Protein AF-A0A524D6G7-F1 (afdb_monomer)

Radius of gyration: 36.57 Å; Cα contacts (8 Å, |Δi|>4): 646; chains: 1; bounding box: 100×62×100 Å

Mean predicted aligned error: 14.51 Å

pLDDT: mean 83.76, std 20.3, range [22.59, 98.44]

Secondary structure (DSSP, 8-state):
--------------------------------------------HHHHHHHHHHHHHHTTS-HHHH-S--EEEE-SSTT--EEEE--TTSPP-SSS-GGGSHHHHHHHHH-TTT---HHHHHHHHT--HHHHHHHHHHTTPPPPP-TT-EEE-TTT-PEEEEE--TT---TTS---TT-S-EEEEHHHHHHHHHHHH-TTSHHHHHHEETTTEE-TT-EEEETT--TT---GGGEEEESSHHHHHHHHHHHHHHHHHHHHTTSEEEETTEEEE-TT--GGGS-HHHHHHHHHHTTTTS-----SHHHHHHHHHTS-----TTTSEEEEEETTTTEEEEEE--TTSPPSSSS-GGG-HHHHHHHHH-TTT---HHHHHHHHTS-HHHHHHHHHHTTPPPS--TT--EEE-TTT-PEEEE--TT---TTS--S-TTT-EEEHHHHHHHHHHHH-TTSHHHHHHEETTTEE-TT-EEEETTS-TT---GGGEEEESSHHHHHHHHHHHHHHHHHHHHTTSEEEETTEEEE--

Structure (mmCIF, N/CA/C/O backbone):
data_AF-A0A524D6G7-F1
#
_entry.id   AF-A0A524D6G7-F1
#
loop_
_atom_site.group_PDB
_atom_site.id
_atom_site.type_symbol
_atom_site.label_atom_id
_atom_site.label_alt_id
_atom_site.label_comp_id
_atom_site.label_asym_id
_atom_site.label_entity_id
_atom_site.label_seq_id
_atom_site.pdbx_PDB_ins_code
_atom_site.Cartn_x
_atom_site.Cartn_y
_atom_site.Cartn_z
_atom_site.occupancy
_atom_site.B_iso_or_equiv
_atom_site.auth_seq_id
_atom_site.auth_comp_id
_atom_site.auth_asym_id
_atom_site.auth_atom_id
_atom_site.pdbx_PDB_model_num
ATOM 1 N N . MET A 1 1 ? -44.157 1.295 -31.082 1.00 28.16 1 MET A N 1
ATOM 2 C CA . MET A 1 1 ? -45.219 0.748 -31.953 1.00 28.16 1 MET A CA 1
ATOM 3 C C . MET A 1 1 ? -44.575 0.452 -33.314 1.00 28.16 1 MET A C 1
ATOM 5 O O . MET A 1 1 ? -44.014 1.390 -33.855 1.00 28.16 1 MET A O 1
ATOM 9 N N . LYS A 1 2 ? -44.612 -0.817 -33.788 1.00 29.00 2 LYS A N 1
ATOM 10 C CA . LYS A 1 2 ? -44.085 -1.384 -35.075 1.00 29.00 2 LYS A CA 1
ATOM 11 C C . LYS A 1 2 ? -42.543 -1.313 -35.258 1.00 29.00 2 LYS A C 1
ATOM 13 O O . LYS A 1 2 ? -42.010 -0.219 -35.286 1.00 29.00 2 LYS A O 1
ATOM 18 N N . ARG A 1 3 ? -41.704 -2.367 -35.233 1.00 24.70 3 ARG A N 1
ATOM 19 C CA . ARG A 1 3 ? -41.676 -3.790 -35.683 1.00 24.70 3 ARG A CA 1
ATOM 20 C C . ARG A 1 3 ? -41.453 -3.980 -37.201 1.00 24.70 3 ARG A C 1
ATOM 22 O O . ARG A 1 3 ? -42.178 -3.353 -37.965 1.00 24.70 3 ARG A O 1
ATOM 29 N N . LEU A 1 4 ? -40.570 -4.954 -37.522 1.00 25.06 4 LEU A N 1
ATOM 30 C CA . LEU A 1 4 ? -40.286 -5.662 -38.806 1.00 25.06 4 LEU A CA 1
ATOM 31 C C . LEU A 1 4 ? -39.148 -5.035 -39.656 1.00 25.06 4 LEU A C 1
ATOM 33 O O . LEU A 1 4 ? -39.096 -3.818 -39.749 1.00 25.06 4 LEU A O 1
ATOM 37 N N . ASN A 1 5 ? -38.185 -5.736 -40.283 1.00 25.12 5 ASN A N 1
ATOM 38 C CA . ASN A 1 5 ? -37.956 -7.159 -40.624 1.00 25.12 5 ASN A CA 1
ATOM 39 C C . ASN A 1 5 ? -36.440 -7.400 -40.887 1.00 25.12 5 ASN A C 1
ATOM 41 O O . ASN A 1 5 ? -35.766 -6.497 -41.370 1.00 25.12 5 ASN A O 1
ATOM 45 N N . GLU A 1 6 ? -35.827 -8.461 -40.345 1.00 25.97 6 GLU A N 1
ATOM 46 C CA . GLU A 1 6 ? -35.452 -9.747 -40.996 1.00 25.97 6 GLU A CA 1
ATOM 47 C C . GLU A 1 6 ? -34.404 -9.679 -42.126 1.00 25.97 6 GLU A C 1
ATOM 49 O O . GLU A 1 6 ? -34.651 -9.072 -43.157 1.00 25.97 6 GLU A O 1
ATOM 54 N N . PHE A 1 7 ? -33.285 -10.408 -41.966 1.00 23.39 7 PHE A N 1
ATOM 55 C CA . PHE A 1 7 ? -32.746 -11.317 -42.995 1.00 23.39 7 PHE A CA 1
ATOM 56 C C . PHE A 1 7 ? -31.815 -12.388 -42.382 1.00 23.39 7 PHE A C 1
ATOM 58 O O . PHE A 1 7 ? -31.165 -12.177 -41.359 1.00 23.39 7 PHE A O 1
ATOM 65 N N . PHE A 1 8 ? -31.837 -13.560 -43.017 1.00 25.03 8 PHE A N 1
ATOM 66 C CA . PHE A 1 8 ? -31.520 -14.904 -42.520 1.00 25.03 8 PHE A CA 1
ATOM 67 C C . PHE A 1 8 ? -30.040 -15.357 -42.554 1.00 25.03 8 PHE A C 1
ATOM 69 O O . PHE A 1 8 ? -29.183 -14.801 -43.233 1.00 25.03 8 PHE A O 1
ATOM 76 N N . CYS A 1 9 ? -29.835 -16.462 -41.824 1.00 22.59 9 CYS A N 1
ATOM 77 C CA . CYS A 1 9 ? -28.733 -17.426 -41.692 1.00 22.59 9 CYS A CA 1
ATOM 78 C C . CYS A 1 9 ? -27.832 -17.726 -42.908 1.00 22.59 9 CYS A C 1
ATOM 80 O O . CYS A 1 9 ? -28.348 -17.869 -44.004 1.00 22.59 9 CYS A O 1
ATOM 82 N N . VAL A 1 10 ? -26.565 -18.110 -42.646 1.00 23.78 10 VAL A N 1
ATOM 83 C CA . VAL A 1 10 ? -25.984 -19.417 -43.059 1.00 23.78 10 VAL A CA 1
ATOM 84 C C . VAL A 1 10 ? -24.874 -19.830 -42.076 1.00 23.78 10 VAL A C 1
ATOM 86 O O . VAL A 1 10 ? -23.853 -19.159 -41.946 1.00 23.78 10 VAL A O 1
ATOM 89 N N . ALA A 1 11 ? -25.049 -20.986 -41.435 1.00 23.56 11 ALA A N 1
ATOM 90 C CA . ALA A 1 11 ? -23.984 -21.744 -40.787 1.00 23.56 11 ALA A CA 1
ATOM 91 C C . ALA A 1 11 ? -23.286 -22.641 -41.823 1.00 23.56 11 ALA A C 1
ATOM 93 O O . ALA A 1 11 ? -23.959 -23.323 -42.595 1.00 23.56 11 ALA A O 1
ATOM 94 N N . LYS A 1 12 ? -21.949 -22.708 -41.811 1.00 26.64 12 LYS A N 1
ATOM 95 C CA . LYS A 1 12 ? -21.205 -23.807 -42.445 1.00 26.64 12 LYS A CA 1
ATOM 96 C C . LYS A 1 12 ? -20.075 -24.301 -41.548 1.00 26.64 12 LYS A C 1
ATOM 98 O O . LYS A 1 12 ? -19.089 -23.616 -41.299 1.00 26.64 12 LYS A O 1
ATOM 103 N N . ASN A 1 13 ? -20.265 -25.544 -41.116 1.00 26.39 13 ASN A N 1
ATOM 104 C CA . ASN A 1 13 ? -19.280 -26.463 -40.568 1.00 26.39 13 ASN A CA 1
ATOM 105 C C . ASN A 1 13 ? -18.016 -26.548 -41.436 1.00 26.39 13 ASN A C 1
ATOM 107 O O . ASN A 1 13 ? -18.123 -26.709 -42.652 1.00 26.39 13 ASN A O 1
ATOM 111 N N . LYS A 1 14 ? -16.837 -26.619 -40.806 1.00 27.03 14 LYS A N 1
ATOM 112 C CA . LYS A 1 14 ? -15.698 -27.378 -41.345 1.00 27.03 14 LYS A CA 1
ATOM 113 C C . LYS A 1 14 ? -14.933 -28.078 -40.219 1.00 27.03 14 LYS A C 1
ATOM 115 O O . LYS A 1 14 ? -14.407 -27.447 -39.309 1.00 27.03 14 LYS A O 1
ATOM 120 N N . LYS A 1 15 ? -14.921 -29.411 -40.311 1.00 28.48 15 LYS A N 1
ATOM 121 C CA . LYS A 1 15 ? -14.146 -30.361 -39.505 1.00 28.48 15 LYS A CA 1
ATOM 122 C C . LYS A 1 15 ? -12.670 -30.367 -39.937 1.00 28.48 15 LYS A C 1
ATOM 124 O O . LYS A 1 15 ? -12.387 -30.387 -41.127 1.00 28.48 15 LYS A O 1
ATOM 129 N N . VAL A 1 16 ? -11.803 -30.447 -38.923 1.00 28.62 16 VAL A N 1
ATOM 130 C CA . VAL A 1 16 ? -10.626 -31.330 -38.752 1.00 28.62 16 VAL A CA 1
ATOM 131 C C . VAL A 1 16 ? -9.603 -31.445 -39.892 1.00 28.62 16 VAL A C 1
ATOM 133 O O . VAL A 1 16 ? -9.871 -32.080 -40.904 1.00 28.62 16 VAL A O 1
ATOM 136 N N . SER A 1 17 ? -8.346 -31.085 -39.590 1.00 28.45 17 SER A N 1
ATOM 137 C CA . SER A 1 17 ? -7.199 -31.961 -39.890 1.00 28.45 17 SER A CA 1
ATOM 138 C C . SER A 1 17 ? -5.937 -31.650 -39.064 1.00 28.45 17 SER A C 1
ATOM 140 O O . SER A 1 17 ? -5.351 -30.583 -39.193 1.00 28.45 17 SER A O 1
ATOM 142 N N . ARG A 1 18 ? -5.514 -32.682 -38.320 1.00 27.81 18 ARG A N 1
ATOM 143 C CA . ARG A 1 18 ? -4.145 -33.191 -38.083 1.00 27.81 18 ARG A CA 1
ATOM 144 C C . ARG A 1 18 ? -3.108 -32.381 -37.280 1.00 27.81 18 ARG A C 1
ATOM 146 O O . ARG A 1 18 ? -2.449 -31.472 -37.765 1.00 27.81 18 ARG A O 1
ATOM 153 N N . LEU A 1 19 ? -2.873 -32.938 -36.088 1.00 28.86 19 LEU A N 1
ATOM 154 C CA . LEU A 1 19 ? -1.636 -32.983 -35.304 1.00 28.86 19 LEU A CA 1
ATOM 155 C C . LEU A 1 19 ? -0.376 -33.265 -36.140 1.00 28.86 19 LEU A C 1
ATOM 157 O O . LEU A 1 19 ? -0.369 -34.206 -36.937 1.00 28.86 19 LEU A O 1
ATOM 161 N N . LYS A 1 20 ? 0.724 -32.576 -35.808 1.00 30.81 20 LYS A N 1
ATOM 162 C CA . LYS A 1 20 ? 2.062 -33.180 -35.738 1.00 30.81 20 LYS A CA 1
ATOM 163 C C . LYS A 1 20 ? 2.839 -32.649 -34.529 1.00 30.81 20 LYS A C 1
ATOM 165 O O . LYS A 1 20 ? 2.827 -31.464 -34.223 1.00 30.81 20 LYS A O 1
ATOM 170 N N . ASN A 1 21 ? 3.464 -33.620 -33.875 1.00 29.64 21 ASN A N 1
ATOM 171 C CA . ASN A 1 21 ? 4.254 -33.618 -32.652 1.00 29.64 21 ASN A CA 1
ATOM 172 C C . ASN A 1 21 ? 5.386 -32.580 -32.595 1.00 29.64 21 ASN A C 1
ATOM 174 O O . ASN A 1 21 ? 6.146 -32.444 -33.550 1.00 29.64 21 ASN A O 1
ATOM 178 N N . SER A 1 22 ? 5.620 -32.024 -31.404 1.00 28.22 22 SER A N 1
ATOM 179 C CA . SER A 1 22 ? 6.979 -31.728 -30.940 1.00 28.22 22 SER A CA 1
ATOM 180 C C . SER A 1 22 ? 7.099 -32.013 -29.443 1.00 28.22 22 SER A C 1
ATOM 182 O O . SER A 1 22 ? 6.381 -31.457 -28.615 1.00 28.22 22 SER A O 1
ATOM 184 N N . ILE A 1 23 ? 8.000 -32.943 -29.159 1.00 28.80 23 ILE A N 1
ATOM 185 C CA . ILE A 1 23 ? 8.443 -33.491 -27.876 1.00 28.80 23 ILE A CA 1
ATOM 186 C C . ILE A 1 23 ? 9.365 -32.476 -27.186 1.00 28.80 23 ILE A C 1
ATOM 188 O O . ILE A 1 23 ? 10.194 -31.913 -27.884 1.00 28.80 23 ILE A O 1
ATOM 192 N N . PHE A 1 24 ? 9.247 -32.275 -25.864 1.00 31.19 24 PHE A N 1
ATOM 193 C CA . PHE A 1 24 ? 10.340 -32.110 -24.872 1.00 31.19 24 PHE A CA 1
ATOM 194 C C . PHE A 1 24 ? 9.750 -31.950 -23.447 1.00 31.19 24 PHE A C 1
ATOM 196 O O . PHE A 1 24 ? 8.549 -31.705 -23.317 1.00 31.19 24 PHE A O 1
ATOM 203 N N . PRO A 1 25 ? 10.507 -32.236 -22.366 1.00 34.72 25 PRO A N 1
ATOM 204 C CA . PRO A 1 25 ? 10.013 -33.056 -21.277 1.00 34.72 25 PRO A CA 1
ATOM 205 C C . PRO A 1 25 ? 9.604 -32.266 -20.035 1.00 34.72 25 PRO A C 1
ATOM 207 O O . PRO A 1 25 ? 10.074 -31.176 -19.728 1.00 34.72 25 PRO A O 1
ATOM 210 N N . ASN A 1 26 ? 8.721 -32.928 -19.306 1.00 29.73 26 ASN A N 1
ATOM 211 C CA . ASN A 1 26 ? 8.013 -32.505 -18.119 1.00 29.73 26 ASN A CA 1
ATOM 212 C C . ASN A 1 26 ? 8.805 -32.916 -16.862 1.00 29.73 26 ASN A C 1
ATOM 214 O O . ASN A 1 26 ? 9.103 -34.101 -16.711 1.00 29.73 26 ASN A O 1
ATOM 218 N N . LYS A 1 27 ? 9.099 -31.985 -15.945 1.00 30.95 27 LYS A N 1
ATOM 219 C CA . LYS A 1 27 ? 9.414 -32.282 -14.533 1.00 30.95 27 LYS A CA 1
ATOM 220 C C . LYS A 1 27 ? 8.939 -31.137 -13.635 1.00 30.95 27 LYS A C 1
ATOM 222 O O . LYS A 1 27 ? 9.649 -30.159 -13.448 1.00 30.95 27 LYS A O 1
ATOM 227 N N . ASN A 1 28 ? 7.713 -31.261 -13.127 1.00 29.91 28 ASN A N 1
ATOM 228 C CA . ASN A 1 28 ? 7.373 -31.189 -11.697 1.00 29.91 28 ASN A CA 1
ATOM 229 C C . ASN A 1 28 ? 5.845 -31.247 -11.552 1.00 29.91 28 ASN A C 1
ATOM 231 O O . ASN A 1 28 ? 5.144 -30.248 -11.682 1.00 29.91 28 ASN A O 1
ATOM 235 N N . LYS A 1 29 ? 5.332 -32.459 -11.310 1.00 29.72 29 LYS A N 1
ATOM 236 C CA . LYS A 1 29 ? 3.950 -32.705 -10.893 1.00 29.72 29 LYS A CA 1
ATOM 237 C C . LYS A 1 29 ? 3.871 -32.527 -9.374 1.00 29.72 29 LYS A C 1
ATOM 239 O O . LYS A 1 29 ? 4.507 -33.292 -8.659 1.00 29.72 29 LYS A O 1
ATOM 244 N N . PHE A 1 30 ? 3.048 -31.597 -8.903 1.00 32.47 30 PHE A N 1
ATOM 245 C CA . PHE A 1 30 ? 2.417 -31.681 -7.584 1.00 32.47 30 PHE A CA 1
ATOM 246 C C . PHE A 1 30 ? 0.893 -31.605 -7.770 1.00 32.47 30 PHE A C 1
ATOM 248 O O . PHE A 1 30 ? 0.435 -30.914 -8.685 1.00 32.47 30 PHE A O 1
ATOM 255 N N . PRO A 1 31 ? 0.111 -32.369 -6.989 1.00 30.52 31 PRO A N 1
ATOM 256 C CA . PRO A 1 31 ? -1.303 -32.582 -7.258 1.00 30.52 31 PRO A CA 1
ATOM 257 C C . PRO A 1 31 ? -2.138 -31.356 -6.869 1.00 30.52 31 PRO A C 1
ATOM 259 O O . PRO A 1 31 ? -2.042 -30.837 -5.760 1.00 30.52 31 PRO A O 1
ATOM 262 N N . LEU A 1 32 ? -2.966 -30.911 -7.814 1.00 28.25 32 LEU A N 1
ATOM 263 C CA . LEU A 1 32 ? -4.034 -29.936 -7.615 1.00 28.25 32 LEU A CA 1
ATOM 264 C C . LEU A 1 32 ? -5.284 -30.684 -7.140 1.00 28.25 32 LEU A C 1
ATOM 266 O O . LEU A 1 32 ? -5.990 -31.273 -7.955 1.00 28.25 32 LEU A O 1
ATOM 270 N N . GLU A 1 33 ? -5.573 -30.635 -5.843 1.00 27.08 33 GLU A N 1
ATOM 271 C CA . GLU A 1 33 ? -6.935 -30.843 -5.350 1.00 27.08 33 GLU A CA 1
ATOM 272 C C . GLU A 1 33 ? -7.634 -29.485 -5.274 1.00 27.08 33 GLU A C 1
ATOM 274 O O . GLU A 1 33 ? -7.285 -28.611 -4.481 1.00 27.08 33 GLU A O 1
ATOM 279 N N . VAL A 1 34 ? -8.609 -29.293 -6.159 1.00 28.44 34 VAL A N 1
ATOM 280 C CA . VAL A 1 34 ? -9.488 -28.125 -6.184 1.00 28.44 34 VAL A CA 1
ATOM 281 C C . VAL A 1 34 ? -10.719 -28.472 -5.354 1.00 28.44 34 VAL A C 1
ATOM 283 O O . VAL A 1 34 ? -11.610 -29.169 -5.835 1.00 28.44 34 VAL A O 1
ATOM 286 N N . SER A 1 35 ? -10.773 -27.999 -4.106 1.00 28.45 35 SER A N 1
ATOM 287 C CA . SER A 1 35 ? -11.999 -28.046 -3.309 1.00 28.45 35 SER A CA 1
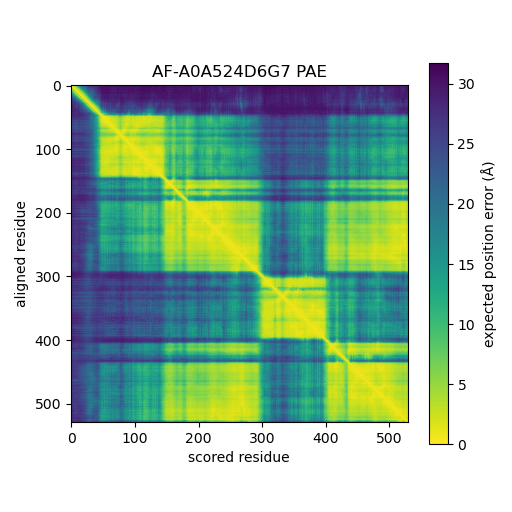ATOM 288 C C . SER A 1 35 ? -12.869 -26.824 -3.621 1.00 28.45 35 SER A C 1
ATOM 290 O O . SER A 1 35 ? -12.435 -25.671 -3.615 1.00 28.45 35 SER A O 1
ATOM 292 N N . SER A 1 36 ? -14.121 -27.096 -3.974 1.00 27.89 36 SER A N 1
ATOM 293 C CA . SER A 1 36 ? -15.136 -26.109 -4.320 1.00 27.89 36 SER A CA 1
ATOM 294 C C . SER A 1 36 ? -15.619 -25.362 -3.074 1.00 27.89 36 SER A C 1
ATOM 296 O O . SER A 1 36 ? -16.311 -25.938 -2.234 1.00 27.89 36 SER A O 1
ATOM 298 N N . PHE A 1 37 ? -15.308 -24.070 -2.974 1.00 27.27 37 PHE A N 1
ATOM 299 C CA . PHE A 1 37 ? -15.869 -23.178 -1.958 1.00 27.27 37 PHE A CA 1
ATOM 300 C C . PHE A 1 37 ? -17.281 -22.737 -2.381 1.00 27.27 37 PHE A C 1
ATOM 302 O O . PHE A 1 37 ? -17.445 -21.861 -3.231 1.00 27.27 37 PHE A O 1
ATOM 309 N N . LYS A 1 38 ? -18.308 -23.361 -1.794 1.00 29.45 38 LYS A N 1
ATOM 310 C CA . LYS A 1 38 ? -19.679 -22.836 -1.763 1.00 29.45 38 LYS A CA 1
ATOM 311 C C . LYS A 1 38 ? -19.908 -22.111 -0.434 1.00 29.45 38 LYS A C 1
ATOM 313 O O . LYS A 1 38 ? -19.615 -22.655 0.621 1.00 29.45 38 LYS A O 1
ATOM 318 N N . GLU A 1 39 ? -20.420 -20.889 -0.555 1.00 33.44 39 GLU A N 1
ATOM 319 C CA . GLU A 1 39 ? -21.324 -20.183 0.365 1.00 33.44 39 GLU A CA 1
ATOM 320 C C . GLU A 1 39 ? -21.061 -20.297 1.875 1.00 33.44 39 GLU A C 1
ATOM 322 O O . GLU A 1 39 ? -21.455 -21.253 2.533 1.00 33.44 39 GLU A O 1
ATOM 327 N N . ASN A 1 40 ? -20.521 -19.223 2.461 1.00 29.00 40 ASN A N 1
ATOM 328 C CA . ASN A 1 40 ? -20.543 -19.012 3.907 1.00 29.00 40 ASN A CA 1
ATOM 329 C C . ASN A 1 40 ? -21.050 -17.597 4.226 1.00 29.00 40 ASN A C 1
ATOM 331 O O . ASN A 1 40 ? -20.280 -16.669 4.462 1.00 29.00 40 ASN A O 1
ATOM 335 N N . LEU A 1 41 ? -22.376 -17.429 4.204 1.00 30.03 41 LEU A N 1
ATOM 336 C CA . LEU A 1 41 ? -23.066 -16.251 4.755 1.00 30.03 41 LEU A CA 1
ATOM 337 C C . LEU A 1 41 ? -23.743 -16.535 6.106 1.00 30.03 41 LEU A C 1
ATOM 339 O O . LEU A 1 41 ? -24.395 -15.656 6.657 1.00 30.03 41 LEU A O 1
ATOM 343 N N . ASN A 1 42 ? -23.526 -17.714 6.696 1.00 35.56 42 ASN A N 1
ATOM 344 C CA . ASN A 1 42 ? -24.079 -18.087 7.997 1.00 35.56 42 ASN A CA 1
ATOM 345 C C . ASN A 1 42 ? -23.012 -18.693 8.915 1.00 35.56 42 ASN A C 1
ATOM 347 O O . ASN A 1 42 ? -23.057 -19.872 9.247 1.00 35.56 42 ASN A O 1
ATOM 351 N N . SER A 1 43 ? -22.067 -17.880 9.391 1.00 30.59 43 SER A N 1
ATOM 352 C CA . SER A 1 43 ? -21.236 -18.291 10.527 1.00 30.59 43 SER A CA 1
ATOM 353 C C . SER A 1 43 ? -20.687 -17.107 11.331 1.00 30.59 43 SER A C 1
ATOM 355 O O . SER A 1 43 ? -19.616 -16.574 11.053 1.00 30.59 43 SER A O 1
ATOM 357 N N . PHE A 1 44 ? -21.383 -16.757 12.414 1.00 33.19 44 PHE A N 1
ATOM 358 C CA . PHE A 1 44 ? -20.739 -16.254 13.634 1.00 33.19 44 PHE A CA 1
ATOM 359 C C . PHE A 1 44 ? -21.097 -17.194 14.796 1.00 33.19 44 PHE A C 1
ATOM 361 O O . PHE A 1 44 ? -22.008 -16.885 15.566 1.00 33.19 44 PHE A O 1
ATOM 368 N N . PRO A 1 45 ? -20.396 -18.331 14.960 1.00 39.91 45 PRO A N 1
ATOM 369 C CA . PRO A 1 45 ? -20.657 -19.268 16.058 1.00 39.91 45 PRO A CA 1
ATOM 370 C C . PRO A 1 45 ? -20.395 -18.619 17.428 1.00 39.91 45 PRO A C 1
ATOM 372 O O . PRO A 1 45 ? -21.144 -18.804 18.382 1.00 39.91 45 PRO A O 1
ATOM 375 N N . ILE A 1 46 ? -19.393 -17.737 17.488 1.00 41.38 46 ILE A N 1
ATOM 376 C CA . ILE A 1 46 ? -18.871 -17.141 18.727 1.00 41.38 46 ILE A CA 1
ATOM 377 C C . ILE A 1 46 ? -19.854 -16.129 19.358 1.00 41.38 46 ILE A C 1
ATOM 379 O O . ILE A 1 46 ? -19.861 -15.918 20.570 1.00 41.38 46 ILE A O 1
ATOM 383 N N . LYS A 1 47 ? -20.751 -15.513 18.571 1.00 55.97 47 LYS A N 1
ATOM 384 C CA . LYS A 1 47 ? -21.728 -14.529 19.087 1.00 55.97 47 LYS A CA 1
ATOM 385 C C . LYS A 1 47 ? -22.951 -15.162 19.763 1.00 55.97 47 LYS A C 1
ATOM 387 O O . LYS A 1 47 ? -23.613 -14.491 20.562 1.00 55.97 47 LYS A O 1
ATOM 392 N N . ASN A 1 48 ? -23.242 -16.433 19.478 1.00 70.31 48 ASN A N 1
ATOM 393 C CA . ASN A 1 48 ? -24.394 -17.125 20.058 1.00 70.31 48 ASN A CA 1
ATOM 394 C C . ASN A 1 48 ? -24.148 -17.564 21.505 1.00 70.31 48 ASN A C 1
ATOM 396 O O . ASN A 1 48 ? -25.063 -17.478 22.321 1.00 70.31 48 ASN A O 1
ATOM 400 N N . GLU A 1 49 ? -22.923 -17.943 21.870 1.00 84.38 49 GLU A N 1
ATOM 401 C CA . GLU A 1 49 ? -22.624 -18.408 23.231 1.00 84.38 49 GLU A CA 1
ATOM 402 C C . GLU A 1 49 ? -22.765 -17.306 24.286 1.00 84.38 49 GLU A C 1
ATOM 404 O O . GLU A 1 49 ? -23.475 -17.498 25.276 1.00 84.38 49 GLU A O 1
ATOM 409 N N . LYS A 1 50 ? -22.180 -16.117 24.054 1.00 85.31 50 LYS A N 1
ATOM 410 C CA . LYS A 1 50 ? -22.336 -14.958 24.959 1.00 85.31 50 LYS A CA 1
ATOM 411 C C . LYS A 1 50 ? -23.815 -14.601 25.141 1.00 85.31 50 LYS A C 1
ATOM 413 O O . LYS A 1 50 ? -24.271 -14.412 26.268 1.00 85.31 50 LYS A O 1
ATOM 418 N N . SER A 1 51 ? -24.567 -14.558 24.041 1.00 87.69 51 SER A N 1
ATOM 419 C CA . SER A 1 51 ? -25.999 -14.237 24.051 1.00 87.69 51 SER A CA 1
ATOM 420 C C . SER A 1 51 ? -26.810 -15.272 24.836 1.00 87.69 51 SER A C 1
ATOM 422 O O . SER A 1 51 ? -27.654 -14.911 25.653 1.00 87.69 51 SER A O 1
ATOM 424 N N . ASN A 1 52 ? -26.523 -16.562 24.645 1.00 90.38 52 ASN A N 1
ATOM 425 C CA . ASN A 1 52 ? -27.177 -17.649 25.370 1.00 90.38 52 ASN A CA 1
ATOM 426 C C . ASN A 1 52 ? -26.834 -17.633 26.865 1.00 90.38 52 ASN A C 1
ATOM 428 O O . ASN A 1 52 ? -27.717 -17.867 27.691 1.00 90.38 52 ASN A O 1
ATOM 432 N N . ARG A 1 53 ? -25.586 -17.305 27.229 1.00 92.94 53 ARG A N 1
ATOM 433 C CA . ARG A 1 53 ? -25.169 -17.148 28.629 1.00 92.94 53 ARG A CA 1
ATOM 434 C C . ARG A 1 53 ? -25.942 -16.028 29.321 1.00 92.94 53 ARG A C 1
ATOM 436 O O . ARG A 1 53 ? -26.490 -16.256 30.394 1.00 92.94 53 ARG A O 1
ATOM 443 N N . ILE A 1 54 ? -26.046 -14.859 28.686 1.00 93.06 54 ILE A N 1
ATOM 444 C CA . ILE A 1 54 ? -26.804 -13.721 29.231 1.00 93.06 54 ILE A CA 1
ATOM 445 C C . ILE A 1 54 ? -28.292 -14.073 29.356 1.00 93.06 54 ILE A C 1
ATOM 447 O O . ILE A 1 54 ? -28.891 -13.825 30.397 1.00 93.06 54 ILE A O 1
ATOM 451 N N . LYS A 1 55 ? -28.888 -14.726 28.347 1.00 92.38 55 LYS A N 1
ATOM 452 C CA . LYS A 1 55 ? -30.284 -15.200 28.421 1.00 92.38 55 LYS A CA 1
ATOM 453 C C . LYS A 1 55 ? -30.516 -16.158 29.591 1.00 92.38 55 LYS A C 1
ATOM 455 O O . LYS A 1 55 ? -31.552 -16.067 30.238 1.00 92.38 55 LYS A O 1
ATOM 460 N N . LYS A 1 56 ? -29.571 -17.060 29.882 1.00 93.12 56 LYS A N 1
ATOM 461 C CA . LYS A 1 56 ? -29.646 -17.941 31.061 1.00 93.12 56 LYS A CA 1
ATOM 462 C C . LYS A 1 56 ? -29.569 -17.149 32.369 1.00 93.12 56 LYS A C 1
ATOM 464 O O . LYS A 1 56 ? -30.373 -17.411 33.252 1.00 93.12 56 LYS A O 1
ATOM 469 N N . GLN A 1 57 ? -28.672 -16.167 32.469 1.00 94.50 57 GLN A N 1
ATOM 470 C CA . GLN A 1 57 ? -28.559 -15.304 33.653 1.00 94.50 57 GLN A CA 1
ATOM 471 C C . GLN A 1 57 ? -29.835 -14.491 33.893 1.00 94.50 57 GLN A C 1
ATOM 473 O O . GLN A 1 57 ? -30.322 -14.453 35.012 1.00 94.50 57 GLN A O 1
ATOM 478 N N . LEU A 1 58 ? -30.436 -13.917 32.847 1.00 94.50 58 LEU A N 1
ATOM 479 C CA . LEU A 1 58 ? -31.693 -13.164 32.960 1.00 94.50 58 LEU A CA 1
ATOM 480 C C . LEU A 1 58 ? -32.858 -14.007 33.493 1.00 94.50 58 LEU A C 1
ATOM 482 O O . LEU A 1 58 ? -33.735 -13.480 34.167 1.00 94.50 58 LEU A O 1
ATOM 486 N N . LYS A 1 59 ? -32.870 -15.318 33.230 1.00 93.38 59 LYS A N 1
ATOM 487 C CA . LYS A 1 59 ? -33.885 -16.235 33.777 1.00 93.38 59 LYS A CA 1
ATOM 488 C C . LYS A 1 59 ? -33.717 -16.520 35.270 1.00 93.38 59 LYS A C 1
ATOM 490 O O . LYS A 1 59 ? -34.643 -17.041 35.872 1.00 93.38 59 LYS A O 1
ATOM 495 N N . GLN A 1 60 ? -32.550 -16.221 35.840 1.00 94.81 60 GLN A N 1
ATOM 496 C CA . GLN A 1 60 ? -32.242 -16.441 37.256 1.00 94.81 60 GLN A CA 1
ATOM 497 C C . GLN A 1 60 ? -32.584 -15.230 38.135 1.00 94.81 60 GLN A C 1
ATOM 499 O O . GLN A 1 60 ? -32.452 -15.316 39.350 1.00 94.81 60 GLN A O 1
ATOM 504 N N . PHE A 1 61 ? -32.990 -14.103 37.542 1.00 95.44 61 PHE A N 1
ATOM 505 C CA . PHE A 1 61 ? -33.463 -12.946 38.300 1.00 95.44 61 PHE A CA 1
ATOM 506 C C . PHE A 1 61 ? -34.797 -13.291 38.960 1.00 95.44 61 PHE A C 1
ATOM 508 O O . PHE A 1 61 ? -35.675 -13.881 38.327 1.00 95.44 61 PHE A O 1
ATOM 515 N N . ASP A 1 62 ? -34.960 -12.882 40.215 1.00 95.94 62 ASP A N 1
ATOM 516 C CA . ASP A 1 62 ? -36.229 -13.002 40.921 1.00 95.94 62 ASP A CA 1
ATOM 517 C C . ASP A 1 62 ? -37.190 -11.893 40.473 1.00 95.94 62 ASP A C 1
ATOM 519 O O . ASP A 1 62 ? -37.379 -10.865 41.118 1.00 95.94 62 ASP A O 1
ATOM 523 N N . TRP A 1 63 ? -37.769 -12.078 39.289 1.00 95.38 63 TRP A N 1
ATOM 524 C CA . TRP A 1 63 ? -38.635 -11.077 38.672 1.00 95.38 63 TRP A CA 1
ATOM 525 C C . TRP A 1 63 ? -39.904 -10.779 39.478 1.00 95.38 63 TRP A C 1
ATOM 527 O O . TRP A 1 63 ? -40.457 -9.692 39.325 1.00 95.38 63 TRP A O 1
ATOM 537 N N . TYR A 1 64 ? -40.346 -11.700 40.338 1.00 93.88 64 TYR A N 1
ATOM 538 C CA . TYR A 1 64 ? -41.527 -11.502 41.177 1.00 93.88 64 TYR A CA 1
ATOM 539 C C . TYR A 1 64 ? -41.265 -10.558 42.353 1.00 93.88 64 TYR A C 1
ATOM 541 O O . TYR A 1 64 ? -42.162 -9.797 42.711 1.00 93.88 64 TYR A O 1
ATOM 549 N N . SER A 1 65 ? -40.051 -10.544 42.918 1.00 93.56 65 SER A N 1
ATOM 550 C CA . SER A 1 65 ? -39.679 -9.540 43.927 1.00 93.56 65 SER A CA 1
ATOM 551 C C . SER A 1 65 ? -39.345 -8.175 43.321 1.00 93.56 65 SER A C 1
ATOM 553 O O . SER A 1 65 ? -39.453 -7.161 44.005 1.00 93.56 65 SER A O 1
ATOM 555 N N . ILE A 1 66 ? -38.982 -8.129 42.034 1.00 93.62 66 ILE A N 1
ATOM 556 C CA . ILE A 1 66 ? -38.659 -6.884 41.321 1.00 93.62 66 ILE A CA 1
ATOM 557 C C . ILE A 1 66 ? -39.923 -6.103 40.922 1.00 93.62 66 ILE A C 1
ATOM 559 O O . ILE A 1 66 ? -39.934 -4.876 41.019 1.00 93.62 66 ILE A O 1
ATOM 563 N N . ALA A 1 67 ? -40.977 -6.781 40.453 1.00 94.56 67 ALA A N 1
ATOM 564 C CA . ALA A 1 67 ? -42.253 -6.147 40.117 1.00 94.56 67 ALA A CA 1
ATOM 565 C C . ALA A 1 67 ? -43.436 -7.115 40.229 1.00 94.56 67 ALA A C 1
ATOM 567 O O . ALA A 1 67 ? -43.358 -8.269 39.804 1.00 94.56 67 ALA A O 1
ATOM 568 N N . SER A 1 68 ? -44.561 -6.600 40.729 1.00 91.12 68 SER A N 1
ATOM 569 C CA . SER A 1 68 ? -45.836 -7.319 40.825 1.00 91.12 68 SER A CA 1
ATOM 570 C C . SER A 1 68 ? -46.720 -7.165 39.583 1.00 91.12 68 SER A C 1
ATOM 572 O O . SER A 1 68 ? -47.538 -8.044 39.315 1.00 91.12 68 SER A O 1
ATOM 574 N N . ASP A 1 69 ? -46.542 -6.093 38.803 1.00 93.81 69 ASP A N 1
ATOM 575 C CA . ASP A 1 69 ? -47.269 -5.853 37.555 1.00 93.81 69 ASP A CA 1
ATOM 576 C C . ASP A 1 69 ? -46.325 -5.928 36.352 1.00 93.81 69 ASP A C 1
ATOM 578 O O . ASP A 1 69 ? -45.287 -5.269 36.304 1.00 93.81 69 ASP A O 1
ATOM 582 N N . TRP A 1 70 ? -46.702 -6.759 35.384 1.00 96.44 70 TRP A N 1
ATOM 583 C CA . TRP A 1 70 ? -45.956 -7.026 34.157 1.00 96.44 70 TRP A CA 1
ATOM 584 C C . TRP A 1 70 ? -46.795 -6.677 32.928 1.00 96.44 70 TRP A C 1
ATOM 586 O O . TRP A 1 70 ? -46.712 -7.347 31.902 1.00 96.44 70 TRP A O 1
ATOM 596 N N . LYS A 1 71 ? -47.639 -5.649 33.019 1.00 97.31 71 LYS A N 1
ATOM 597 C CA . LYS A 1 71 ? -48.477 -5.181 31.914 1.00 97.31 71 LYS A CA 1
ATOM 598 C C . LYS A 1 71 ? -47.815 -4.039 31.158 1.00 97.31 71 LYS A C 1
ATOM 600 O O . LYS A 1 71 ? -47.183 -3.155 31.730 1.00 97.31 71 LYS A O 1
ATOM 605 N N . ILE A 1 72 ? -47.989 -4.041 29.842 1.00 96.88 72 ILE A N 1
ATOM 606 C CA . ILE A 1 72 ? -47.712 -2.877 29.002 1.00 96.88 72 ILE A CA 1
ATOM 607 C C . ILE A 1 72 ? -48.928 -2.573 28.140 1.00 96.88 72 ILE A C 1
ATOM 609 O O . ILE A 1 72 ? -49.633 -3.482 27.706 1.00 96.88 72 ILE A O 1
ATOM 613 N N . LYS A 1 73 ? -49.120 -1.295 27.831 1.00 96.19 73 LYS A N 1
ATOM 614 C CA . LYS A 1 73 ? -50.116 -0.861 26.859 1.00 96.19 73 LYS A CA 1
ATOM 615 C C . LYS A 1 73 ? -49.602 -1.085 25.439 1.00 96.19 73 LYS A C 1
ATOM 617 O O . LYS A 1 73 ? -48.490 -0.661 25.094 1.00 96.19 73 LYS A O 1
ATOM 622 N N . ILE A 1 74 ? -50.395 -1.762 24.615 1.00 95.00 74 ILE A N 1
ATOM 623 C CA . ILE A 1 74 ? -50.149 -1.918 23.181 1.00 95.00 74 ILE A CA 1
ATOM 624 C C . ILE A 1 74 ? -51.315 -1.339 22.383 1.00 95.00 74 ILE A C 1
ATOM 626 O O . ILE A 1 74 ? -52.464 -1.409 22.798 1.00 95.00 74 ILE A O 1
ATOM 630 N N . HIS A 1 75 ? -51.001 -0.792 21.212 1.00 93.12 75 HIS A N 1
ATOM 631 C CA . HIS A 1 75 ? -51.993 -0.319 20.252 1.00 93.12 75 HIS A CA 1
ATOM 632 C C . HIS A 1 75 ? -51.979 -1.263 19.048 1.00 93.12 75 HIS A C 1
ATOM 634 O O . HIS A 1 75 ? -51.124 -1.099 18.170 1.00 93.12 75 HIS A O 1
ATOM 640 N N . PRO A 1 76 ? -52.838 -2.298 19.015 1.00 85.62 76 PRO A N 1
ATOM 641 C CA . PRO A 1 76 ? -52.922 -3.195 17.863 1.00 85.62 76 PRO A CA 1
ATOM 642 C C . PRO A 1 76 ? -53.438 -2.458 16.618 1.00 85.62 76 PRO A C 1
ATOM 644 O O . PRO A 1 76 ? -53.067 -2.799 15.496 1.00 85.62 76 PRO A O 1
ATOM 647 N N . ASN A 1 77 ? -54.233 -1.404 16.818 1.00 91.12 77 ASN A N 1
ATOM 648 C CA . ASN A 1 77 ? -54.630 -0.432 15.805 1.00 91.12 77 ASN A CA 1
ATOM 649 C C . ASN A 1 77 ? -54.683 0.984 16.413 1.00 91.12 77 ASN A C 1
ATOM 651 O O . ASN A 1 77 ? -54.474 1.166 17.609 1.00 91.12 77 ASN A O 1
ATOM 655 N N . GLN A 1 78 ? -54.968 1.992 15.588 1.00 88.75 78 GLN A N 1
ATOM 656 C CA . GLN A 1 78 ? -54.951 3.405 15.993 1.00 88.75 78 GLN A CA 1
ATOM 657 C C . GLN A 1 78 ? -56.064 3.827 16.974 1.00 88.75 78 GLN A C 1
ATOM 659 O O . GLN A 1 78 ? -56.027 4.952 17.460 1.00 88.75 78 GLN A O 1
ATOM 664 N N . TYR A 1 79 ? -57.041 2.959 17.260 1.00 92.44 79 TYR A N 1
ATOM 665 C CA . TYR A 1 79 ? -58.238 3.293 18.046 1.00 92.44 79 TYR A CA 1
ATOM 666 C C . TYR A 1 79 ? -58.407 2.466 19.321 1.00 92.44 79 TYR A C 1
ATOM 668 O O . TYR A 1 79 ? -59.322 2.727 20.095 1.00 92.44 79 TYR A O 1
ATOM 676 N N . SER A 1 80 ? -57.566 1.457 19.538 1.00 92.00 80 SER A N 1
ATOM 677 C CA . SER A 1 80 ? -57.672 0.564 20.691 1.00 92.00 80 SER A CA 1
ATOM 678 C C . SER A 1 80 ? -56.363 0.515 21.457 1.00 92.00 80 SER A C 1
ATOM 680 O O . SER A 1 80 ? -55.268 0.634 20.898 1.00 92.00 80 SER A O 1
ATOM 682 N N . GLU A 1 81 ? -56.494 0.373 22.766 1.00 95.81 81 GLU A N 1
ATOM 683 C CA . GLU A 1 81 ? -55.388 0.179 23.682 1.00 95.81 81 GLU A CA 1
ATOM 684 C C . GLU A 1 81 ? -55.688 -1.082 24.487 1.00 95.81 81 GLU A C 1
ATOM 686 O O . GLU A 1 81 ? -56.721 -1.183 25.146 1.00 95.81 81 GLU A O 1
ATOM 691 N N . GLU A 1 82 ? -54.801 -2.063 24.391 1.00 96.81 82 GLU A N 1
ATOM 692 C CA . GLU A 1 82 ? -54.941 -3.345 25.071 1.00 96.81 82 GLU A CA 1
ATOM 693 C C . GLU A 1 82 ? -53.790 -3.539 26.057 1.00 96.81 82 GLU A C 1
ATOM 695 O O . GLU A 1 82 ? -52.656 -3.107 25.816 1.00 96.81 82 GLU A O 1
ATOM 700 N N . ASP A 1 83 ? -54.079 -4.211 27.172 1.00 97.19 83 ASP A N 1
ATOM 701 C CA . ASP A 1 83 ? -53.056 -4.652 28.116 1.00 97.19 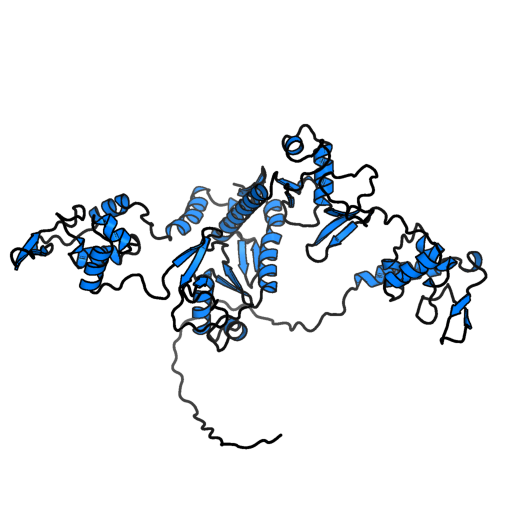83 ASP A CA 1
ATOM 702 C C . ASP A 1 83 ? -52.416 -5.949 27.619 1.00 97.19 83 ASP A C 1
ATOM 704 O O . ASP A 1 83 ? -53.058 -6.997 27.557 1.00 97.19 83 ASP A O 1
ATOM 708 N N . LEU A 1 84 ? -51.117 -5.904 27.328 1.00 97.06 84 LEU A N 1
ATOM 709 C CA . LEU A 1 84 ? -50.316 -7.100 27.099 1.00 97.06 84 LEU A CA 1
ATOM 710 C C . LEU A 1 84 ? -49.610 -7.498 28.397 1.00 97.06 84 LEU A C 1
ATOM 712 O O . LEU A 1 84 ? -48.724 -6.784 28.871 1.00 97.06 84 LEU A O 1
ATOM 716 N N . ILE A 1 85 ? -49.968 -8.664 28.940 1.00 97.62 85 ILE A N 1
ATOM 717 C CA . ILE A 1 85 ? -49.294 -9.258 30.101 1.00 97.62 85 ILE A CA 1
ATOM 718 C C . ILE A 1 85 ? -48.001 -9.938 29.637 1.00 97.62 85 ILE A C 1
ATOM 720 O O . ILE A 1 85 ? -48.018 -10.919 28.889 1.00 97.62 85 ILE A O 1
ATOM 724 N N . LEU A 1 86 ? -46.871 -9.421 30.099 1.00 96.69 86 LEU A N 1
ATOM 725 C CA . LEU A 1 86 ? -45.536 -9.918 29.808 1.00 96.69 86 LEU A CA 1
ATOM 726 C C . LEU A 1 86 ? -45.135 -11.051 30.757 1.00 96.69 86 LEU A C 1
ATOM 728 O O . LEU A 1 86 ? -45.580 -11.137 31.900 1.00 96.69 86 LEU A O 1
ATOM 732 N N . LYS A 1 87 ? -44.242 -11.920 30.279 1.00 96.31 87 LYS A N 1
ATOM 733 C CA . LYS A 1 87 ? -43.693 -13.049 31.044 1.00 96.31 87 LYS A CA 1
ATOM 734 C C . LYS A 1 87 ? -42.186 -12.847 31.232 1.00 96.31 87 LYS A C 1
ATOM 736 O O . LYS A 1 87 ? -41.426 -13.177 30.316 1.00 96.31 87 LYS A O 1
ATOM 741 N N . PRO A 1 88 ? -41.722 -12.314 32.375 1.00 93.75 88 PRO A N 1
ATOM 742 C CA . PRO A 1 88 ? -40.330 -11.878 32.540 1.00 93.75 88 PRO A CA 1
ATOM 743 C C . PRO A 1 88 ? -39.297 -13.016 32.541 1.00 93.75 88 PRO A C 1
ATOM 745 O O . PRO A 1 88 ? -38.144 -12.807 32.176 1.00 93.75 88 PRO A O 1
ATOM 748 N N . PHE A 1 89 ? -39.719 -14.240 32.863 1.00 91.50 89 PHE A N 1
ATOM 749 C CA . PHE A 1 89 ? -38.902 -15.462 32.813 1.00 91.50 89 PHE A CA 1
ATOM 750 C C . PHE A 1 89 ? -38.785 -16.073 31.403 1.00 91.50 89 PHE A C 1
ATOM 752 O O . PHE A 1 89 ? -37.993 -16.993 31.172 1.00 91.50 89 PHE A O 1
ATOM 759 N N . GLN A 1 90 ? -39.581 -15.599 30.441 1.00 92.31 90 GLN A N 1
ATOM 760 C CA . GLN A 1 90 ? -39.502 -16.052 29.056 1.00 92.31 90 GLN A CA 1
ATOM 761 C C . GLN A 1 90 ? -38.513 -15.208 28.253 1.00 92.31 90 GLN A C 1
ATOM 763 O O . GLN A 1 90 ? -38.193 -14.072 28.590 1.00 92.31 90 GLN A O 1
ATOM 768 N N . ASN A 1 91 ? -38.035 -15.765 27.140 1.00 88.94 91 ASN A N 1
ATOM 769 C CA . ASN A 1 91 ? -37.224 -14.989 26.213 1.00 88.94 91 ASN A CA 1
ATOM 770 C C . ASN A 1 91 ? -38.064 -13.831 25.655 1.00 88.94 91 ASN A C 1
ATOM 772 O O . ASN A 1 91 ? -39.216 -14.018 25.255 1.00 88.94 91 ASN A O 1
ATOM 776 N N . CYS A 1 92 ? -37.468 -12.645 25.592 1.00 88.50 92 CYS A N 1
ATOM 777 C CA . CYS A 1 92 ? -38.095 -11.512 24.934 1.00 88.50 92 CYS A CA 1
ATOM 778 C C . CYS A 1 92 ? -38.268 -11.807 23.434 1.00 88.50 92 CYS A C 1
ATOM 780 O O . CYS A 1 92 ? -37.391 -12.392 22.788 1.00 88.50 92 CYS A O 1
ATOM 782 N N . SER A 1 93 ? -39.423 -11.436 22.897 1.00 90.44 93 SER A N 1
ATOM 783 C CA . SER A 1 93 ? -39.828 -11.682 21.511 1.00 90.44 93 SER A CA 1
ATOM 784 C C . SER A 1 93 ? -40.825 -10.612 21.062 1.00 90.44 93 SER A C 1
ATOM 786 O O . SER A 1 93 ? -41.190 -9.737 21.843 1.00 90.44 93 SER A O 1
ATOM 788 N N . LYS A 1 94 ? -41.324 -10.689 19.821 1.00 89.25 94 LYS A N 1
ATOM 789 C CA . LYS A 1 94 ? -42.418 -9.807 19.375 1.00 89.25 94 LYS A CA 1
ATOM 790 C C . LYS A 1 94 ? -43.691 -9.971 20.219 1.00 89.25 94 LYS A C 1
ATOM 792 O O . LYS A 1 94 ? -44.370 -8.981 20.452 1.00 89.25 94 LYS A O 1
ATOM 797 N N . ALA A 1 95 ? -43.976 -11.189 20.688 1.00 93.75 95 ALA A N 1
ATOM 798 C CA . ALA A 1 95 ? -45.133 -11.496 21.534 1.00 93.75 95 ALA A CA 1
ATOM 799 C C . ALA A 1 95 ? -44.885 -11.220 23.029 1.00 93.75 95 ALA A C 1
ATOM 801 O O . ALA A 1 95 ? -45.828 -11.136 23.804 1.00 93.75 95 ALA A O 1
ATOM 802 N N . ASN A 1 96 ? -43.622 -11.073 23.439 1.00 95.81 96 ASN A N 1
ATOM 803 C CA . ASN A 1 96 ? -43.231 -10.775 24.816 1.00 95.81 96 ASN A CA 1
ATOM 804 C C . ASN A 1 96 ? -42.126 -9.700 24.828 1.00 95.81 96 ASN A C 1
ATOM 806 O O . ASN A 1 96 ? -40.968 -10.021 25.109 1.00 95.81 96 ASN A O 1
ATOM 810 N N . PRO A 1 97 ? -42.419 -8.449 24.426 1.00 96.12 97 PRO A N 1
ATOM 811 C CA . PRO A 1 97 ? -41.405 -7.419 24.217 1.00 96.12 97 PRO A CA 1
ATOM 812 C C . PRO A 1 97 ? -40.968 -6.787 25.548 1.00 96.12 97 PRO A C 1
ATOM 814 O O . PRO A 1 97 ? -41.250 -5.621 25.815 1.00 96.12 97 PRO A O 1
ATOM 817 N N . LEU A 1 98 ? -40.250 -7.551 26.376 1.00 96.56 98 LEU A N 1
ATOM 818 C CA . LEU A 1 98 ? -39.834 -7.174 27.735 1.00 96.56 98 LEU A CA 1
ATOM 819 C C . LEU A 1 98 ? -39.110 -5.821 27.819 1.00 96.56 98 LEU A C 1
ATOM 821 O O . LEU A 1 98 ? -39.285 -5.091 28.788 1.00 96.56 98 LEU A O 1
ATOM 825 N N . TYR A 1 99 ? -38.376 -5.423 26.775 1.00 96.25 99 TYR A N 1
ATOM 826 C CA . TYR A 1 99 ? -37.714 -4.112 26.705 1.00 96.25 99 TYR A CA 1
ATOM 827 C C . TYR A 1 99 ? -38.683 -2.913 26.682 1.00 96.25 99 TYR A C 1
ATOM 829 O O . TYR A 1 99 ? -38.243 -1.775 26.809 1.00 96.25 99 TYR A O 1
ATOM 837 N N . ARG A 1 100 ? -39.989 -3.138 26.488 1.00 97.12 100 ARG A N 1
ATOM 838 C CA . ARG A 1 100 ? -41.037 -2.109 26.592 1.00 97.12 100 ARG A CA 1
ATOM 839 C C . ARG A 1 100 ? -41.589 -1.962 28.008 1.00 97.12 100 ARG A C 1
ATOM 841 O O . ARG A 1 100 ? -42.454 -1.124 28.218 1.00 97.12 100 ARG A O 1
ATOM 848 N N . HIS A 1 101 ? -41.140 -2.772 28.961 1.00 97.69 101 HIS A N 1
ATOM 849 C CA . HIS A 1 101 ? -41.506 -2.632 30.364 1.00 97.69 101 HIS A CA 1
ATOM 850 C C . HIS A 1 101 ? -40.420 -1.840 31.091 1.00 97.69 101 HIS A C 1
ATOM 852 O O . HIS A 1 101 ? -39.253 -2.238 31.058 1.00 97.69 101 HIS A O 1
ATOM 858 N N . LYS A 1 102 ? -40.788 -0.726 31.741 1.00 97.12 102 LYS A N 1
ATOM 859 C CA . LYS A 1 102 ? -39.827 0.195 32.373 1.00 97.12 102 LYS A CA 1
ATOM 860 C C . LYS A 1 102 ? -38.914 -0.525 33.356 1.00 97.12 102 LYS A C 1
ATOM 862 O O . LYS A 1 102 ? -37.700 -0.482 33.187 1.00 97.12 102 LYS A O 1
ATOM 867 N N . ILE A 1 103 ? -39.509 -1.217 34.330 1.00 97.50 103 ILE A N 1
ATOM 868 C CA . ILE A 1 103 ? -38.767 -1.870 35.416 1.00 97.50 103 ILE A CA 1
ATOM 869 C C . ILE A 1 103 ? -37.815 -2.915 34.840 1.00 97.50 103 ILE A C 1
ATOM 871 O O . ILE A 1 103 ? -36.647 -2.960 35.197 1.00 97.50 103 ILE A O 1
ATOM 875 N N . TRP A 1 104 ? -38.280 -3.699 33.866 1.00 96.75 104 TRP A N 1
ATOM 876 C CA . TRP A 1 104 ? -37.447 -4.713 33.229 1.00 96.75 104 TRP A CA 1
ATOM 877 C C . TRP A 1 104 ? -36.237 -4.103 32.530 1.00 96.75 104 TRP A C 1
ATOM 879 O O . TRP A 1 104 ? -35.106 -4.533 32.756 1.00 96.75 104 TRP A O 1
ATOM 889 N N . LEU A 1 105 ? -36.475 -3.100 31.675 1.00 97.00 105 LEU A N 1
ATOM 890 C CA . LEU A 1 105 ? -35.408 -2.472 30.910 1.00 97.00 105 LEU A CA 1
ATOM 891 C C . LEU A 1 105 ? -34.418 -1.794 31.851 1.00 97.00 105 LEU A C 1
ATOM 893 O O . LEU A 1 105 ? -33.222 -1.956 31.660 1.00 97.00 105 LEU A O 1
ATOM 897 N N . GLU A 1 106 ? -34.900 -1.096 32.874 1.00 97.44 106 GLU A N 1
ATOM 898 C CA . GLU A 1 106 ? -34.070 -0.426 33.870 1.00 97.44 106 GLU A CA 1
ATOM 899 C C . GLU A 1 106 ? -33.223 -1.415 34.677 1.00 97.44 106 GLU A C 1
ATOM 901 O O . GLU A 1 106 ? -32.017 -1.210 34.797 1.00 97.44 106 GLU A O 1
ATOM 906 N N . THR A 1 107 ? -33.801 -2.524 35.154 1.00 96.31 107 THR A N 1
ATOM 907 C CA . THR A 1 107 ? -33.068 -3.574 35.876 1.00 96.31 107 THR A CA 1
ATOM 908 C C . THR A 1 107 ? -31.995 -4.211 34.999 1.00 96.31 107 THR A C 1
ATOM 910 O O . THR A 1 107 ? -30.833 -4.273 35.393 1.00 96.31 107 THR A O 1
ATOM 913 N N . VAL A 1 108 ? -32.353 -4.664 33.793 1.00 95.12 108 VAL A N 1
ATOM 914 C CA . VAL A 1 108 ? -31.404 -5.325 32.882 1.00 95.12 108 VAL A CA 1
ATOM 915 C C . VAL A 1 108 ? -30.327 -4.365 32.403 1.00 95.12 108 VAL A C 1
ATOM 917 O O . VAL A 1 108 ? -29.160 -4.746 32.290 1.00 95.12 108 VAL A O 1
ATOM 920 N N . TYR A 1 109 ? -30.712 -3.123 32.116 1.00 94.50 109 TYR A N 1
ATOM 921 C CA . TYR A 1 109 ? -29.776 -2.095 31.715 1.00 94.50 109 TYR A CA 1
ATOM 922 C C . TYR A 1 109 ? -28.829 -1.786 32.866 1.00 94.50 109 TYR A C 1
ATOM 924 O O . TYR A 1 109 ? -27.635 -1.921 32.670 1.00 94.50 109 TYR A O 1
ATOM 932 N N . ASN A 1 110 ? -29.301 -1.468 34.071 1.00 94.19 110 ASN A N 1
ATOM 933 C CA . ASN A 1 110 ? -28.450 -1.022 35.181 1.00 94.19 110 ASN A CA 1
ATOM 934 C C . ASN A 1 110 ? -27.709 -2.141 35.929 1.00 94.19 110 ASN A C 1
ATOM 936 O O . ASN A 1 110 ? -26.859 -1.841 36.771 1.00 94.19 110 ASN A O 1
ATOM 940 N N . ASP A 1 111 ? -27.956 -3.414 35.611 1.00 94.31 111 ASP A N 1
ATOM 941 C CA . ASP A 1 111 ? -27.238 -4.520 36.238 1.00 94.31 111 ASP A CA 1
ATOM 942 C C . ASP A 1 111 ? -25.721 -4.450 35.958 1.00 94.31 111 ASP A C 1
ATOM 944 O O . ASP A 1 111 ? -25.246 -4.506 34.812 1.00 94.31 111 ASP A O 1
ATOM 948 N N . LYS A 1 112 ? -24.943 -4.324 37.041 1.00 88.00 112 LYS A N 1
ATOM 949 C CA . LYS A 1 112 ? -23.479 -4.193 36.992 1.00 88.00 112 LYS A CA 1
ATOM 950 C C . LYS A 1 112 ? -22.784 -5.482 36.540 1.00 88.00 112 LYS A C 1
ATOM 952 O O . LYS A 1 112 ? -21.709 -5.396 35.955 1.00 88.00 112 LYS A O 1
ATOM 957 N N . LYS A 1 113 ? -23.369 -6.659 36.799 1.00 89.69 113 LYS A N 1
ATOM 958 C CA . LYS A 1 113 ? -22.786 -7.961 36.426 1.00 89.69 113 LYS A CA 1
ATOM 959 C C . LYS A 1 113 ? -22.961 -8.241 34.933 1.00 89.69 113 LYS A C 1
ATOM 961 O O . LYS A 1 113 ? -22.058 -8.788 34.306 1.00 89.69 113 LYS A O 1
ATOM 966 N N . LEU A 1 114 ? -24.105 -7.865 34.363 1.00 89.19 114 LEU A N 1
ATOM 967 C CA . LEU A 1 114 ? -24.412 -8.035 32.944 1.00 89.19 114 LEU A CA 1
ATOM 968 C C . LEU A 1 114 ? -23.728 -6.969 32.079 1.00 89.19 114 LEU A C 1
ATOM 970 O O . LEU A 1 114 ? -23.299 -7.275 30.968 1.00 89.19 114 LEU A O 1
ATOM 974 N N . ASN A 1 115 ? -23.626 -5.734 32.586 1.00 87.44 115 ASN A N 1
ATOM 975 C CA . ASN A 1 115 ? -23.014 -4.577 31.927 1.00 87.44 115 ASN A CA 1
ATOM 976 C C . ASN A 1 115 ? -23.409 -4.407 30.442 1.00 87.44 115 ASN A C 1
ATOM 978 O O . ASN A 1 115 ? -22.563 -4.224 29.568 1.00 87.44 115 ASN A O 1
ATOM 982 N N . LEU A 1 116 ? -24.708 -4.493 30.152 1.00 89.62 116 LEU A N 1
ATOM 983 C CA . LEU A 1 116 ? -25.219 -4.425 28.781 1.00 89.62 116 LEU A CA 1
ATOM 984 C C . LEU A 1 116 ? -25.359 -2.975 28.300 1.00 89.62 116 LEU A C 1
ATOM 986 O O . LEU A 1 116 ? -25.727 -2.092 29.082 1.00 89.62 116 LEU A O 1
ATOM 990 N N . LEU A 1 117 ? -25.097 -2.756 27.007 1.00 89.75 117 LEU A N 1
ATOM 991 C CA . LEU A 1 117 ? -25.433 -1.543 26.256 1.00 89.75 117 LEU A CA 1
ATOM 992 C C . LEU A 1 117 ? -26.721 -1.743 25.438 1.00 89.75 117 LEU A C 1
ATOM 994 O O . LEU A 1 117 ? -27.153 -2.875 25.211 1.00 89.75 117 LEU A O 1
ATOM 998 N N . ASP A 1 118 ? -27.285 -0.656 24.895 1.00 90.38 118 ASP A N 1
ATOM 999 C CA . ASP A 1 118 ? -28.464 -0.701 24.008 1.00 90.38 118 ASP A CA 1
ATOM 1000 C C . ASP A 1 118 ? -28.280 -1.707 22.857 1.00 90.38 118 ASP A C 1
ATOM 1002 O O . ASP A 1 118 ? -29.213 -2.419 22.492 1.00 90.38 118 ASP A O 1
ATOM 1006 N N . SER A 1 119 ? -27.063 -1.810 22.308 1.00 86.62 119 SER A N 1
ATOM 1007 C CA . SER A 1 119 ? -26.727 -2.762 21.246 1.00 86.62 119 SER A CA 1
ATOM 1008 C C . SER A 1 119 ? -26.714 -4.218 21.707 1.00 86.62 119 SER A C 1
ATOM 1010 O O . SER A 1 119 ? -27.142 -5.081 20.944 1.00 86.62 119 SER A O 1
ATOM 1012 N N . ASP A 1 120 ? -26.249 -4.502 22.928 1.00 90.25 120 ASP A N 1
ATOM 1013 C CA . ASP A 1 120 ? -26.256 -5.864 23.473 1.00 90.25 120 ASP A CA 1
ATOM 1014 C C . ASP A 1 120 ? -27.699 -6.316 23.716 1.00 90.25 120 ASP A C 1
ATOM 1016 O O . ASP A 1 120 ? -28.095 -7.394 23.280 1.00 90.25 120 ASP A O 1
ATOM 1020 N N . ILE A 1 121 ? -28.508 -5.454 24.340 1.00 93.25 121 ILE A N 1
ATOM 1021 C CA . ILE A 1 121 ? -29.937 -5.692 24.588 1.00 93.25 121 ILE A CA 1
ATOM 1022 C C . ILE A 1 121 ? -30.674 -5.898 23.260 1.00 93.25 121 ILE A C 1
ATOM 1024 O O . ILE A 1 121 ? -31.420 -6.860 23.098 1.00 93.25 121 ILE A O 1
ATOM 1028 N N . ALA A 1 122 ? -30.421 -5.046 22.268 1.00 92.12 122 ALA A N 1
ATOM 1029 C CA . ALA A 1 122 ? -31.044 -5.163 20.957 1.00 92.12 122 ALA A CA 1
ATOM 1030 C C . ALA A 1 122 ? -30.673 -6.472 20.246 1.00 92.12 122 ALA A C 1
ATOM 1032 O O . ALA A 1 122 ? -31.548 -7.153 19.705 1.00 92.12 122 ALA A O 1
ATOM 1033 N N . GLN A 1 123 ? -29.397 -6.868 20.313 1.00 88.81 123 GLN A N 1
ATOM 1034 C CA . GLN A 1 123 ? -28.918 -8.130 19.756 1.00 88.81 123 GLN A CA 1
ATOM 1035 C C . GLN A 1 123 ? -29.544 -9.342 20.457 1.00 88.81 123 GLN A C 1
ATOM 1037 O O . GLN A 1 123 ? -29.940 -10.291 19.780 1.00 88.81 123 GLN A O 1
ATOM 1042 N N . LEU A 1 124 ? -29.677 -9.318 21.790 1.00 89.94 124 LEU A N 1
ATOM 1043 C CA . LEU A 1 124 ? -30.311 -10.403 22.549 1.00 89.94 124 LEU A CA 1
ATOM 1044 C C . LEU A 1 124 ? -31.741 -10.687 22.063 1.00 89.94 124 LEU A C 1
ATOM 1046 O O . LEU A 1 124 ? -32.186 -11.840 22.130 1.00 89.94 124 LEU A O 1
ATOM 1050 N N . PHE A 1 125 ? -32.426 -9.661 21.548 1.00 87.75 125 PHE A N 1
ATOM 1051 C CA . PHE A 1 125 ? -33.855 -9.689 21.229 1.00 87.75 125 PHE A CA 1
ATOM 1052 C C . PHE A 1 125 ? -34.189 -9.539 19.747 1.00 87.75 125 PHE A C 1
ATOM 1054 O O . PHE A 1 125 ? -35.365 -9.508 19.393 1.00 87.75 125 PHE A O 1
ATOM 1061 N N . GLY A 1 126 ? -33.180 -9.482 18.876 1.00 89.50 126 GLY A N 1
ATOM 1062 C CA . GLY A 1 126 ? -33.391 -9.384 17.433 1.00 89.50 126 GLY A CA 1
ATOM 1063 C C . GLY A 1 126 ? -34.103 -8.095 17.016 1.00 89.50 126 GLY A C 1
ATOM 1064 O O . GLY A 1 126 ? -34.907 -8.109 16.086 1.00 89.50 126 GLY A O 1
ATOM 1065 N N . VAL A 1 127 ? -33.837 -6.988 17.713 1.00 93.12 127 VAL A N 1
ATOM 1066 C CA . VAL A 1 127 ? -34.358 -5.655 17.377 1.00 93.12 127 VAL A CA 1
ATOM 1067 C C . VAL A 1 127 ? -33.215 -4.711 17.013 1.00 93.12 127 VAL A C 1
ATOM 1069 O O . VAL A 1 127 ? -32.045 -5.000 17.253 1.00 93.12 127 VAL A O 1
ATOM 1072 N N . HIS A 1 128 ? -33.538 -3.569 16.413 1.00 91.38 128 HIS A N 1
ATOM 1073 C CA . HIS A 1 128 ? -32.540 -2.546 16.111 1.00 91.38 128 HIS A CA 1
ATOM 1074 C C . HIS A 1 128 ? -32.136 -1.777 17.393 1.00 91.38 128 HIS A C 1
ATOM 1076 O O . HIS A 1 128 ? -33.027 -1.447 18.181 1.00 91.38 128 HIS A O 1
ATOM 1082 N N . PRO A 1 129 ? -30.850 -1.417 17.611 1.00 87.88 129 PRO A N 1
ATOM 1083 C CA . PRO A 1 129 ? -30.398 -0.686 18.808 1.00 87.88 129 PRO A CA 1
ATOM 1084 C C . PRO A 1 129 ? -31.166 0.604 19.116 1.00 87.88 129 PRO A C 1
ATOM 1086 O O . PRO A 1 129 ? -31.432 0.904 20.277 1.00 87.88 129 PRO A O 1
ATOM 1089 N N . SER A 1 130 ? -31.602 1.336 18.085 1.00 90.94 130 SER A N 1
ATOM 1090 C CA . SER A 1 130 ? -32.407 2.557 18.260 1.00 90.94 130 SER A CA 1
ATOM 1091 C C . SER A 1 130 ? -33.771 2.312 18.913 1.00 90.94 130 SER A C 1
ATOM 1093 O O . SER A 1 130 ? -34.322 3.228 19.516 1.00 90.94 130 SER A O 1
ATOM 1095 N N . ILE A 1 131 ? -34.322 1.095 18.824 1.00 95.38 131 ILE A N 1
ATOM 1096 C CA . ILE A 1 131 ? -35.580 0.741 19.494 1.00 95.38 131 ILE A CA 1
ATOM 1097 C C . ILE A 1 131 ? -35.358 0.700 21.006 1.00 95.38 131 ILE A C 1
ATOM 1099 O O . ILE A 1 131 ? -36.161 1.265 21.743 1.00 95.38 131 ILE A O 1
ATOM 1103 N N . ILE A 1 132 ? -34.262 0.085 21.461 1.00 96.19 132 ILE A N 1
ATOM 1104 C CA . ILE A 1 132 ? -33.902 0.055 22.885 1.00 96.19 132 ILE A CA 1
ATOM 1105 C C . ILE A 1 132 ? -33.628 1.474 23.386 1.00 96.19 132 ILE A C 1
ATOM 1107 O O . ILE A 1 132 ? -34.219 1.879 24.383 1.00 96.19 132 ILE A O 1
ATOM 1111 N N . GLY A 1 133 ? -32.832 2.252 22.643 1.00 92.75 133 GLY A N 1
ATOM 1112 C CA . GLY A 1 133 ? -32.546 3.650 22.977 1.00 92.75 133 GLY A CA 1
ATOM 1113 C C . GLY A 1 133 ? -33.812 4.503 23.125 1.00 92.75 133 GLY A C 1
ATOM 1114 O O . GLY A 1 133 ? -33.948 5.220 24.111 1.00 92.75 133 GLY A O 1
ATOM 1115 N N . ARG A 1 134 ? -34.787 4.347 22.216 1.00 96.69 134 ARG A N 1
ATOM 1116 C CA . ARG A 1 134 ? -36.079 5.051 22.276 1.00 96.69 134 ARG A CA 1
ATOM 1117 C C . ARG A 1 134 ? -36.884 4.706 23.531 1.00 96.69 134 ARG A C 1
ATOM 1119 O O . ARG A 1 134 ? -37.450 5.599 24.151 1.00 96.69 134 ARG A O 1
ATOM 1126 N N . TRP A 1 135 ? -36.984 3.425 23.894 1.00 97.38 135 TRP A N 1
ATOM 1127 C CA . TRP A 1 135 ? -37.721 3.017 25.099 1.00 97.38 135 TRP A CA 1
ATOM 1128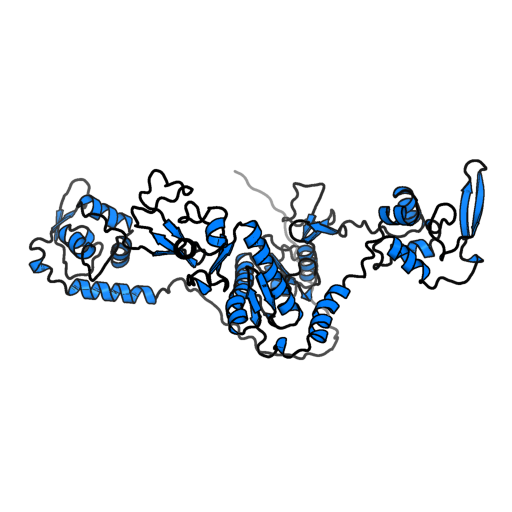 C C . TRP A 1 135 ? -37.006 3.451 26.377 1.00 97.38 135 TRP A C 1
ATOM 1130 O O . TRP A 1 135 ? -37.654 3.929 27.301 1.00 97.38 135 TRP A O 1
ATOM 1140 N N . ARG A 1 136 ? -35.673 3.370 26.395 1.00 96.88 136 ARG A N 1
ATOM 1141 C CA . ARG A 1 136 ? -34.840 3.893 27.478 1.00 96.88 136 ARG A CA 1
ATOM 1142 C C . ARG A 1 136 ? -35.097 5.390 27.701 1.00 96.88 136 ARG A C 1
ATOM 1144 O O . ARG A 1 136 ? -35.359 5.795 28.828 1.00 96.88 136 ARG A O 1
ATOM 1151 N N . GLU A 1 137 ? -35.083 6.186 26.630 1.00 93.75 137 GLU A N 1
ATOM 1152 C CA . GLU A 1 137 ? -35.406 7.622 26.662 1.00 93.75 137 GLU A CA 1
ATOM 1153 C C . GLU A 1 137 ? -36.835 7.881 27.131 1.00 93.75 137 GLU A C 1
ATOM 1155 O O . GLU A 1 137 ? -37.040 8.703 28.018 1.00 93.75 137 GLU A O 1
ATOM 1160 N N . ARG A 1 138 ? -37.815 7.134 26.605 1.00 96.69 138 ARG A N 1
ATOM 1161 C CA . ARG A 1 138 ? -39.223 7.237 27.020 1.00 96.69 138 ARG A CA 1
ATOM 1162 C C . ARG A 1 138 ? -39.418 6.980 28.517 1.00 96.69 138 ARG A C 1
ATOM 1164 O O . ARG A 1 138 ? -40.331 7.543 29.110 1.00 96.69 138 ARG A O 1
ATOM 1171 N N . PHE A 1 139 ? -38.592 6.128 29.118 1.00 97.38 139 PHE A N 1
ATOM 1172 C CA . PHE A 1 139 ? -38.640 5.815 30.547 1.00 97.38 139 PHE A CA 1
ATOM 1173 C C . PHE A 1 139 ? -37.718 6.672 31.412 1.00 97.38 139 PHE A C 1
ATOM 1175 O O . PHE A 1 139 ? -37.637 6.426 32.617 1.00 97.38 139 PHE A O 1
ATOM 1182 N N . SER A 1 140 ? -37.035 7.654 30.818 1.00 97.00 140 SER A N 1
ATOM 1183 C CA . SER A 1 140 ? -36.039 8.489 31.491 1.00 97.00 140 SER A CA 1
ATOM 1184 C C . SER A 1 140 ? -34.922 7.678 32.157 1.00 97.00 140 SER A C 1
ATOM 1186 O O . SER A 1 140 ? -34.337 8.117 33.142 1.00 97.00 140 SER A O 1
ATOM 1188 N N . ILE A 1 141 ? -34.606 6.494 31.620 1.00 94.50 141 ILE A N 1
ATOM 1189 C CA . ILE A 1 141 ? -33.477 5.694 32.093 1.00 94.50 141 ILE A CA 1
ATOM 1190 C C . ILE A 1 141 ? -32.207 6.380 31.563 1.00 94.50 141 ILE A C 1
ATOM 1192 O O . ILE A 1 141 ? -32.035 6.487 30.338 1.00 94.50 141 ILE A O 1
ATOM 1196 N N . PRO A 1 142 ? -31.316 6.886 32.433 1.00 89.19 142 PRO A N 1
ATOM 1197 C CA . PRO A 1 142 ? -30.134 7.605 31.986 1.00 89.19 142 PRO A CA 1
ATOM 1198 C C . PRO A 1 142 ? -29.271 6.691 31.119 1.00 89.19 142 PRO A C 1
ATOM 1200 O O . PRO A 1 142 ? -29.148 5.494 31.379 1.00 89.19 142 PRO A O 1
ATOM 1203 N N . LEU A 1 143 ? -28.677 7.251 30.061 1.00 83.06 143 LEU A N 1
ATOM 1204 C CA . LEU A 1 143 ? -27.615 6.551 29.346 1.00 83.06 143 LEU A CA 1
ATOM 1205 C C . LEU A 1 143 ? -26.573 6.159 30.378 1.00 83.06 143 LEU A C 1
ATOM 1207 O O . LEU A 1 143 ? -26.065 7.024 31.096 1.00 83.06 143 LEU A O 1
ATOM 1211 N N . LYS A 1 144 ? -26.215 4.874 30.411 1.00 77.94 144 LYS A N 1
ATOM 1212 C CA . LYS A 1 144 ? -24.974 4.497 31.064 1.00 77.94 144 LYS A CA 1
ATOM 1213 C C . LYS A 1 144 ? -23.899 5.418 30.500 1.00 77.94 144 LYS A C 1
ATOM 1215 O O . LYS A 1 144 ? -23.870 5.597 29.269 1.00 77.94 144 LYS A O 1
ATOM 1220 N N . PRO A 1 145 ? -23.002 5.977 31.333 1.00 62.66 145 PRO A N 1
ATOM 1221 C CA . PRO A 1 145 ? -21.732 6.414 30.786 1.00 62.66 145 PRO A CA 1
ATOM 1222 C C . PRO A 1 145 ? -21.262 5.224 29.952 1.00 62.66 145 PRO A C 1
ATOM 1224 O O . PRO A 1 145 ? -21.223 4.107 30.471 1.00 62.66 145 PRO A O 1
ATOM 1227 N N . ARG A 1 146 ? -21.110 5.405 28.629 1.00 56.81 146 ARG A N 1
ATOM 1228 C CA . ARG A 1 146 ? -20.598 4.361 27.733 1.00 56.81 146 ARG A CA 1
ATOM 1229 C C . ARG A 1 146 ? -19.186 4.076 28.232 1.00 56.81 146 ARG A C 1
ATOM 1231 O O . ARG A 1 146 ? -18.255 4.718 27.753 1.00 56.81 146 ARG A O 1
ATOM 1238 N N . GLY A 1 147 ? -19.078 3.266 29.282 1.00 53.56 147 GLY A N 1
ATOM 1239 C CA . GLY A 1 147 ? -17.909 3.248 30.147 1.00 53.56 147 GLY A CA 1
ATOM 1240 C C . GLY A 1 147 ? -16.726 2.834 29.316 1.00 53.56 147 GLY A C 1
ATOM 1241 O O . GLY A 1 147 ? -16.909 1.912 28.531 1.00 53.56 147 GLY A O 1
ATOM 1242 N N . LYS A 1 148 ? -15.586 3.532 29.427 1.00 56.44 148 LYS A N 1
ATOM 1243 C CA . LYS A 1 148 ? -14.321 3.256 28.707 1.00 56.44 148 LYS A CA 1
ATOM 1244 C C . LYS A 1 148 ? -14.524 2.457 27.413 1.00 56.44 148 LYS A C 1
ATOM 1246 O O . LYS A 1 148 ? -14.007 1.354 27.247 1.00 56.44 148 LYS A O 1
ATOM 1251 N N . GLY A 1 149 ? -15.388 2.971 26.537 1.00 65.38 149 GLY A N 1
ATOM 1252 C CA . GLY A 1 149 ? -15.832 2.205 25.386 1.00 65.38 149 GLY A CA 1
ATOM 1253 C C . GLY A 1 149 ? -14.692 2.144 24.390 1.00 65.38 149 GLY A C 1
ATOM 1254 O O . GLY A 1 149 ? -14.272 3.192 23.898 1.00 65.38 149 GLY A O 1
ATOM 1255 N N . SER A 1 150 ? -14.199 0.946 24.091 1.00 79.81 150 SER A N 1
ATOM 1256 C CA . SER A 1 150 ? -13.362 0.724 22.923 1.00 79.81 150 SER A CA 1
ATOM 1257 C C . SER A 1 150 ? -14.142 -0.035 21.855 1.00 79.81 150 SER A C 1
ATOM 1259 O O . SER A 1 150 ? -14.999 -0.867 22.160 1.00 79.81 150 SER A O 1
ATOM 1261 N N . TRP A 1 151 ? -13.886 0.261 20.585 1.00 84.19 151 TRP A N 1
ATOM 1262 C CA . TRP A 1 151 ? -14.350 -0.584 19.488 1.00 84.19 151 TRP A CA 1
ATOM 1263 C C . TRP A 1 151 ? -13.261 -0.732 18.442 1.00 84.19 151 TRP A C 1
ATOM 1265 O O . TRP A 1 151 ? -12.530 0.210 18.140 1.00 84.19 151 TRP A O 1
ATOM 1275 N N . THR A 1 152 ? -13.186 -1.918 17.852 1.00 82.44 152 THR A N 1
ATOM 1276 C CA . THR A 1 152 ? -12.348 -2.169 16.684 1.00 82.44 152 THR A CA 1
ATOM 1277 C C . THR A 1 152 ? -13.134 -1.802 15.432 1.00 82.44 152 THR A C 1
ATOM 1279 O O . THR A 1 152 ? -14.215 -2.341 15.170 1.00 82.44 152 THR A O 1
ATOM 1282 N N . CYS A 1 153 ? -12.612 -0.873 14.641 1.00 83.06 153 CYS A N 1
ATOM 1283 C CA . CYS A 1 153 ? -13.152 -0.570 13.328 1.00 83.06 153 CYS A CA 1
ATOM 1284 C C . CYS A 1 153 ? -12.941 -1.780 12.409 1.00 83.06 153 CYS A C 1
ATOM 1286 O O . CYS A 1 153 ? -11.828 -2.261 12.223 1.00 83.06 153 CYS A O 1
ATOM 1288 N N . LYS A 1 154 ? -14.024 -2.292 11.816 1.00 81.88 154 LYS A N 1
ATOM 1289 C CA . LYS A 1 154 ? -13.963 -3.485 10.952 1.00 81.88 154 LYS A CA 1
ATOM 1290 C C . LYS A 1 154 ? -13.154 -3.272 9.671 1.00 81.88 154 LYS A C 1
ATOM 1292 O O . LYS A 1 154 ? -12.744 -4.250 9.064 1.00 81.88 154 LYS A O 1
ATOM 1297 N N . ARG A 1 155 ? -12.997 -2.018 9.230 1.00 80.19 155 ARG A N 1
ATOM 1298 C CA . ARG A 1 155 ? -12.364 -1.679 7.950 1.00 80.19 155 ARG A CA 1
ATOM 1299 C C . ARG A 1 155 ? -10.843 -1.702 8.028 1.00 80.19 155 ARG A C 1
ATOM 1301 O O . ARG A 1 155 ? -10.209 -2.204 7.116 1.00 80.19 155 ARG A O 1
ATOM 1308 N N . ASP A 1 156 ? -10.277 -1.103 9.068 1.00 84.19 156 ASP A N 1
ATOM 1309 C CA . ASP A 1 156 ? -8.826 -0.946 9.232 1.00 84.19 156 ASP A CA 1
ATOM 1310 C C . ASP A 1 156 ? -8.275 -1.757 10.413 1.00 84.19 156 ASP A C 1
ATOM 1312 O O . ASP A 1 156 ? -7.072 -1.749 10.668 1.00 84.19 156 ASP A O 1
ATOM 1316 N N . GLY A 1 157 ? -9.154 -2.445 11.148 1.00 87.38 157 GLY A N 1
ATOM 1317 C CA . GLY A 1 157 ? -8.794 -3.224 12.317 1.00 87.38 157 GLY A CA 1
ATOM 1318 C C . GLY A 1 157 ? -8.288 -2.377 13.477 1.00 87.38 157 GLY A C 1
ATOM 1319 O O . GLY A 1 157 ? -7.707 -2.959 14.376 1.00 87.38 157 GLY A O 1
ATOM 1320 N N . ARG A 1 158 ? -8.455 -1.048 13.483 1.00 89.94 158 ARG A N 1
ATOM 1321 C CA . ARG A 1 158 ? -7.917 -0.176 14.538 1.00 89.94 158 ARG A CA 1
ATOM 1322 C C . ARG A 1 158 ? -8.881 -0.044 15.709 1.00 89.94 158 ARG A C 1
ATOM 1324 O O . ARG A 1 158 ? -10.094 0.062 15.518 1.00 89.94 158 ARG A O 1
ATOM 1331 N N . VAL A 1 159 ? -8.336 0.020 16.922 1.00 89.12 159 VAL A N 1
ATOM 1332 C CA . VAL A 1 159 ? -9.112 0.288 18.139 1.00 89.12 159 VAL A CA 1
ATOM 1333 C C . VAL A 1 159 ? -9.297 1.789 18.320 1.00 89.12 159 VAL A C 1
ATOM 1335 O O . VAL A 1 159 ? -8.330 2.550 18.368 1.00 89.12 159 VAL A O 1
ATOM 1338 N N . TYR A 1 160 ? -10.543 2.213 18.458 1.00 90.44 160 TYR A N 1
ATOM 1339 C CA . TYR A 1 160 ? -10.910 3.545 18.911 1.00 90.44 160 TYR A CA 1
ATOM 1340 C C . TYR A 1 160 ? -11.336 3.465 20.364 1.00 90.44 160 TYR A C 1
ATOM 1342 O O . TYR A 1 160 ? -12.055 2.543 20.740 1.00 90.44 160 TYR A O 1
ATOM 1350 N N . ILE A 1 161 ? -10.923 4.440 21.160 1.00 88.69 161 ILE A N 1
ATOM 1351 C CA . ILE A 1 161 ? -11.323 4.580 22.553 1.00 88.69 161 ILE A CA 1
ATOM 1352 C C . ILE A 1 161 ? -12.110 5.868 22.744 1.00 88.69 161 ILE A C 1
ATOM 1354 O O . ILE A 1 161 ? -11.853 6.898 22.112 1.00 88.69 161 ILE A O 1
ATOM 1358 N N . ARG A 1 162 ? -13.079 5.802 23.646 1.00 84.00 162 ARG A N 1
ATOM 1359 C CA . ARG A 1 162 ? -13.749 6.971 24.195 1.00 84.00 162 ARG A CA 1
ATOM 1360 C C . ARG A 1 162 ? -12.886 7.562 25.306 1.00 84.00 162 ARG A C 1
ATOM 1362 O O . ARG A 1 162 ? -12.547 6.847 26.247 1.00 84.00 162 ARG A O 1
ATOM 1369 N N . ILE A 1 163 ? -12.555 8.846 25.204 1.00 82.44 163 ILE A N 1
ATOM 1370 C CA . ILE A 1 163 ? -11.823 9.553 26.258 1.00 82.44 163 ILE A CA 1
ATOM 1371 C C . ILE A 1 163 ? -12.846 10.213 27.186 1.00 82.44 163 ILE A C 1
ATOM 1373 O O . ILE A 1 163 ? -13.681 10.991 26.731 1.00 82.44 163 ILE A O 1
ATOM 1377 N N . GLU A 1 164 ? -12.819 9.832 28.464 1.00 69.94 164 GLU A N 1
ATOM 1378 C CA . GLU A 1 164 ? -13.760 10.288 29.504 1.00 69.94 164 GLU A CA 1
ATOM 1379 C C . GLU A 1 164 ? -13.152 11.329 30.451 1.00 69.94 164 GLU A C 1
ATOM 1381 O O . GLU A 1 164 ? -13.853 11.836 31.317 1.00 69.94 164 GLU A O 1
ATOM 1386 N N . GLU A 1 165 ? -11.860 11.630 30.314 1.00 66.31 165 GLU A N 1
ATOM 1387 C CA . GLU A 1 165 ? -11.196 12.640 31.136 1.00 66.31 165 GLU A CA 1
ATOM 1388 C C . GLU A 1 165 ? -11.831 14.012 30.868 1.00 66.31 165 GLU A C 1
ATOM 1390 O O . GLU A 1 165 ? -11.754 14.514 29.746 1.00 66.31 165 GLU A O 1
ATOM 1395 N N . GLU A 1 166 ? -12.441 14.605 31.900 1.00 67.38 166 GLU A N 1
ATOM 1396 C CA . GLU A 1 166 ? -12.996 15.969 31.868 1.00 67.38 166 GLU A CA 1
ATOM 1397 C C . GLU A 1 166 ? -11.932 16.990 31.427 1.00 67.38 166 GLU A C 1
ATOM 1399 O O . GLU A 1 166 ? -12.234 17.944 30.713 1.00 67.38 166 GLU A O 1
ATOM 1404 N N . ASP A 1 167 ? -10.665 16.701 31.738 1.00 66.94 167 ASP A N 1
ATOM 1405 C CA . ASP A 1 167 ? -9.504 17.514 31.378 1.00 66.94 167 ASP A CA 1
ATOM 1406 C C . ASP A 1 167 ? -8.961 17.246 29.965 1.00 66.94 167 ASP A C 1
ATOM 1408 O O . ASP A 1 167 ? -8.003 17.896 29.537 1.00 66.94 167 ASP A O 1
ATOM 1412 N N . TYR A 1 168 ? -9.529 16.294 29.214 1.00 81.19 168 TYR A N 1
ATOM 1413 C CA . TYR A 1 168 ? -9.083 16.008 27.853 1.00 81.19 168 TYR A CA 1
ATOM 1414 C C . TYR A 1 168 ? -9.693 16.982 26.845 1.00 81.19 168 TYR A C 1
ATOM 1416 O O . TYR A 1 168 ? -10.654 16.681 26.130 1.00 81.19 168 TYR A O 1
ATOM 1424 N N . SER A 1 169 ? -9.078 18.158 26.746 1.00 82.31 169 SER A N 1
ATOM 1425 C CA . SER A 1 169 ? -9.438 19.200 25.786 1.00 82.31 169 SER A CA 1
ATOM 1426 C C . SER A 1 169 ? -8.303 19.412 24.790 1.00 82.31 169 SER A C 1
ATOM 1428 O O . SER A 1 169 ? -7.443 20.276 24.951 1.00 82.31 169 SER A O 1
ATOM 1430 N N . HIS A 1 170 ? -8.262 18.566 23.760 1.00 86.06 170 HIS A N 1
ATOM 1431 C CA . HIS A 1 170 ? -7.217 18.642 22.746 1.00 86.06 170 HIS A CA 1
ATOM 1432 C C . HIS A 1 170 ? -7.393 19.901 21.873 1.00 86.06 170 HIS A C 1
ATOM 1434 O O . HIS A 1 170 ? -8.380 19.979 21.135 1.00 86.06 170 HIS A O 1
ATOM 1440 N N . PRO A 1 171 ? -6.423 20.834 21.836 1.00 84.50 171 PRO A N 1
ATOM 1441 C CA . PRO A 1 171 ? -6.613 22.173 21.261 1.00 84.50 171 PRO A CA 1
ATOM 1442 C C . PRO A 1 171 ? -6.927 22.155 19.759 1.00 84.50 171 PRO A C 1
ATOM 1444 O O . PRO A 1 171 ? -7.684 22.981 19.258 1.00 84.50 171 PRO A O 1
ATOM 1447 N N . ASN A 1 172 ? -6.388 21.166 19.040 1.00 81.75 172 ASN A N 1
ATOM 1448 C CA . ASN A 1 172 ? -6.532 21.067 17.584 1.00 81.75 172 ASN A CA 1
ATOM 1449 C C . ASN A 1 172 ? -7.604 20.072 17.113 1.00 81.75 172 ASN A C 1
ATOM 1451 O O . ASN A 1 172 ? -7.812 19.927 15.908 1.00 81.75 172 ASN A O 1
ATOM 1455 N N . LEU A 1 173 ? -8.285 19.364 18.021 1.00 78.06 173 LEU A N 1
ATOM 1456 C CA . LEU A 1 173 ? -9.421 18.538 17.622 1.00 78.06 173 LEU A CA 1
ATOM 1457 C C . LEU A 1 173 ? -10.670 19.393 17.759 1.00 78.06 173 LEU A C 1
ATOM 1459 O O . LEU A 1 173 ? -11.099 19.692 18.869 1.00 78.06 173 LEU A O 1
ATOM 1463 N N . LYS A 1 174 ? -11.268 19.780 16.625 1.00 66.00 174 LYS A N 1
ATOM 1464 C CA . LYS A 1 174 ? -12.599 20.391 16.637 1.00 66.00 174 LYS A CA 1
ATOM 1465 C C . LYS A 1 174 ? -13.533 19.415 17.341 1.00 66.00 174 LYS A C 1
ATOM 1467 O O . LYS A 1 174 ? -13.851 18.364 16.784 1.00 66.00 174 LYS A O 1
ATOM 1472 N N . GLN A 1 175 ? -13.970 19.761 18.549 1.00 58.88 175 GLN A N 1
ATOM 1473 C CA . GLN A 1 175 ? -15.119 19.104 19.147 1.00 58.88 175 GLN A CA 1
ATOM 1474 C C . GLN A 1 175 ? -16.254 19.279 18.139 1.00 58.88 175 GLN A C 1
ATOM 1476 O O . GLN A 1 175 ? -16.598 20.402 17.755 1.00 58.88 175 GLN A O 1
ATOM 1481 N N . PHE A 1 176 ? -16.762 18.175 17.593 1.00 54.28 176 PHE A N 1
ATOM 1482 C CA . PHE A 1 176 ? -17.945 18.252 16.749 1.00 54.28 176 PHE A CA 1
ATOM 1483 C C . PHE A 1 176 ? -19.019 18.944 17.589 1.00 54.28 176 PHE A C 1
ATOM 1485 O O . PHE A 1 176 ? -19.275 18.499 18.702 1.00 54.28 176 PHE A O 1
ATOM 1492 N N . LYS A 1 177 ? -19.621 20.028 17.073 1.00 48.47 177 LYS A N 1
ATOM 1493 C CA . LYS A 1 177 ? -20.519 20.931 17.826 1.00 48.47 177 LYS A CA 1
ATOM 1494 C C . LYS A 1 177 ? -21.669 20.228 18.575 1.00 48.47 177 LYS A C 1
ATOM 1496 O O . LYS A 1 177 ? -22.261 20.836 19.453 1.00 48.47 177 LYS A O 1
ATOM 1501 N N . ASN A 1 178 ? -21.947 18.960 18.257 1.00 47.91 178 ASN A N 1
ATOM 1502 C CA . ASN A 1 178 ? -23.010 18.148 18.848 1.00 47.91 178 ASN A CA 1
ATOM 1503 C C . ASN A 1 178 ? -22.509 16.848 19.517 1.00 47.91 178 ASN A C 1
ATOM 1505 O O . ASN A 1 178 ? -23.319 15.995 19.871 1.00 47.91 178 ASN A O 1
ATOM 1509 N N . ALA A 1 179 ? -21.196 16.642 19.656 1.00 53.81 179 ALA A N 1
ATOM 1510 C CA . ALA A 1 179 ? -20.636 15.458 20.298 1.00 53.81 179 ALA A CA 1
ATOM 1511 C C . ALA A 1 179 ? -19.896 15.859 21.577 1.00 53.81 179 ALA A C 1
ATOM 1513 O O . ALA A 1 179 ? -18.724 16.218 21.531 1.00 53.81 179 ALA A O 1
ATOM 1514 N N . ASN A 1 180 ? -20.541 15.680 22.732 1.00 53.53 180 ASN A N 1
ATOM 1515 C CA . ASN A 1 180 ? -19.903 15.726 24.059 1.00 53.53 180 ASN A CA 1
ATOM 1516 C C . ASN A 1 180 ? -18.885 14.573 24.265 1.00 53.53 180 ASN A C 1
ATOM 1518 O O . ASN A 1 180 ? -18.697 14.091 25.379 1.00 53.53 180 ASN A O 1
ATOM 1522 N N . GLN A 1 181 ? -18.333 13.997 23.192 1.00 61.28 181 GLN A N 1
ATOM 1523 C CA . GLN A 1 181 ? -17.541 12.772 23.218 1.00 61.28 181 GLN A CA 1
ATOM 1524 C C . GLN A 1 181 ? -16.391 12.869 22.218 1.00 61.28 181 GLN A C 1
ATOM 1526 O O . GLN A 1 181 ? -16.610 12.865 21.005 1.00 61.28 181 GLN A O 1
ATOM 1531 N N . THR A 1 182 ? -15.163 12.885 22.736 1.00 72.56 182 THR A N 1
ATOM 1532 C CA . THR A 1 182 ? -13.952 12.770 21.924 1.00 72.56 182 THR A CA 1
ATOM 1533 C C . THR A 1 182 ? -13.584 11.298 21.792 1.00 72.56 182 THR A C 1
ATOM 1535 O O . THR A 1 182 ? -13.326 10.602 22.777 1.00 72.56 182 THR A O 1
ATOM 1538 N N . TYR A 1 183 ? -13.568 10.818 20.554 1.00 83.12 183 TYR A N 1
ATOM 1539 C CA . TYR A 1 183 ? -13.044 9.506 20.215 1.00 83.12 183 TYR A CA 1
ATOM 1540 C C . TYR A 1 183 ? -11.648 9.655 19.630 1.00 83.12 183 TYR A C 1
ATOM 1542 O O . TYR A 1 183 ? -11.423 10.506 18.768 1.00 83.12 183 TYR A O 1
ATOM 1550 N N . ARG A 1 184 ? -10.717 8.814 20.075 1.00 88.12 184 ARG A N 1
ATOM 1551 C CA . ARG A 1 184 ? -9.335 8.816 19.587 1.00 88.12 184 ARG A CA 1
ATOM 1552 C C . ARG A 1 184 ? -8.896 7.393 19.294 1.00 88.12 184 ARG A C 1
ATOM 1554 O O . ARG A 1 184 ? -9.356 6.449 19.930 1.00 88.12 184 ARG A O 1
ATOM 1561 N N . LEU A 1 185 ? -8.015 7.234 18.316 1.00 92.81 185 LEU A N 1
ATOM 1562 C CA . LEU A 1 185 ? -7.358 5.954 18.075 1.00 92.81 185 LEU A CA 1
ATOM 1563 C C . LEU A 1 185 ? -6.521 5.580 19.305 1.00 92.81 185 LEU A C 1
ATOM 1565 O O . LEU A 1 185 ? -5.785 6.418 19.829 1.00 92.81 185 LEU A O 1
ATOM 1569 N N . GLU A 1 186 ? -6.633 4.334 19.762 1.00 93.94 186 GLU A N 1
ATOM 1570 C CA . GLU A 1 186 ? -6.005 3.873 21.004 1.00 93.94 186 GLU A CA 1
ATOM 1571 C C . GLU A 1 186 ? -4.483 4.042 20.967 1.00 93.94 186 GLU A C 1
ATOM 1573 O O . GLU A 1 186 ? -3.911 4.549 21.928 1.00 93.94 186 GLU A O 1
ATOM 1578 N N . HIS A 1 187 ? -3.826 3.690 19.855 1.00 96.06 187 HIS A N 1
ATOM 1579 C CA . HIS A 1 187 ? -2.379 3.880 19.713 1.00 96.06 187 HIS A CA 1
ATOM 1580 C C . HIS A 1 187 ? -1.965 5.352 19.818 1.00 96.06 187 HIS A C 1
ATOM 1582 O O . HIS A 1 187 ? -0.936 5.642 20.421 1.00 96.06 187 HIS A O 1
ATOM 1588 N N . ILE A 1 188 ? -2.768 6.288 19.286 1.00 95.94 188 ILE A N 1
ATOM 1589 C CA . ILE A 1 188 ? -2.473 7.724 19.385 1.00 95.94 188 ILE A CA 1
ATOM 1590 C C . ILE A 1 188 ? -2.571 8.154 20.841 1.00 95.94 188 ILE A C 1
ATOM 1592 O O . ILE A 1 188 ? -1.653 8.779 21.354 1.00 95.94 188 ILE A O 1
ATOM 1596 N N . TYR A 1 189 ? -3.665 7.800 21.516 1.00 94.31 189 TYR A N 1
ATOM 1597 C CA . TYR A 1 189 ? -3.856 8.163 22.917 1.00 94.31 189 TYR A CA 1
ATOM 1598 C C . TYR A 1 189 ? -2.791 7.545 23.834 1.00 94.31 189 TYR A C 1
ATOM 1600 O O . TYR A 1 189 ? -2.268 8.224 24.713 1.00 94.31 189 TYR A O 1
ATOM 1608 N N . LYS A 1 190 ? -2.422 6.276 23.621 1.00 95.50 190 LYS A N 1
ATOM 1609 C CA . LYS A 1 190 ? -1.358 5.621 24.394 1.00 95.50 190 LYS A CA 1
ATOM 1610 C C . LYS A 1 190 ? -0.004 6.286 24.181 1.00 95.50 190 LYS A C 1
ATOM 1612 O O . LYS A 1 190 ? 0.669 6.573 25.167 1.00 95.50 190 LYS A O 1
ATOM 1617 N N . MET A 1 191 ? 0.371 6.562 22.930 1.00 97.81 191 MET A N 1
ATOM 1618 C CA . MET A 1 191 ? 1.622 7.262 22.634 1.00 97.81 191 MET A CA 1
ATOM 1619 C C . MET A 1 191 ? 1.620 8.674 23.227 1.00 97.81 191 MET A C 1
ATOM 1621 O O . MET A 1 191 ? 2.590 9.082 23.847 1.00 97.81 191 MET A O 1
ATOM 1625 N N . GLU A 1 192 ? 0.510 9.399 23.123 1.00 96.06 192 GLU A N 1
ATOM 1626 C CA . GLU A 1 192 ? 0.347 10.724 23.725 1.00 96.06 192 GLU A CA 1
ATOM 1627 C C . GLU A 1 192 ? 0.552 10.703 25.247 1.00 96.06 192 GLU A C 1
ATOM 1629 O O . GLU A 1 192 ? 1.354 11.473 25.775 1.00 96.06 192 GLU A O 1
ATOM 1634 N N . LYS A 1 193 ? -0.105 9.775 25.958 1.00 95.69 193 LYS A N 1
ATOM 1635 C CA . LYS A 1 193 ? 0.073 9.606 27.409 1.00 95.69 193 LYS A CA 1
ATOM 1636 C C . LYS A 1 193 ? 1.491 9.186 27.781 1.00 95.69 193 LYS A C 1
ATOM 1638 O O . LYS A 1 193 ? 1.982 9.618 28.821 1.00 95.69 193 LYS A O 1
ATOM 1643 N N . TYR A 1 194 ? 2.130 8.349 26.967 1.00 98.06 194 TYR A N 1
ATOM 1644 C CA . TYR A 1 194 ? 3.524 7.966 27.162 1.00 98.06 194 TYR A CA 1
ATOM 1645 C C . TYR A 1 194 ? 4.441 9.188 27.038 1.00 98.06 194 TYR A C 1
ATOM 1647 O O . TYR A 1 194 ? 5.104 9.544 28.004 1.00 98.06 194 TYR A O 1
ATOM 1655 N N . LEU A 1 195 ? 4.398 9.905 25.914 1.00 98.12 195 LEU A N 1
ATOM 1656 C CA . LEU A 1 195 ? 5.241 11.082 25.686 1.00 98.12 195 LEU A CA 1
ATOM 1657 C C . LEU A 1 195 ? 5.012 12.185 26.732 1.00 98.12 195 LEU A C 1
ATOM 1659 O O . LEU A 1 195 ? 5.966 12.814 27.178 1.00 98.12 195 LEU A O 1
ATOM 1663 N N . SER A 1 196 ? 3.766 12.396 27.171 1.00 96.88 196 SER A N 1
ATOM 1664 C CA . SER A 1 196 ? 3.444 13.396 28.200 1.00 96.88 196 SER A CA 1
ATOM 1665 C C . SER A 1 196 ? 4.081 13.077 29.561 1.00 96.88 196 SER A C 1
ATOM 1667 O O . SER A 1 196 ? 4.444 13.986 30.304 1.00 96.88 196 SER A O 1
ATOM 1669 N N . ARG A 1 197 ? 4.271 11.789 29.877 1.00 97.75 197 ARG A N 1
ATOM 1670 C CA . ARG A 1 197 ? 4.976 11.328 31.087 1.00 97.75 197 ARG A CA 1
ATOM 1671 C C . ARG A 1 197 ? 6.495 11.309 30.937 1.00 97.75 197 ARG A C 1
ATOM 1673 O O . ARG A 1 197 ? 7.179 11.147 31.941 1.00 97.75 197 ARG A O 1
ATOM 1680 N N . HIS A 1 198 ? 6.991 11.480 29.715 1.00 97.94 198 HIS A N 1
ATOM 1681 C CA . HIS A 1 198 ? 8.406 11.427 29.367 1.00 97.94 198 HIS A CA 1
ATOM 1682 C C . HIS A 1 198 ? 8.874 12.735 28.697 1.00 97.94 198 HIS A C 1
ATOM 1684 O O . HIS A 1 198 ? 9.284 12.725 27.527 1.00 97.94 198 HIS A O 1
ATOM 1690 N N . PRO A 1 199 ? 8.783 13.896 29.382 1.00 97.69 199 PRO A N 1
ATOM 1691 C CA . PRO A 1 199 ? 9.178 15.196 28.828 1.00 97.69 199 PRO A CA 1
ATOM 1692 C C . PRO A 1 199 ? 10.687 15.317 28.548 1.00 97.69 199 PRO A C 1
ATOM 1694 O O . PRO A 1 199 ? 11.113 16.216 27.819 1.00 97.69 199 PRO A O 1
ATOM 1697 N N . GLU A 1 200 ? 11.504 14.426 29.109 1.00 97.81 200 GLU A N 1
ATOM 1698 C CA . GLU A 1 200 ? 12.938 14.323 28.851 1.00 97.81 200 GLU A CA 1
ATOM 1699 C C . GLU A 1 200 ? 13.255 13.913 27.406 1.00 97.81 200 GLU A C 1
ATOM 1701 O O . GLU A 1 200 ? 14.300 14.301 26.880 1.00 97.81 200 GLU A O 1
ATOM 1706 N N . LEU A 1 201 ? 12.347 13.189 26.737 1.00 97.25 201 LEU A N 1
ATOM 1707 C CA . LEU A 1 201 ? 12.543 12.744 25.360 1.00 97.25 201 LEU A CA 1
ATOM 1708 C C . LEU A 1 201 ? 12.432 13.922 24.383 1.00 97.25 201 LEU A C 1
ATOM 1710 O O . LEU A 1 201 ? 11.478 14.702 24.414 1.00 97.25 201 LEU A O 1
ATOM 1714 N N . GLU A 1 202 ? 13.373 14.015 23.441 1.00 96.75 202 GLU A N 1
ATOM 1715 C CA . GLU A 1 202 ? 13.362 15.052 22.398 1.00 96.75 202 GLU A CA 1
ATOM 1716 C C . GLU A 1 202 ? 12.058 15.025 21.582 1.00 96.75 202 GLU A C 1
ATOM 1718 O O . GLU A 1 202 ? 11.467 16.069 21.299 1.00 96.75 202 GLU A O 1
ATOM 1723 N N . ILE A 1 203 ? 11.557 13.825 21.269 1.00 97.12 203 ILE A N 1
ATOM 1724 C CA . ILE A 1 203 ? 10.318 13.645 20.509 1.00 97.12 203 ILE A CA 1
ATOM 1725 C C . ILE A 1 203 ? 9.087 14.180 21.260 1.00 97.12 203 ILE A C 1
ATOM 1727 O O . ILE A 1 203 ? 8.193 14.725 20.616 1.00 97.12 203 ILE A O 1
ATOM 1731 N N . SER A 1 204 ? 9.056 14.122 22.599 1.00 97.62 204 SER A N 1
ATOM 1732 C CA . SER A 1 204 ? 7.971 14.692 23.415 1.00 97.62 204 SER A CA 1
ATOM 1733 C C . SER A 1 204 ? 7.908 16.209 23.256 1.00 97.62 204 SER A C 1
ATOM 1735 O O . SER A 1 204 ? 6.838 16.763 23.009 1.00 97.62 204 SER A O 1
ATOM 1737 N N . LYS A 1 205 ? 9.067 16.880 23.297 1.00 97.25 205 LYS A N 1
ATOM 1738 C CA . LYS A 1 205 ? 9.178 18.338 23.103 1.00 97.25 205 LYS A CA 1
ATOM 1739 C C . LYS A 1 205 ? 8.744 18.763 21.699 1.00 97.25 205 LYS A C 1
ATOM 1741 O O . LYS A 1 205 ? 8.168 19.833 21.521 1.00 97.25 205 LYS A O 1
ATOM 1746 N N . LYS A 1 206 ? 9.012 17.924 20.694 1.00 97.25 206 LYS A N 1
ATOM 1747 C CA . LYS A 1 206 ? 8.674 18.211 19.295 1.00 97.25 206 LYS A CA 1
ATOM 1748 C C . LYS A 1 206 ? 7.232 17.885 18.930 1.00 97.25 206 LYS A C 1
ATOM 1750 O O . LYS A 1 206 ? 6.644 18.625 18.144 1.00 97.25 206 LYS A O 1
ATOM 1755 N N . CYS A 1 207 ? 6.668 16.805 19.463 1.00 97.62 207 CYS A N 1
ATOM 1756 C CA . CYS A 1 207 ? 5.384 16.268 19.011 1.00 97.62 207 CYS A CA 1
ATOM 1757 C C . CYS A 1 207 ? 4.205 16.628 19.914 1.00 97.62 207 CYS A C 1
ATOM 1759 O O . CYS A 1 207 ? 3.069 16.441 19.485 1.00 97.62 207 CYS A O 1
ATOM 1761 N N . LEU A 1 208 ? 4.434 17.137 21.130 1.00 97.56 208 LEU A N 1
ATOM 1762 C CA . LEU A 1 208 ? 3.352 17.525 22.033 1.00 97.56 208 LEU A CA 1
ATOM 1763 C C . LEU A 1 208 ? 3.049 19.029 21.996 1.00 97.56 208 LEU A C 1
ATOM 1765 O O . LEU A 1 208 ? 3.928 19.865 21.803 1.00 97.56 208 LEU A O 1
ATOM 1769 N N . ILE A 1 209 ? 1.780 19.357 22.214 1.00 95.69 209 ILE A N 1
ATOM 1770 C CA . ILE A 1 209 ? 1.243 20.683 22.516 1.00 95.69 209 ILE A CA 1
ATOM 1771 C C . ILE A 1 209 ? 1.068 20.737 24.033 1.00 95.69 209 ILE A C 1
ATOM 1773 O O . ILE A 1 209 ? 0.491 19.814 24.619 1.00 95.69 209 ILE A O 1
ATOM 1777 N N . ASP A 1 210 ? 1.627 21.770 24.661 1.00 94.12 210 ASP A N 1
ATOM 1778 C CA . ASP A 1 210 ? 1.627 21.985 26.116 1.00 94.12 210 ASP A CA 1
ATOM 1779 C C . ASP A 1 210 ? 2.154 20.788 26.930 1.00 94.12 210 ASP A C 1
ATOM 1781 O O . ASP A 1 210 ? 1.752 20.561 28.069 1.00 94.12 210 ASP A O 1
ATOM 1785 N N . GLY A 1 211 ? 3.016 19.962 26.323 1.00 94.81 211 GLY A N 1
ATOM 1786 C CA . GLY A 1 211 ? 3.526 18.731 26.937 1.00 94.81 211 GLY A CA 1
ATOM 1787 C C . GLY A 1 211 ? 2.464 17.649 27.176 1.00 94.81 211 GLY A C 1
ATOM 1788 O O . GLY A 1 211 ? 2.720 16.698 27.914 1.00 94.81 211 GLY A O 1
ATOM 1789 N N . LYS A 1 212 ? 1.270 17.774 26.578 1.00 93.50 212 LYS A N 1
ATOM 1790 C CA . LYS A 1 212 ? 0.126 16.882 26.832 1.00 93.50 212 LYS A CA 1
ATOM 1791 C C . LYS A 1 212 ? -0.434 16.212 25.587 1.00 93.50 212 LYS A C 1
ATOM 1793 O O . LYS A 1 212 ? -0.774 15.037 25.651 1.00 93.50 212 LYS A O 1
ATOM 1798 N N . TYR A 1 213 ? -0.548 16.936 24.476 1.00 94.62 213 TYR A N 1
ATOM 1799 C CA . TYR A 1 213 ? -1.357 16.499 23.334 1.00 94.62 213 TYR A CA 1
ATOM 1800 C C . TYR A 1 213 ? -0.539 16.319 22.065 1.00 94.62 213 TYR A C 1
ATOM 1802 O O . TYR A 1 213 ? 0.170 17.234 21.670 1.00 94.62 213 TYR A O 1
ATOM 1810 N N . LEU A 1 214 ? -0.669 15.190 21.378 1.00 96.25 214 LEU A N 1
ATOM 1811 C CA . LEU A 1 214 ? 0.040 14.949 20.126 1.00 96.25 214 LEU A CA 1
ATOM 1812 C C . LEU A 1 214 ? -0.447 15.905 19.028 1.00 96.25 214 LEU A C 1
ATOM 1814 O O . LEU A 1 214 ? -1.648 15.999 18.766 1.00 96.25 214 LEU A O 1
ATOM 1818 N N . LYS A 1 215 ? 0.478 16.587 18.350 1.00 95.94 215 LYS A N 1
ATOM 1819 C CA . LYS A 1 215 ? 0.155 17.451 17.210 1.00 95.94 215 LYS A CA 1
ATOM 1820 C C . LYS A 1 215 ? -0.529 16.652 16.096 1.00 95.94 215 LYS A C 1
ATOM 1822 O O . LYS A 1 215 ? -0.286 15.465 15.898 1.00 95.94 215 LYS A O 1
ATOM 1827 N N . THR A 1 216 ? -1.404 17.319 15.348 1.00 92.25 216 THR A N 1
ATOM 1828 C CA . THR A 1 216 ? -2.263 16.695 14.322 1.00 92.25 216 THR A CA 1
ATOM 1829 C C . THR A 1 216 ? -1.526 16.286 13.048 1.00 92.25 216 THR A C 1
ATOM 1831 O O . THR A 1 216 ? -2.088 15.572 12.221 1.00 92.25 216 THR A O 1
ATOM 1834 N N . ASP A 1 217 ? -0.313 16.790 12.842 1.00 94.69 217 ASP A N 1
ATOM 1835 C CA . ASP A 1 217 ? 0.567 16.435 11.731 1.00 94.69 217 ASP A CA 1
ATOM 1836 C C . ASP A 1 217 ? 1.505 15.264 12.053 1.00 94.69 217 ASP A C 1
ATOM 1838 O O . ASP A 1 217 ? 2.035 14.657 11.116 1.00 94.69 217 ASP A O 1
ATOM 1842 N N . CYS A 1 218 ? 1.666 14.919 13.335 1.00 97.00 218 CYS A N 1
ATOM 1843 C CA . CYS A 1 218 ? 2.385 13.727 13.765 1.00 97.00 218 CYS A CA 1
ATOM 1844 C C . CYS A 1 218 ? 1.622 12.449 13.392 1.00 97.00 218 CYS A C 1
ATOM 1846 O O . CYS A 1 218 ? 0.391 12.413 13.379 1.00 97.00 218 CYS A O 1
ATOM 1848 N N . GLU A 1 219 ? 2.363 11.376 13.127 1.00 97.38 219 GLU A N 1
ATOM 1849 C CA . GLU A 1 219 ? 1.807 10.071 12.758 1.00 97.38 219 GLU A CA 1
ATOM 1850 C C . GLU A 1 219 ? 2.328 8.993 13.703 1.00 97.38 219 GLU A C 1
ATOM 1852 O O . GLU A 1 219 ? 3.530 8.911 13.967 1.00 97.38 219 GLU A O 1
ATOM 1857 N N . ILE A 1 220 ? 1.422 8.145 14.190 1.00 97.88 220 ILE A N 1
ATOM 1858 C CA . ILE A 1 220 ? 1.775 6.999 15.025 1.00 97.88 220 ILE A CA 1
ATOM 1859 C C . ILE A 1 220 ? 1.740 5.738 14.174 1.00 97.88 220 ILE A C 1
ATOM 1861 O O . ILE A 1 220 ? 0.734 5.416 13.541 1.00 97.88 220 ILE A O 1
ATOM 1865 N N . HIS A 1 221 ? 2.856 5.023 14.173 1.00 97.06 221 HIS A N 1
ATOM 1866 C CA . HIS A 1 221 ? 3.086 3.864 13.332 1.00 97.06 221 HIS A CA 1
ATOM 1867 C C . HIS A 1 221 ? 3.246 2.599 14.169 1.00 97.06 221 HIS A C 1
ATOM 1869 O O . HIS A 1 221 ? 4.051 2.578 15.096 1.00 97.06 221 HIS A O 1
ATOM 1875 N N . HIS A 1 222 ? 2.530 1.535 13.806 1.00 97.75 222 HIS A N 1
ATOM 1876 C CA . HIS A 1 222 ? 2.768 0.191 14.330 1.00 97.75 222 HIS A CA 1
ATOM 1877 C C . HIS A 1 222 ? 3.986 -0.421 13.645 1.00 97.75 222 HIS A C 1
ATOM 1879 O O . HIS A 1 222 ? 3.925 -0.749 12.461 1.00 97.75 222 HIS A O 1
ATOM 1885 N N . ILE A 1 223 ? 5.072 -0.602 14.392 1.00 97.75 223 ILE A N 1
ATOM 1886 C CA . ILE A 1 223 ? 6.351 -1.128 13.895 1.00 97.75 223 ILE A CA 1
ATOM 1887 C C . ILE A 1 223 ? 6.180 -2.533 13.292 1.00 97.75 223 ILE A C 1
ATOM 1889 O O . ILE A 1 223 ? 6.776 -2.870 12.273 1.00 97.75 223 ILE A O 1
ATOM 1893 N N . ASN A 1 224 ? 5.319 -3.357 13.888 1.00 96.56 224 ASN A N 1
ATOM 1894 C CA . ASN A 1 224 ? 5.029 -4.707 13.408 1.00 96.56 224 ASN A CA 1
ATOM 1895 C C . ASN A 1 224 ? 3.854 -4.789 12.420 1.00 96.56 224 ASN A C 1
ATOM 1897 O O . ASN A 1 224 ? 3.495 -5.883 11.993 1.00 96.56 224 ASN A O 1
ATOM 1901 N N . PHE A 1 225 ? 3.247 -3.654 12.050 1.00 95.19 225 PHE A N 1
ATOM 1902 C CA . PHE A 1 225 ? 2.072 -3.585 11.174 1.00 95.19 225 PHE A CA 1
ATOM 1903 C C . PHE A 1 225 ? 0.835 -4.342 11.693 1.00 95.19 225 PHE A C 1
ATOM 1905 O O . PHE A 1 225 ? -0.082 -4.611 10.918 1.00 95.19 225 PHE A O 1
ATOM 1912 N N . ILE A 1 226 ? 0.754 -4.635 12.998 1.00 93.62 226 ILE A N 1
ATOM 1913 C CA . ILE A 1 226 ? -0.435 -5.225 13.626 1.00 93.62 226 ILE A CA 1
ATOM 1914 C C . ILE A 1 226 ? -1.316 -4.092 14.182 1.00 93.62 226 ILE A C 1
ATOM 1916 O O . ILE A 1 226 ? -0.992 -3.532 15.229 1.00 93.62 226 ILE A O 1
ATOM 1920 N N . PRO A 1 227 ? -2.467 -3.753 13.558 1.00 92.31 227 PRO A N 1
ATOM 1921 C CA . PRO A 1 227 ? -3.221 -2.534 13.896 1.00 92.31 227 PRO A CA 1
ATOM 1922 C C . PRO A 1 227 ? -3.810 -2.496 15.315 1.00 92.31 227 PRO A C 1
ATOM 1924 O O . PRO A 1 227 ? -4.186 -1.428 15.803 1.00 92.31 227 PRO A O 1
ATOM 1927 N N . ASN A 1 228 ? -3.922 -3.664 15.955 1.00 90.69 228 ASN A N 1
ATOM 1928 C CA . ASN A 1 228 ? -4.433 -3.830 17.316 1.00 90.69 228 ASN A CA 1
ATOM 1929 C C . ASN A 1 228 ? -3.324 -3.970 18.371 1.00 90.69 228 ASN A C 1
ATOM 1931 O O . ASN A 1 228 ? -3.635 -4.010 19.561 1.00 90.69 228 ASN A O 1
ATOM 1935 N N . ASP A 1 229 ? -2.050 -4.045 17.977 1.00 94.81 229 ASP A N 1
ATOM 1936 C CA . ASP A 1 229 ? -0.935 -4.154 18.919 1.00 94.81 229 ASP A CA 1
ATOM 1937 C C . ASP A 1 229 ? -0.515 -2.765 19.410 1.00 94.81 229 ASP A C 1
ATOM 1939 O O . ASP A 1 229 ? 0.455 -2.161 18.962 1.00 94.81 229 ASP A O 1
ATOM 1943 N N . ASN A 1 230 ? -1.309 -2.223 20.330 1.00 96.25 230 ASN A N 1
ATOM 1944 C CA . ASN A 1 230 ? -1.124 -0.876 20.863 1.00 96.25 230 ASN A CA 1
ATOM 1945 C C . ASN A 1 230 ? -0.192 -0.865 22.091 1.00 96.25 230 ASN A C 1
ATOM 1947 O O . ASN A 1 230 ? -0.438 -0.105 23.032 1.00 96.25 230 ASN A O 1
ATOM 1951 N N . ARG A 1 231 ? 0.808 -1.752 22.150 1.00 96.75 231 ARG A N 1
ATOM 1952 C CA . ARG A 1 231 ? 1.870 -1.717 23.170 1.00 96.75 231 ARG A CA 1
ATOM 1953 C C . ARG A 1 231 ? 2.894 -0.643 22.803 1.00 96.75 231 ARG A C 1
ATOM 1955 O O . ARG A 1 231 ? 3.195 -0.483 21.626 1.00 96.75 231 ARG A O 1
ATOM 1962 N N . ILE A 1 232 ? 3.407 0.112 23.777 1.00 97.75 232 ILE A N 1
ATOM 1963 C CA . ILE A 1 232 ? 4.265 1.280 23.495 1.00 97.75 232 ILE A CA 1
ATOM 1964 C C . ILE A 1 232 ? 5.531 0.876 22.733 1.00 97.75 232 ILE A C 1
ATOM 1966 O O . ILE A 1 232 ? 5.919 1.578 21.806 1.00 97.75 232 ILE A O 1
ATOM 1970 N N . GLU A 1 233 ? 6.115 -0.280 23.050 1.00 96.75 233 GLU A N 1
ATOM 1971 C CA . GLU A 1 233 ? 7.302 -0.818 22.378 1.00 96.75 233 GLU A CA 1
ATOM 1972 C C . GLU A 1 233 ? 7.093 -1.150 20.888 1.00 96.75 233 GLU A C 1
ATOM 1974 O O . GLU A 1 233 ? 8.067 -1.260 20.149 1.00 96.75 233 GLU A O 1
ATOM 1979 N N . ASN A 1 234 ? 5.840 -1.262 20.430 1.00 97.56 234 ASN A N 1
ATOM 1980 C CA . ASN A 1 234 ? 5.484 -1.505 19.028 1.00 97.56 234 ASN A CA 1
ATOM 1981 C C . ASN A 1 234 ? 4.978 -0.257 18.307 1.00 97.56 234 ASN A C 1
ATOM 1983 O O . ASN A 1 234 ? 4.565 -0.340 17.149 1.00 97.56 234 ASN A O 1
ATOM 1987 N N . LEU A 1 235 ? 4.992 0.896 18.970 1.00 98.19 235 LEU A N 1
ATOM 1988 C CA . LEU A 1 235 ? 4.548 2.155 18.400 1.00 98.19 235 LEU A CA 1
ATOM 1989 C C . LEU A 1 235 ? 5.739 3.085 18.182 1.00 98.19 235 LEU A C 1
ATOM 1991 O O . LEU A 1 235 ? 6.628 3.205 19.019 1.00 98.19 235 LEU A O 1
ATOM 1995 N N . TRP A 1 236 ? 5.718 3.808 17.068 1.00 98.31 236 TRP A N 1
ATOM 1996 C CA . TRP A 1 236 ? 6.679 4.865 16.779 1.00 98.31 236 TRP A CA 1
ATOM 1997 C C . TRP A 1 236 ? 5.964 6.165 16.429 1.00 98.31 236 TRP A C 1
ATOM 1999 O O . TRP A 1 236 ? 5.008 6.157 15.655 1.00 98.31 236 TRP A O 1
ATOM 2009 N N . CYS A 1 237 ? 6.440 7.281 16.979 1.00 98.44 237 CYS A N 1
ATOM 2010 C CA . CYS A 1 237 ? 5.917 8.612 16.692 1.00 98.44 237 CYS A CA 1
ATOM 2011 C C . CYS A 1 237 ? 6.800 9.319 15.661 1.00 98.44 237 CYS A C 1
ATOM 2013 O O . CYS A 1 237 ? 7.963 9.617 15.926 1.00 98.44 237 CYS A O 1
ATOM 2015 N N . TYR A 1 238 ? 6.239 9.622 14.494 1.00 98.31 238 TYR A N 1
ATOM 2016 C CA . TYR A 1 238 ? 6.871 10.489 13.508 1.00 98.31 238 TYR A CA 1
ATOM 2017 C C . TYR A 1 238 ? 6.406 11.929 13.698 1.00 98.31 238 TYR A C 1
ATOM 2019 O O . TYR A 1 238 ? 5.210 12.187 13.815 1.00 98.31 238 TYR A O 1
ATOM 2027 N N . GLU A 1 239 ? 7.348 12.870 13.630 1.00 97.62 239 GLU A N 1
ATOM 2028 C CA . GLU A 1 239 ? 7.077 14.311 13.749 1.00 97.62 239 GLU A CA 1
ATOM 2029 C C . GLU A 1 239 ? 6.142 14.833 12.645 1.00 97.62 239 GLU A C 1
ATOM 2031 O O . GLU A 1 239 ? 5.478 15.845 12.826 1.00 97.62 239 GLU A O 1
ATOM 2036 N N . SER A 1 240 ? 6.081 14.149 11.495 1.00 97.50 240 SER A N 1
ATOM 2037 C CA . SER A 1 240 ? 5.208 14.520 10.380 1.00 97.50 240 SER A CA 1
ATOM 2038 C C . SER A 1 240 ? 4.828 13.328 9.500 1.00 97.50 240 SER A C 1
ATOM 2040 O O . SER A 1 240 ? 5.570 12.346 9.399 1.00 97.50 240 SER A O 1
ATOM 2042 N N . LYS A 1 241 ? 3.748 13.479 8.723 1.00 95.75 241 LYS A N 1
ATOM 2043 C CA . LYS A 1 241 ? 3.383 12.570 7.615 1.00 95.75 241 LYS A CA 1
ATOM 2044 C C . LYS A 1 241 ? 4.519 12.313 6.625 1.00 95.75 241 LYS A C 1
ATOM 2046 O O . LYS A 1 241 ? 4.659 11.208 6.110 1.00 95.75 241 LYS A O 1
ATOM 2051 N N . LYS A 1 242 ? 5.349 13.326 6.350 1.00 95.75 242 LYS A N 1
ATOM 2052 C CA . LYS A 1 242 ? 6.502 13.186 5.448 1.00 95.75 242 LYS A CA 1
ATOM 2053 C C . LYS A 1 242 ? 7.566 12.270 6.056 1.00 95.75 242 LYS A C 1
ATOM 2055 O O . LYS A 1 242 ? 8.096 11.420 5.349 1.00 95.75 242 LYS A O 1
ATOM 2060 N N . ALA A 1 243 ? 7.858 12.425 7.348 1.00 96.62 243 ALA A N 1
ATOM 2061 C CA . ALA A 1 243 ? 8.803 11.561 8.052 1.00 96.62 243 ALA A CA 1
ATOM 2062 C C . ALA A 1 243 ? 8.294 10.112 8.121 1.00 96.62 243 ALA A C 1
ATOM 2064 O O . ALA A 1 243 ? 9.056 9.189 7.845 1.00 96.62 243 ALA A O 1
ATOM 2065 N N . HIS A 1 244 ? 6.997 9.922 8.383 1.00 97.06 244 HIS A N 1
ATOM 2066 C CA . HIS A 1 244 ? 6.353 8.606 8.335 1.00 97.06 244 HIS A CA 1
ATOM 2067 C C . HIS A 1 244 ? 6.463 7.958 6.948 1.00 97.06 244 HIS A C 1
ATOM 2069 O O . HIS A 1 244 ? 6.903 6.814 6.842 1.00 97.06 244 HIS A O 1
ATOM 2075 N N . ALA A 1 245 ? 6.182 8.708 5.877 1.00 94.25 245 ALA A N 1
ATOM 2076 C CA . ALA A 1 245 ? 6.350 8.224 4.507 1.00 94.25 245 ALA A CA 1
ATOM 2077 C C . ALA A 1 245 ? 7.808 7.830 4.199 1.00 94.25 245 ALA A C 1
ATOM 2079 O O . ALA A 1 245 ? 8.041 6.806 3.559 1.00 94.25 245 ALA A O 1
ATOM 2080 N N . CYS A 1 246 ? 8.797 8.594 4.680 1.00 94.31 246 CYS A N 1
ATOM 2081 C CA . CYS A 1 246 ? 10.209 8.214 4.575 1.00 94.31 246 CYS A CA 1
ATOM 2082 C C . CYS A 1 246 ? 10.505 6.897 5.313 1.00 94.31 246 CYS A C 1
ATOM 2084 O O . CYS A 1 246 ? 11.168 6.030 4.747 1.00 94.31 246 CYS A O 1
ATOM 2086 N N . GLY A 1 247 ? 9.973 6.714 6.525 1.00 94.31 247 GLY A N 1
ATOM 2087 C CA . GLY A 1 247 ? 10.078 5.461 7.277 1.00 94.31 247 GLY A CA 1
ATOM 2088 C C . GLY A 1 247 ? 9.480 4.272 6.517 1.00 94.31 247 GLY A C 1
ATOM 2089 O O . GLY A 1 247 ? 10.135 3.241 6.363 1.00 94.31 247 GLY A O 1
ATOM 2090 N N . GLU A 1 248 ? 8.293 4.424 5.922 1.00 93.62 248 GLU A N 1
ATOM 2091 C CA . GLU A 1 248 ? 7.694 3.375 5.082 1.00 93.62 248 GLU A CA 1
ATOM 2092 C C . GLU A 1 248 ? 8.530 3.044 3.837 1.00 93.62 248 GLU A C 1
ATOM 2094 O O . GLU A 1 248 ? 8.583 1.884 3.417 1.00 93.62 248 GLU A O 1
ATOM 2099 N N . LEU A 1 249 ? 9.202 4.034 3.238 1.00 93.00 249 LEU A N 1
ATOM 2100 C CA . LEU A 1 249 ? 10.113 3.791 2.117 1.00 93.00 249 LEU A CA 1
ATOM 2101 C C . LEU A 1 249 ? 11.298 2.911 2.533 1.00 93.00 249 LEU A C 1
ATOM 2103 O O . LEU A 1 249 ? 11.707 2.060 1.741 1.00 93.00 249 LEU A O 1
ATOM 2107 N N . THR A 1 250 ? 11.806 3.051 3.764 1.00 96.25 250 THR A N 1
ATOM 2108 C CA . THR A 1 250 ? 12.870 2.164 4.271 1.00 96.25 250 THR A CA 1
ATOM 2109 C C . THR A 1 250 ? 12.390 0.718 4.400 1.00 96.25 250 THR A C 1
ATOM 2111 O O . THR A 1 250 ? 13.089 -0.191 3.956 1.00 96.25 250 THR A O 1
ATOM 2114 N N . LEU A 1 251 ? 11.159 0.489 4.879 1.00 95.88 251 LEU A N 1
ATOM 2115 C CA . LEU A 1 251 ? 10.577 -0.855 4.913 1.00 95.88 251 LEU A CA 1
ATOM 2116 C C . LEU A 1 251 ? 10.455 -1.446 3.510 1.00 95.88 251 LEU A C 1
ATOM 2118 O O . LEU A 1 251 ? 10.857 -2.584 3.280 1.00 95.88 251 LEU A O 1
ATOM 2122 N N . ARG A 1 252 ? 9.910 -0.680 2.557 1.00 93.50 252 ARG A N 1
ATOM 2123 C CA . ARG A 1 252 ? 9.765 -1.142 1.168 1.00 93.50 252 ARG A CA 1
ATOM 2124 C C . ARG A 1 252 ? 11.113 -1.502 0.553 1.00 93.50 252 ARG A C 1
ATOM 2126 O O . ARG A 1 252 ? 11.199 -2.502 -0.156 1.00 93.50 252 ARG A O 1
ATOM 2133 N N . ASP A 1 253 ? 12.158 -0.724 0.833 1.00 93.38 253 ASP A N 1
ATOM 2134 C CA . ASP A 1 253 ? 13.510 -1.032 0.371 1.00 93.38 253 ASP A CA 1
ATOM 2135 C C . ASP A 1 253 ? 14.041 -2.342 0.972 1.00 93.38 253 ASP A C 1
ATOM 2137 O O . ASP A 1 253 ? 14.570 -3.179 0.236 1.00 93.38 253 ASP A O 1
ATOM 2141 N N . VAL A 1 254 ? 13.846 -2.562 2.276 1.00 95.75 254 VAL A N 1
ATOM 2142 C CA . VAL A 1 254 ? 14.236 -3.809 2.950 1.00 95.75 254 VAL A CA 1
ATOM 2143 C C . VAL A 1 254 ? 13.469 -5.009 2.394 1.00 95.75 254 VAL A C 1
ATOM 2145 O O . VAL A 1 254 ? 14.095 -5.991 2.000 1.00 95.75 254 VAL A O 1
ATOM 2148 N N . LEU A 1 255 ? 12.142 -4.921 2.264 1.00 96.44 255 LEU A N 1
ATOM 2149 C CA . LEU A 1 255 ? 11.313 -5.991 1.696 1.00 96.44 255 LEU A CA 1
ATOM 2150 C C . LEU A 1 255 ? 11.724 -6.318 0.255 1.00 96.44 255 LEU A C 1
ATOM 2152 O O . LEU A 1 255 ? 11.919 -7.483 -0.080 1.00 96.44 255 LEU A O 1
ATOM 2156 N N . ARG A 1 256 ? 11.951 -5.299 -0.583 1.00 94.44 256 ARG A N 1
ATOM 2157 C CA . ARG A 1 256 ? 12.467 -5.476 -1.949 1.00 94.44 256 ARG A CA 1
ATOM 2158 C C . ARG A 1 256 ? 13.794 -6.230 -1.957 1.00 94.44 256 ARG A C 1
ATOM 2160 O O . ARG A 1 256 ? 13.987 -7.127 -2.774 1.00 94.44 256 ARG A O 1
ATOM 2167 N N . LYS A 1 257 ? 14.728 -5.863 -1.080 1.00 94.00 257 LYS A N 1
ATOM 2168 C CA . LYS A 1 257 ? 16.033 -6.529 -0.978 1.00 94.00 257 LYS A CA 1
ATOM 2169 C C . LYS A 1 257 ? 15.888 -7.977 -0.489 1.00 94.00 257 LYS A C 1
ATOM 2171 O O . LYS A 1 257 ? 16.533 -8.845 -1.063 1.00 94.00 257 LYS A O 1
ATOM 2176 N N . LEU A 1 258 ? 15.006 -8.250 0.478 1.00 95.69 258 LEU A N 1
ATOM 2177 C CA . LEU A 1 258 ? 14.702 -9.607 0.956 1.00 95.69 258 LEU A CA 1
ATOM 2178 C C . LEU A 1 258 ? 14.088 -10.490 -0.143 1.00 95.69 258 LEU A C 1
ATOM 2180 O O . LEU A 1 258 ? 14.433 -11.665 -0.242 1.00 95.69 258 LEU A O 1
ATOM 2184 N N . ILE A 1 259 ? 13.235 -9.925 -1.004 1.00 95.00 259 ILE A N 1
ATOM 2185 C CA . ILE A 1 259 ? 12.715 -10.624 -2.188 1.00 95.00 259 ILE A CA 1
ATOM 2186 C C . ILE A 1 259 ? 13.846 -10.899 -3.186 1.00 95.00 259 ILE A C 1
ATOM 2188 O O . ILE A 1 259 ? 13.997 -12.019 -3.656 1.00 95.00 259 ILE A O 1
ATOM 2192 N N . LYS A 1 260 ? 14.701 -9.905 -3.468 1.00 90.88 260 LYS A N 1
ATOM 2193 C CA . LYS A 1 260 ? 15.831 -10.045 -4.411 1.00 90.88 260 LYS A CA 1
ATOM 2194 C C . LYS A 1 260 ? 16.833 -11.134 -4.021 1.00 90.88 260 LYS A C 1
ATOM 2196 O O . LYS A 1 260 ? 17.526 -11.657 -4.892 1.00 90.88 260 LYS A O 1
ATOM 2201 N N . ILE A 1 261 ? 16.961 -11.431 -2.731 1.00 93.44 261 ILE A N 1
ATOM 2202 C CA . ILE A 1 261 ? 17.871 -12.464 -2.226 1.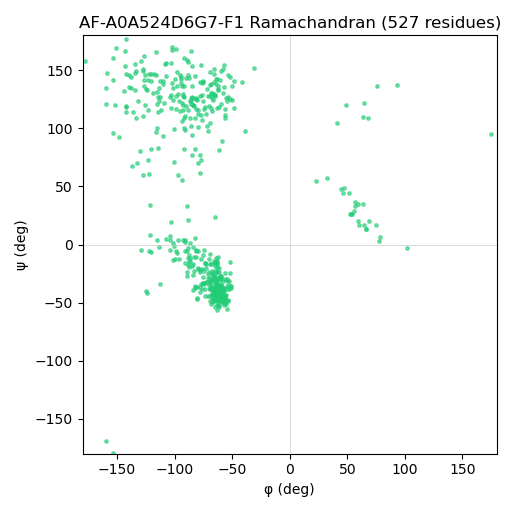00 93.44 261 ILE A CA 1
ATOM 2203 C C . ILE A 1 261 ? 17.173 -13.802 -1.968 1.00 93.44 261 ILE A C 1
ATOM 2205 O O . ILE A 1 261 ? 17.855 -14.729 -1.547 1.00 93.44 261 ILE A O 1
ATOM 2209 N N . ASP A 1 262 ? 15.880 -13.915 -2.287 1.00 93.81 262 ASP A N 1
ATOM 2210 C CA . ASP A 1 262 ? 15.028 -15.101 -2.115 1.00 93.81 262 ASP A CA 1
ATOM 2211 C C . ASP A 1 262 ? 14.710 -15.469 -0.649 1.00 93.81 262 ASP A C 1
ATOM 2213 O O . ASP A 1 262 ? 14.301 -16.597 -0.355 1.00 93.81 262 ASP A O 1
ATOM 2217 N N . GLN A 1 263 ? 14.845 -14.510 0.279 1.00 95.94 263 GLN A N 1
ATOM 2218 C CA . GLN A 1 263 ? 14.371 -14.653 1.665 1.00 95.94 263 GLN A CA 1
ATOM 2219 C C . GLN A 1 263 ? 12.847 -14.534 1.760 1.00 95.94 263 GLN A C 1
ATOM 2221 O O . GLN A 1 263 ? 12.221 -15.192 2.593 1.00 95.94 263 GLN A O 1
ATOM 2226 N N . ILE A 1 264 ? 12.250 -13.703 0.904 1.00 96.94 264 ILE A N 1
ATOM 2227 C CA . ILE A 1 264 ? 10.802 -13.594 0.731 1.00 96.94 264 ILE A CA 1
ATOM 2228 C C . ILE A 1 264 ? 10.461 -14.093 -0.671 1.00 96.94 264 ILE A C 1
ATOM 2230 O O . ILE A 1 264 ? 10.979 -13.576 -1.658 1.00 96.94 264 ILE A O 1
ATOM 2234 N N . GLY A 1 265 ? 9.582 -15.087 -0.751 1.00 95.19 265 GLY A N 1
ATOM 2235 C CA . GLY A 1 265 ? 9.036 -15.590 -2.006 1.00 95.19 265 GLY A CA 1
ATOM 2236 C C . GLY A 1 265 ? 7.623 -15.076 -2.263 1.00 95.19 265 GLY A C 1
ATOM 2237 O O . GLY A 1 265 ? 6.964 -14.538 -1.370 1.00 95.19 265 GLY A O 1
ATOM 2238 N N . PHE A 1 266 ? 7.150 -15.277 -3.490 1.00 95.81 266 PHE A N 1
ATOM 2239 C CA . PHE A 1 266 ? 5.781 -14.986 -3.899 1.00 95.81 266 PHE A CA 1
ATOM 2240 C C . PHE A 1 266 ? 5.208 -16.187 -4.643 1.00 95.81 266 PHE A C 1
ATOM 2242 O O . PHE A 1 266 ? 5.786 -16.656 -5.623 1.00 95.81 266 PHE A O 1
ATOM 2249 N N . TYR A 1 267 ? 4.085 -16.702 -4.160 1.00 94.44 267 TYR A N 1
ATOM 2250 C CA . TYR A 1 267 ? 3.437 -17.882 -4.713 1.00 94.44 267 TYR A CA 1
ATOM 2251 C C . TYR A 1 267 ? 1.923 -17.721 -4.636 1.00 94.44 267 TYR A C 1
ATOM 2253 O O . TYR A 1 267 ? 1.389 -17.331 -3.599 1.00 94.44 267 TYR A O 1
ATOM 2261 N N . ASN A 1 268 ? 1.235 -18.007 -5.744 1.00 93.06 268 ASN A N 1
ATOM 2262 C CA . ASN A 1 268 ? -0.225 -17.942 -5.859 1.00 93.06 268 ASN A CA 1
ATOM 2263 C C . ASN A 1 268 ? -0.838 -16.652 -5.281 1.00 93.06 268 ASN A C 1
ATOM 2265 O O . ASN A 1 268 ? -1.785 -16.691 -4.500 1.00 93.06 268 ASN A O 1
ATOM 2269 N N . GLY A 1 269 ? -0.280 -15.497 -5.652 1.00 93.88 269 GLY A N 1
ATOM 2270 C CA . GLY A 1 269 ? -0.814 -14.203 -5.228 1.00 93.88 269 GLY A CA 1
ATOM 2271 C C . GLY A 1 269 ? -0.455 -13.787 -3.799 1.00 93.88 269 GLY A C 1
ATOM 2272 O O . GLY A 1 269 ? -0.981 -12.782 -3.336 1.00 93.88 269 GLY A O 1
ATOM 2273 N N . SER A 1 270 ? 0.397 -14.530 -3.085 1.00 96.62 270 SER A N 1
ATOM 2274 C CA . SER A 1 270 ? 0.739 -14.250 -1.683 1.00 96.62 270 SER A CA 1
ATOM 2275 C C . SER A 1 270 ? 2.240 -14.330 -1.419 1.00 96.62 270 SER A C 1
ATOM 2277 O O . SER A 1 270 ? 2.956 -15.139 -2.011 1.00 96.62 270 SER A O 1
ATOM 2279 N N . TYR A 1 271 ? 2.711 -13.501 -0.491 1.00 97.69 271 TYR A N 1
ATOM 2280 C CA . TYR A 1 271 ? 4.098 -13.486 -0.040 1.00 97.69 271 TYR A CA 1
ATOM 2281 C C . TYR A 1 271 ? 4.326 -14.451 1.126 1.00 97.69 271 TYR A C 1
ATOM 2283 O O . TYR A 1 271 ? 3.468 -14.617 1.993 1.00 97.69 271 TYR A O 1
ATOM 2291 N N . TYR A 1 272 ? 5.509 -15.062 1.175 1.00 97.25 272 TYR A N 1
ATOM 2292 C CA . TYR A 1 272 ? 5.916 -15.957 2.258 1.00 97.25 272 TYR A CA 1
ATOM 2293 C C . TYR A 1 272 ? 7.404 -15.806 2.586 1.00 97.25 272 TYR A C 1
ATOM 2295 O O . TYR A 1 272 ? 8.211 -15.454 1.730 1.00 97.25 272 TYR A O 1
ATOM 2303 N N . ILE A 1 273 ? 7.780 -16.110 3.829 1.00 97.31 273 ILE A N 1
ATOM 2304 C CA . ILE A 1 273 ? 9.189 -16.210 4.233 1.00 97.31 273 ILE A CA 1
ATOM 2305 C C . ILE A 1 273 ? 9.706 -17.589 3.819 1.00 97.31 273 ILE A C 1
ATOM 2307 O O . ILE A 1 273 ? 9.122 -18.613 4.186 1.00 97.31 273 ILE A O 1
ATOM 2311 N N . ASN A 1 274 ? 10.806 -17.625 3.072 1.00 96.06 274 ASN A N 1
ATOM 2312 C CA . ASN A 1 274 ? 11.495 -18.859 2.725 1.00 96.06 274 ASN A CA 1
ATOM 2313 C C . ASN A 1 274 ? 12.207 -19.419 3.963 1.00 96.06 274 ASN A C 1
ATOM 2315 O O . ASN A 1 274 ? 13.263 -18.937 4.348 1.00 96.06 274 ASN A O 1
ATOM 2319 N N . LYS A 1 275 ? 11.623 -20.439 4.598 1.00 94.19 275 LYS A N 1
ATOM 2320 C CA . LYS A 1 275 ? 12.176 -21.049 5.822 1.00 94.19 275 LYS A CA 1
ATOM 2321 C C . LYS A 1 275 ? 13.417 -21.912 5.578 1.00 94.19 275 LYS A C 1
ATOM 2323 O O . LYS A 1 275 ? 14.123 -22.224 6.527 1.00 94.19 275 LYS A O 1
ATOM 2328 N N . ASN A 1 276 ? 13.672 -22.292 4.327 1.00 93.38 276 ASN A N 1
ATOM 2329 C CA . ASN A 1 276 ? 14.815 -23.124 3.947 1.00 93.38 276 ASN A CA 1
ATOM 2330 C C . ASN A 1 276 ? 16.046 -22.280 3.586 1.00 93.38 276 ASN A C 1
ATOM 2332 O O . ASN A 1 276 ? 17.051 -22.814 3.122 1.00 93.38 276 ASN A O 1
ATOM 2336 N N . PHE A 1 277 ? 15.947 -20.962 3.740 1.00 93.56 277 PHE A N 1
ATOM 2337 C CA . PHE A 1 277 ? 16.991 -20.012 3.411 1.00 93.56 277 PHE A CA 1
ATOM 2338 C C . PHE A 1 277 ? 17.080 -18.958 4.511 1.00 93.56 277 PHE A C 1
ATOM 2340 O O . PHE A 1 277 ? 16.063 -18.426 4.949 1.00 93.56 277 PHE A O 1
ATOM 2347 N N . ASP A 1 278 ? 18.299 -18.648 4.936 1.00 94.56 278 ASP A N 1
ATOM 2348 C CA . ASP A 1 278 ? 18.581 -17.556 5.861 1.00 94.56 278 ASP A CA 1
ATOM 2349 C C . ASP A 1 278 ? 19.756 -16.755 5.312 1.00 94.56 278 ASP A C 1
ATOM 2351 O O . ASP A 1 278 ? 20.897 -17.226 5.311 1.00 94.56 278 ASP A O 1
ATOM 2355 N N . TYR A 1 279 ? 19.486 -15.541 4.831 1.00 93.50 279 TYR A N 1
ATOM 2356 C CA . TYR A 1 279 ? 20.520 -14.704 4.224 1.00 93.50 279 TYR A CA 1
ATOM 2357 C C . TYR A 1 279 ? 21.656 -14.351 5.193 1.00 93.50 279 TYR A C 1
ATOM 2359 O O . TYR A 1 279 ? 22.736 -13.984 4.740 1.00 93.50 279 TYR A O 1
ATOM 2367 N N . ARG A 1 280 ? 21.444 -14.445 6.512 1.00 94.06 280 ARG A N 1
ATOM 2368 C CA . ARG A 1 280 ? 22.476 -14.147 7.520 1.00 94.06 280 ARG A CA 1
ATOM 2369 C C . ARG A 1 280 ? 23.592 -15.186 7.534 1.00 94.06 280 ARG A C 1
ATOM 2371 O O . ARG A 1 280 ? 24.659 -14.923 8.068 1.00 94.06 280 ARG A O 1
ATOM 2378 N N . THR A 1 281 ? 23.356 -16.351 6.931 1.00 93.44 281 THR A N 1
ATOM 2379 C CA . THR A 1 281 ? 24.392 -17.370 6.710 1.00 93.44 281 THR A CA 1
ATOM 2380 C C . THR A 1 281 ? 25.344 -17.009 5.569 1.00 93.44 281 THR A C 1
ATOM 2382 O O . THR A 1 281 ? 26.340 -17.697 5.366 1.00 93.44 281 THR A O 1
ATOM 2385 N N . TRP A 1 282 ? 25.045 -15.959 4.796 1.00 92.19 282 TRP A N 1
ATOM 2386 C CA . TRP A 1 282 ? 25.892 -15.514 3.697 1.00 92.19 282 TRP A CA 1
ATOM 2387 C C . TRP A 1 282 ? 26.924 -14.493 4.154 1.00 92.19 282 TRP A C 1
ATOM 2389 O O . TRP A 1 282 ? 26.621 -13.564 4.902 1.00 92.19 282 TRP A O 1
ATOM 2399 N N . GLU A 1 283 ? 28.115 -14.593 3.569 1.00 92.31 283 GLU A N 1
ATOM 2400 C CA . GLU A 1 283 ? 29.117 -13.538 3.633 1.00 92.31 283 GLU A CA 1
ATOM 2401 C C . GLU A 1 283 ? 28.553 -12.224 3.080 1.00 92.31 283 GLU A C 1
ATOM 2403 O O . GLU A 1 283 ? 27.941 -12.180 2.004 1.00 92.31 283 GLU A O 1
ATOM 2408 N N . TYR A 1 284 ? 28.815 -11.117 3.780 1.00 89.88 284 TYR A N 1
ATOM 2409 C CA . TYR A 1 284 ? 28.325 -9.792 3.383 1.00 89.88 284 TYR A CA 1
ATOM 2410 C C . TYR A 1 284 ? 28.717 -9.439 1.939 1.00 89.88 284 TYR A C 1
ATOM 2412 O O . TYR A 1 284 ? 27.943 -8.827 1.198 1.00 89.88 284 TYR A O 1
ATOM 2420 N N . SER A 1 285 ? 29.912 -9.864 1.510 1.00 90.81 285 SER A N 1
ATOM 2421 C CA . SER A 1 285 ? 30.402 -9.622 0.152 1.00 90.81 285 SER A CA 1
ATOM 2422 C C . SER A 1 285 ? 29.551 -10.315 -0.921 1.00 90.81 285 SER A C 1
ATOM 2424 O O . SER A 1 285 ? 29.315 -9.733 -1.981 1.00 90.81 285 SER A O 1
ATOM 2426 N N . ASP A 1 286 ? 29.029 -11.510 -0.646 1.00 90.56 286 ASP A N 1
ATOM 2427 C CA . ASP A 1 286 ? 28.202 -12.269 -1.585 1.00 90.56 286 ASP A CA 1
ATOM 2428 C C . ASP A 1 286 ? 26.758 -11.781 -1.592 1.00 90.56 286 ASP A C 1
ATOM 2430 O O . ASP A 1 286 ? 26.156 -11.656 -2.665 1.00 90.56 286 ASP A O 1
ATOM 2434 N N . LEU A 1 287 ? 26.237 -11.383 -0.428 1.00 90.12 287 LEU A N 1
ATOM 2435 C CA . LEU A 1 287 ? 24.962 -10.681 -0.352 1.00 90.12 287 LEU A CA 1
ATOM 2436 C C . LEU A 1 287 ? 25.005 -9.389 -1.173 1.00 90.12 287 LEU A C 1
ATOM 2438 O O . LEU A 1 287 ? 24.136 -9.157 -2.017 1.00 90.12 287 LEU A O 1
ATOM 2442 N N . LYS A 1 288 ? 26.049 -8.576 -0.979 1.00 89.50 288 LYS A N 1
ATOM 2443 C CA . LYS A 1 288 ? 26.253 -7.336 -1.728 1.00 89.50 288 LYS A CA 1
ATOM 2444 C C . LYS A 1 288 ? 26.351 -7.607 -3.228 1.00 89.50 288 LYS A C 1
ATOM 2446 O O . LYS A 1 288 ? 25.629 -6.977 -3.994 1.00 89.50 288 LYS A O 1
ATOM 2451 N N . LYS A 1 289 ? 27.131 -8.609 -3.656 1.00 88.75 289 LYS A N 1
ATOM 2452 C CA . LYS A 1 289 ? 27.175 -9.033 -5.068 1.00 88.75 289 LYS A CA 1
ATOM 2453 C C . LYS A 1 289 ? 25.791 -9.416 -5.594 1.00 88.75 289 LYS A C 1
ATOM 2455 O O . LYS A 1 289 ? 25.471 -9.032 -6.712 1.00 88.75 289 LYS A O 1
ATOM 2460 N N . LYS A 1 290 ? 24.961 -10.156 -4.848 1.00 86.81 290 LYS A N 1
ATOM 2461 C CA . LYS A 1 290 ? 23.606 -10.537 -5.299 1.00 86.81 290 LYS A CA 1
ATOM 2462 C C . LYS A 1 290 ? 22.676 -9.325 -5.405 1.00 86.81 290 LYS A C 1
ATOM 2464 O O . LYS A 1 290 ? 21.960 -9.196 -6.398 1.00 86.81 290 LYS A O 1
ATOM 2469 N N . LEU A 1 291 ? 22.734 -8.413 -4.434 1.00 87.62 291 LEU A N 1
ATOM 2470 C CA . LEU A 1 291 ? 21.981 -7.156 -4.455 1.00 87.62 291 LEU A CA 1
ATOM 2471 C C . LEU A 1 291 ? 22.421 -6.237 -5.610 1.00 87.62 291 LEU A C 1
ATOM 2473 O O . LEU A 1 291 ? 21.572 -5.610 -6.248 1.00 87.62 291 LEU A O 1
ATOM 2477 N N . ASP A 1 292 ? 23.717 -6.214 -5.928 1.00 82.31 292 ASP A N 1
ATOM 2478 C CA . ASP A 1 292 ? 24.303 -5.377 -6.979 1.00 82.31 292 ASP A CA 1
ATOM 2479 C C . ASP A 1 292 ? 24.155 -5.978 -8.388 1.00 82.31 292 ASP A C 1
ATOM 2481 O O . ASP A 1 292 ? 23.896 -5.237 -9.340 1.00 82.31 292 ASP A O 1
ATOM 2485 N N . ARG A 1 293 ? 24.238 -7.312 -8.544 1.00 70.75 293 ARG A N 1
ATOM 2486 C CA . ARG A 1 293 ? 24.137 -8.028 -9.839 1.00 70.75 293 ARG A CA 1
ATOM 2487 C C . ARG A 1 293 ? 22.856 -7.695 -10.608 1.00 70.75 293 ARG A C 1
ATOM 2489 O O . ARG A 1 293 ? 22.864 -7.634 -11.837 1.00 70.75 293 ARG A O 1
ATOM 2496 N N . ASN A 1 294 ? 21.769 -7.413 -9.897 1.00 56.31 294 ASN A N 1
ATOM 2497 C CA . ASN A 1 294 ? 20.498 -7.036 -10.515 1.00 56.31 294 ASN A CA 1
ATOM 2498 C C . ASN A 1 294 ? 20.374 -5.528 -10.784 1.00 56.31 294 ASN A C 1
ATOM 2500 O O . ASN A 1 294 ? 19.610 -5.136 -11.662 1.00 56.31 294 ASN A O 1
ATOM 2504 N N . ASN A 1 295 ? 21.174 -4.684 -10.123 1.00 52.81 295 ASN A N 1
ATOM 2505 C CA . ASN A 1 295 ? 21.318 -3.278 -10.509 1.00 52.81 295 ASN A CA 1
ATOM 2506 C C . ASN A 1 295 ? 22.200 -3.128 -11.765 1.00 52.81 295 ASN A C 1
ATOM 2508 O O . ASN A 1 295 ? 21.992 -2.199 -12.543 1.00 52.81 295 ASN A O 1
ATOM 2512 N N . SER A 1 296 ? 23.141 -4.053 -12.008 1.00 43.16 296 SER A N 1
ATOM 2513 C CA . SER A 1 296 ? 24.035 -4.039 -13.181 1.00 43.16 296 SER A CA 1
ATOM 2514 C C . SER A 1 296 ? 23.405 -4.512 -14.497 1.00 43.16 296 SER A C 1
ATOM 2516 O O . SER A 1 296 ? 23.980 -4.268 -15.557 1.00 43.16 296 SER A O 1
ATOM 2518 N N . ASN A 1 297 ? 22.218 -5.130 -14.462 1.00 42.56 297 ASN A N 1
ATOM 2519 C CA . ASN A 1 297 ? 21.447 -5.436 -15.676 1.00 42.56 297 ASN A CA 1
ATOM 2520 C C . ASN A 1 297 ? 20.638 -4.239 -16.193 1.00 42.56 297 ASN A C 1
ATOM 2522 O O . ASN A 1 297 ? 20.065 -4.301 -17.283 1.00 42.56 297 ASN A O 1
ATOM 2526 N N . LEU A 1 298 ? 20.636 -3.111 -15.475 1.00 46.31 298 LEU A N 1
ATOM 2527 C CA . LEU A 1 298 ? 20.384 -1.840 -16.136 1.00 46.31 298 LEU A CA 1
ATOM 2528 C C . LEU A 1 298 ? 21.594 -1.596 -17.047 1.00 46.31 298 LEU A C 1
ATOM 2530 O O . LEU A 1 298 ? 22.696 -1.437 -16.520 1.00 46.31 298 LEU A O 1
ATOM 2534 N N . PRO A 1 299 ? 21.435 -1.571 -18.388 1.00 44.66 299 PRO A N 1
ATOM 2535 C CA . PRO A 1 299 ? 22.552 -1.307 -19.291 1.00 44.66 299 PRO A CA 1
ATOM 2536 C C . PRO A 1 299 ? 23.248 -0.056 -18.784 1.00 44.66 299 PRO A C 1
ATOM 2538 O O . PRO A 1 299 ? 22.526 0.928 -18.585 1.00 44.66 299 PRO A O 1
ATOM 2541 N N . ILE A 1 300 ? 24.568 -0.136 -18.522 1.00 47.28 300 ILE A N 1
ATOM 2542 C CA . ILE A 1 300 ? 25.406 0.957 -17.998 1.00 47.28 300 ILE A CA 1
ATOM 2543 C C . ILE A 1 300 ? 24.942 2.223 -18.687 1.00 47.28 300 ILE A C 1
ATOM 2545 O O . ILE A 1 300 ? 25.243 2.460 -19.856 1.00 47.28 300 ILE A O 1
ATOM 2549 N N . ASN A 1 301 ? 24.088 2.972 -17.997 1.00 51.50 301 ASN A N 1
ATOM 2550 C CA . ASN A 1 301 ? 23.406 4.071 -18.633 1.00 51.50 301 ASN A CA 1
ATOM 2551 C C . ASN A 1 301 ? 24.415 5.181 -18.515 1.00 51.50 301 ASN A C 1
ATOM 2553 O O . ASN A 1 301 ? 24.529 5.799 -17.456 1.00 51.50 301 ASN A O 1
ATOM 2557 N N . PHE A 1 302 ? 25.212 5.354 -19.563 1.00 62.59 302 PHE A N 1
ATOM 2558 C CA . PHE A 1 302 ? 26.129 6.466 -19.664 1.00 62.59 302 PHE A CA 1
ATOM 2559 C C . PHE A 1 302 ? 25.282 7.731 -19.582 1.00 62.59 302 PHE A C 1
ATOM 2561 O O . PHE A 1 302 ? 24.766 8.171 -20.597 1.00 62.59 302 PHE A O 1
ATOM 2568 N N . LYS A 1 303 ? 25.026 8.263 -18.380 1.00 70.31 303 LYS A N 1
ATOM 2569 C CA . LYS A 1 303 ? 24.242 9.490 -18.165 1.00 70.31 303 LYS A CA 1
ATOM 2570 C C . LYS A 1 303 ? 25.052 10.711 -18.603 1.00 70.31 303 LYS A C 1
ATOM 2572 O O . LYS A 1 303 ? 24.487 11.658 -19.136 1.00 70.31 303 LYS A O 1
ATOM 2577 N N . ASN A 1 304 ? 26.372 10.633 -18.455 1.00 84.25 304 ASN A N 1
ATOM 2578 C CA . ASN A 1 304 ? 27.322 11.663 -18.849 1.00 84.25 304 ASN A CA 1
ATOM 2579 C C . ASN A 1 304 ? 27.849 11.414 -20.277 1.00 84.25 304 ASN A C 1
ATOM 2581 O O . ASN A 1 304 ? 28.311 10.310 -20.576 1.00 84.25 304 ASN A O 1
ATOM 2585 N N . LEU A 1 305 ? 27.794 12.440 -21.133 1.00 87.38 305 LEU A N 1
ATOM 2586 C CA . LEU A 1 305 ? 28.329 12.424 -22.501 1.00 87.38 305 LEU A CA 1
ATOM 2587 C C . LEU A 1 305 ? 29.838 12.151 -22.540 1.00 87.38 305 LEU A C 1
ATOM 2589 O O . LEU A 1 305 ? 30.294 11.437 -23.427 1.00 87.38 305 LEU A O 1
ATOM 2593 N N . GLU A 1 306 ? 30.604 12.624 -21.558 1.00 91.44 306 GLU A N 1
ATOM 2594 C CA . GLU A 1 306 ? 32.052 12.387 -21.490 1.00 91.44 306 GLU A CA 1
ATOM 2595 C C . GLU A 1 306 ? 32.390 10.906 -21.314 1.00 91.44 306 GLU A C 1
ATOM 2597 O O . GLU A 1 306 ? 33.322 10.384 -21.927 1.00 91.44 306 GLU A O 1
ATOM 2602 N N . ASN A 1 307 ? 31.576 10.178 -20.550 1.00 88.81 307 ASN A N 1
ATOM 2603 C CA . ASN A 1 307 ? 31.759 8.737 -20.414 1.00 88.81 307 ASN A CA 1
ATOM 2604 C C . ASN A 1 307 ? 31.414 8.009 -21.725 1.00 88.81 307 ASN A C 1
ATOM 2606 O O . ASN A 1 307 ? 32.057 7.008 -22.040 1.00 88.81 307 ASN A O 1
ATOM 2610 N N . ILE A 1 308 ? 30.449 8.519 -22.507 1.00 89.69 308 ILE A N 1
ATOM 2611 C CA . ILE A 1 308 ? 30.167 8.007 -23.859 1.00 89.69 308 ILE A CA 1
ATOM 2612 C C . ILE A 1 308 ? 31.391 8.232 -24.741 1.00 89.69 308 ILE A C 1
ATOM 2614 O O . ILE A 1 308 ? 31.896 7.268 -25.299 1.00 89.69 308 ILE A O 1
ATOM 2618 N N . LYS A 1 309 ? 31.929 9.457 -24.807 1.00 93.00 309 LYS A N 1
ATOM 2619 C CA . LYS A 1 309 ? 33.128 9.769 -25.603 1.00 93.00 309 LYS A CA 1
ATOM 2620 C C . LYS A 1 309 ? 34.304 8.850 -25.263 1.00 93.00 309 LYS A C 1
ATOM 2622 O O . LYS A 1 309 ? 34.890 8.259 -26.166 1.00 93.00 309 LYS A O 1
ATOM 2627 N N . LYS A 1 310 ? 34.605 8.657 -23.973 1.00 91.06 310 LYS A N 1
ATOM 2628 C CA . LYS A 1 310 ? 35.654 7.723 -23.522 1.00 91.06 310 LYS A CA 1
ATOM 2629 C C . LYS A 1 310 ? 35.391 6.287 -23.986 1.00 91.06 310 LYS A C 1
ATOM 2631 O O . LYS A 1 310 ? 36.305 5.627 -24.468 1.00 91.06 310 LYS A O 1
ATOM 2636 N N . ALA A 1 311 ? 34.147 5.816 -23.890 1.00 88.88 311 ALA A N 1
ATOM 2637 C CA . ALA A 1 311 ?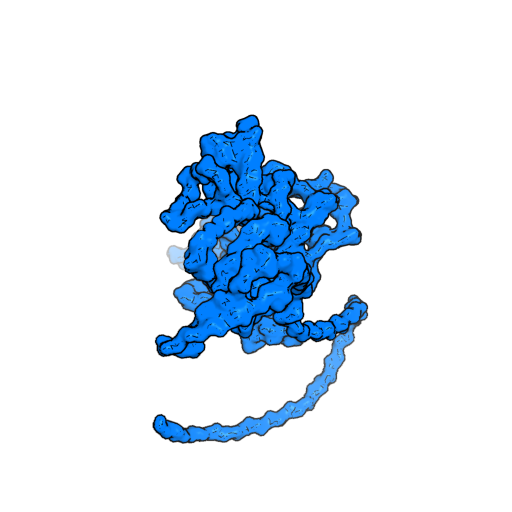 33.766 4.481 -24.347 1.00 88.88 311 ALA A CA 1
ATOM 2638 C C . ALA A 1 311 ? 33.808 4.328 -25.877 1.00 88.88 311 ALA A C 1
ATOM 2640 O O . ALA A 1 311 ? 34.100 3.245 -26.368 1.00 88.88 311 ALA A O 1
ATOM 2641 N N . LEU A 1 312 ? 33.547 5.388 -26.647 1.00 91.00 312 LEU A N 1
ATOM 2642 C CA . LEU A 1 312 ? 33.657 5.351 -28.109 1.00 91.00 312 LEU A CA 1
ATOM 2643 C C . LEU A 1 312 ? 35.107 5.209 -28.575 1.00 91.00 312 LEU A C 1
ATOM 2645 O O . LEU A 1 312 ? 35.359 4.510 -29.556 1.00 91.00 312 LEU A O 1
ATOM 2649 N N . LYS A 1 313 ? 36.052 5.812 -27.844 1.00 91.00 313 LYS A N 1
ATOM 2650 C CA . LYS A 1 313 ? 37.493 5.704 -28.121 1.00 91.00 313 LYS A CA 1
ATOM 2651 C C . LYS A 1 313 ? 38.043 4.297 -27.884 1.00 91.00 313 LYS A C 1
ATOM 2653 O O . LYS A 1 313 ? 39.029 3.928 -28.508 1.00 91.00 313 LYS A O 1
ATOM 2658 N N . SER A 1 314 ? 37.405 3.497 -27.027 1.00 88.31 314 SER A N 1
ATOM 2659 C CA . SER A 1 314 ? 37.811 2.108 -26.773 1.00 88.31 314 SER A CA 1
ATOM 2660 C C . SER A 1 314 ? 37.162 1.086 -27.713 1.00 88.31 314 SER A C 1
ATOM 2662 O O . SER A 1 314 ? 37.511 -0.097 -27.676 1.00 88.31 314 SER A O 1
ATOM 2664 N N . ILE A 1 315 ? 36.226 1.506 -28.570 1.00 87.88 315 ILE A N 1
ATOM 2665 C CA . ILE A 1 315 ? 35.655 0.631 -29.593 1.00 87.88 315 ILE A CA 1
ATOM 2666 C C . ILE A 1 315 ? 36.729 0.333 -30.642 1.00 87.88 315 ILE A C 1
ATOM 2668 O O . ILE A 1 315 ? 37.304 1.240 -31.234 1.00 87.88 315 ILE A O 1
ATOM 2672 N N . LYS A 1 316 ? 36.953 -0.954 -30.928 1.00 90.00 316 LYS A N 1
ATOM 2673 C CA . LYS A 1 316 ? 37.745 -1.371 -32.090 1.00 90.00 316 LYS A CA 1
ATOM 2674 C C . LYS A 1 316 ? 36.962 -1.050 -33.366 1.00 90.00 316 LYS A C 1
ATOM 2676 O O . LYS A 1 316 ? 35.964 -1.712 -33.684 1.00 90.00 316 LYS A O 1
ATOM 2681 N N . TRP A 1 317 ? 37.384 0.010 -34.042 1.00 89.38 317 TRP A N 1
ATOM 2682 C CA . TRP A 1 317 ? 36.881 0.431 -35.346 1.00 89.38 317 TRP A CA 1
ATOM 2683 C C . TRP A 1 317 ? 37.668 -0.264 -36.463 1.00 89.38 317 TRP A C 1
ATOM 2685 O O . TRP A 1 317 ? 38.794 -0.708 -36.241 1.00 89.38 317 TRP A O 1
ATOM 2695 N N . LYS A 1 318 ? 37.082 -0.382 -37.662 1.00 84.69 318 LYS A N 1
ATOM 2696 C CA . LYS A 1 318 ? 37.802 -0.910 -38.832 1.00 84.69 318 LYS A CA 1
ATOM 2697 C C . LYS A 1 318 ? 39.037 -0.049 -39.099 1.00 84.69 318 LYS A C 1
ATOM 2699 O O . LYS A 1 318 ? 38.921 1.174 -39.142 1.00 84.69 318 LYS A O 1
ATOM 2704 N N . ASN A 1 319 ? 40.191 -0.689 -39.259 1.00 78.44 319 ASN A N 1
ATOM 2705 C CA . ASN A 1 319 ? 41.481 -0.019 -39.404 1.00 78.44 319 ASN A CA 1
ATOM 2706 C C . ASN A 1 319 ? 41.842 0.183 -40.883 1.00 78.44 319 ASN A C 1
ATOM 2708 O O . ASN A 1 319 ? 42.869 -0.295 -41.347 1.00 78.44 319 ASN A O 1
ATOM 2712 N N . ASP A 1 320 ? 40.946 0.832 -41.624 1.00 78.69 320 ASP A N 1
ATOM 2713 C CA . ASP A 1 320 ? 41.136 1.168 -43.034 1.00 78.69 320 ASP A CA 1
ATOM 2714 C C . ASP A 1 320 ? 40.887 2.679 -43.214 1.00 78.69 320 ASP A C 1
ATOM 2716 O O . ASP A 1 320 ? 39.752 3.127 -43.036 1.00 78.69 320 ASP A O 1
ATOM 2720 N N . PRO A 1 321 ? 41.919 3.492 -43.511 1.00 72.56 321 PRO A N 1
ATOM 2721 C CA . PRO A 1 321 ? 41.769 4.934 -43.710 1.00 72.56 321 PRO A CA 1
ATOM 2722 C C . PRO A 1 321 ? 40.826 5.308 -44.860 1.00 72.56 321 PRO A C 1
ATOM 2724 O O . PRO A 1 321 ? 40.196 6.364 -44.808 1.00 72.56 321 PRO A O 1
ATOM 2727 N N . GLU A 1 322 ? 40.702 4.454 -45.879 1.00 77.75 322 GLU A N 1
ATOM 2728 C CA . GLU A 1 322 ? 39.801 4.677 -47.013 1.00 77.75 322 GLU A CA 1
ATOM 2729 C C . GLU A 1 322 ? 38.337 4.433 -46.631 1.00 77.75 322 GLU A C 1
ATOM 2731 O O . GLU A 1 322 ? 37.425 5.017 -47.218 1.00 77.75 322 GLU A O 1
ATOM 2736 N N . PHE A 1 323 ? 38.106 3.652 -45.574 1.00 86.94 323 PHE A N 1
ATOM 2737 C CA . PHE A 1 323 ? 36.780 3.405 -45.021 1.00 86.94 323 PHE A CA 1
ATOM 2738 C C . PHE A 1 323 ? 36.198 4.636 -44.308 1.00 86.94 323 PHE A C 1
ATOM 2740 O O . PHE A 1 323 ? 34.984 4.827 -44.282 1.00 86.94 323 PHE A O 1
ATOM 2747 N N . TRP A 1 324 ? 37.048 5.497 -43.748 1.00 92.81 324 TRP A N 1
ATOM 2748 C CA . TRP A 1 324 ? 36.636 6.630 -42.918 1.00 92.81 324 TRP A CA 1
ATOM 2749 C C . TRP A 1 324 ? 36.565 7.939 -43.705 1.00 92.81 324 TRP A C 1
ATOM 2751 O O . TRP A 1 324 ? 37.230 8.927 -43.391 1.00 92.81 324 TRP A O 1
ATOM 2761 N N . LYS A 1 325 ? 35.709 7.951 -44.728 1.00 95.44 325 LYS A N 1
ATOM 2762 C CA . LYS A 1 325 ? 35.466 9.111 -45.591 1.00 95.44 325 LYS A CA 1
ATOM 2763 C C . LYS A 1 325 ? 34.007 9.535 -45.551 1.00 95.44 325 LYS A C 1
ATOM 2765 O O . LYS A 1 325 ? 33.092 8.710 -45.533 1.00 95.44 325 LYS A O 1
ATOM 2770 N N . VAL A 1 326 ? 33.774 10.841 -45.552 1.00 95.69 326 VAL A N 1
ATOM 2771 C CA . VAL A 1 326 ? 32.437 11.424 -45.699 1.00 95.69 326 VAL A CA 1
ATOM 2772 C C . VAL A 1 326 ? 32.485 12.566 -46.699 1.00 95.69 326 VAL A C 1
ATOM 2774 O O . VAL A 1 326 ? 33.517 13.193 -46.902 1.00 95.69 326 VAL A O 1
ATOM 2777 N N . TYR A 1 327 ? 31.346 12.855 -47.318 1.00 95.12 327 TYR A N 1
ATOM 2778 C CA . TYR A 1 327 ? 31.267 13.886 -48.342 1.00 95.12 327 TYR A CA 1
ATOM 2779 C C . TYR A 1 327 ? 30.380 15.038 -47.894 1.00 95.12 327 TYR A C 1
ATOM 2781 O O . TYR A 1 327 ? 29.183 14.840 -47.647 1.00 95.12 327 TYR A O 1
ATOM 2789 N N . LYS A 1 328 ? 30.948 16.242 -47.837 1.00 94.00 328 LYS A N 1
ATOM 2790 C CA . LYS A 1 328 ? 30.244 17.476 -47.486 1.00 94.00 328 LYS A CA 1
ATOM 2791 C C . LYS A 1 328 ? 29.973 18.275 -48.758 1.00 94.00 328 LYS A C 1
ATOM 2793 O O . LYS A 1 328 ? 30.861 18.479 -49.575 1.00 94.00 328 LYS A O 1
ATOM 2798 N N . TYR A 1 329 ? 28.725 18.689 -48.956 1.00 90.75 329 TYR A N 1
ATOM 2799 C CA . TYR A 1 329 ? 28.367 19.522 -50.102 1.00 90.75 329 TYR A CA 1
ATOM 2800 C C . TYR A 1 329 ? 28.585 20.994 -49.752 1.00 90.75 329 TYR A C 1
ATOM 2802 O O . TYR A 1 329 ? 28.024 21.482 -48.766 1.00 90.75 329 TYR A O 1
ATOM 2810 N N . ASN A 1 330 ? 29.395 21.692 -50.545 1.00 88.69 330 ASN A N 1
ATOM 2811 C CA . ASN A 1 330 ? 29.599 23.127 -50.427 1.00 88.69 330 ASN A CA 1
ATOM 2812 C C . ASN A 1 330 ? 28.591 23.846 -51.329 1.00 88.69 330 ASN A C 1
ATOM 2814 O O . ASN A 1 330 ? 28.801 23.989 -52.530 1.00 88.69 330 ASN A O 1
ATOM 2818 N N . TYR A 1 331 ? 27.492 24.323 -50.741 1.00 85.94 331 TYR A N 1
ATOM 2819 C CA . TYR A 1 331 ? 26.419 24.981 -51.492 1.00 85.94 331 TYR A CA 1
ATOM 2820 C C . TYR A 1 331 ? 26.861 26.249 -52.233 1.00 85.94 331 TYR A C 1
ATOM 2822 O O . TYR A 1 331 ? 26.261 26.573 -53.251 1.00 85.94 331 TYR A O 1
ATOM 2830 N N . ARG A 1 332 ? 27.901 26.952 -51.759 1.00 86.31 332 ARG A N 1
ATOM 2831 C CA . ARG A 1 332 ? 28.390 28.178 -52.412 1.00 86.31 332 ARG A CA 1
ATOM 2832 C C . ARG A 1 332 ? 29.145 27.879 -53.701 1.00 86.31 332 ARG A C 1
ATOM 2834 O O . ARG A 1 332 ? 29.013 28.622 -54.661 1.00 86.31 332 ARG A O 1
ATOM 2841 N N . MET A 1 333 ? 29.924 26.801 -53.708 1.00 87.50 333 MET A N 1
ATOM 2842 C CA . MET A 1 333 ? 30.743 26.411 -54.859 1.00 87.50 333 MET A CA 1
ATOM 2843 C C . MET A 1 333 ? 30.078 25.332 -55.721 1.00 87.50 333 MET A C 1
ATOM 2845 O O . MET A 1 333 ? 30.606 24.991 -56.769 1.00 87.50 333 MET A O 1
ATOM 2849 N N . GLN A 1 334 ? 28.946 24.777 -55.272 1.00 90.88 334 GLN A N 1
ATOM 2850 C CA . GLN A 1 334 ? 28.285 23.612 -55.874 1.00 90.88 334 GLN A CA 1
ATOM 2851 C C . GLN A 1 334 ? 29.217 22.394 -56.032 1.00 90.88 334 GLN A C 1
ATOM 2853 O O . GLN A 1 334 ? 29.004 21.532 -56.880 1.00 90.88 334 GLN A O 1
ATOM 2858 N N . THR A 1 335 ? 30.247 22.295 -55.189 1.00 92.75 335 THR A N 1
ATOM 2859 C CA . THR A 1 335 ? 31.223 21.201 -55.203 1.00 92.75 335 THR A CA 1
ATOM 2860 C C . THR A 1 335 ? 31.034 20.266 -54.013 1.00 92.75 335 THR A C 1
ATOM 2862 O O . THR A 1 335 ? 30.476 20.623 -52.969 1.00 92.75 335 THR A O 1
ATOM 2865 N N . ARG A 1 336 ? 31.502 19.026 -54.174 1.00 93.88 336 ARG A N 1
ATOM 2866 C CA . ARG A 1 336 ? 31.516 18.010 -53.123 1.00 93.88 336 ARG A CA 1
ATOM 2867 C C . ARG A 1 336 ? 32.936 17.889 -52.584 1.00 93.88 336 ARG A C 1
ATOM 2869 O O . ARG A 1 336 ? 33.842 17.518 -53.317 1.00 93.88 336 ARG A O 1
ATOM 2876 N N . GLU A 1 337 ? 33.109 18.203 -51.311 1.00 95.50 337 GLU A N 1
ATOM 2877 C CA . GLU A 1 337 ? 34.377 18.070 -50.603 1.00 95.50 337 GLU A CA 1
ATOM 2878 C C . GLU A 1 337 ? 34.432 16.694 -49.928 1.00 95.50 337 GLU A C 1
ATOM 2880 O O . GLU A 1 337 ? 33.495 16.296 -49.221 1.00 95.50 337 GLU A O 1
ATOM 2885 N N . GLU A 1 338 ? 35.510 15.949 -50.170 1.00 95.75 338 GLU A N 1
ATOM 2886 C CA . GLU A 1 338 ? 35.808 14.707 -49.458 1.00 95.75 338 GLU A CA 1
ATOM 2887 C C . GLU A 1 338 ? 36.554 15.035 -48.161 1.00 95.75 338 GLU A C 1
ATOM 2889 O O . GLU A 1 338 ? 37.608 15.664 -48.180 1.00 95.75 338 GLU A O 1
ATOM 2894 N N . LEU A 1 339 ? 36.012 14.587 -47.030 1.00 96.12 339 LEU A N 1
ATOM 2895 C CA . LEU A 1 339 ? 36.614 14.752 -45.713 1.00 96.12 339 LEU A CA 1
ATOM 2896 C C . LEU A 1 339 ? 37.002 13.383 -45.157 1.00 96.12 339 LEU A C 1
ATOM 2898 O O . LEU A 1 339 ? 36.160 12.485 -45.048 1.00 96.12 339 LEU A O 1
ATOM 2902 N N . LYS A 1 340 ? 38.266 13.244 -44.751 1.00 96.06 340 LYS A N 1
ATOM 2903 C CA . LYS A 1 340 ? 38.738 12.094 -43.973 1.00 96.06 340 LYS A CA 1
ATOM 2904 C C . LYS A 1 340 ? 38.369 12.307 -42.507 1.00 96.06 340 LYS A C 1
ATOM 2906 O O . LYS A 1 340 ? 38.712 13.332 -41.924 1.00 96.06 340 LYS A O 1
ATOM 2911 N N . VAL A 1 341 ? 37.658 11.352 -41.919 1.00 96.25 341 VAL A N 1
ATOM 2912 C CA . VAL A 1 341 ? 37.239 11.381 -40.511 1.00 96.25 341 VAL A CA 1
ATOM 2913 C C . VAL A 1 341 ? 38.024 10.354 -39.702 1.00 96.25 341 VAL A C 1
ATOM 2915 O O . VAL A 1 341 ? 38.524 9.375 -40.242 1.00 96.25 341 VAL A O 1
ATOM 2918 N N . ASN A 1 342 ? 38.151 10.565 -38.394 1.00 95.00 342 ASN A N 1
ATOM 2919 C CA . ASN A 1 342 ? 38.833 9.631 -37.499 1.00 95.00 342 ASN A CA 1
ATOM 2920 C C . ASN A 1 342 ? 37.878 9.208 -36.372 1.00 95.00 342 ASN A C 1
ATOM 2922 O O . ASN A 1 342 ? 37.495 10.062 -35.567 1.00 95.00 342 ASN A O 1
ATOM 2926 N N . PRO A 1 343 ? 37.497 7.918 -36.272 1.00 94.44 343 PRO A N 1
ATOM 2927 C CA . PRO A 1 343 ? 36.525 7.451 -35.282 1.00 94.44 343 PRO A CA 1
ATOM 2928 C C . PRO A 1 343 ? 37.036 7.474 -33.834 1.00 94.44 343 PRO A C 1
ATOM 2930 O O . PRO A 1 343 ? 36.230 7.329 -32.913 1.00 94.44 343 PRO A O 1
ATOM 2933 N N . TYR A 1 344 ? 38.344 7.656 -33.627 1.00 93.75 344 TYR A N 1
ATOM 2934 C CA . TYR A 1 344 ? 38.969 7.809 -32.309 1.00 93.75 344 TYR A CA 1
ATOM 2935 C C . TYR A 1 344 ? 39.012 9.270 -31.832 1.00 93.75 344 TYR A C 1
ATOM 2937 O O . TYR A 1 344 ? 39.275 9.530 -30.657 1.00 93.75 344 TYR A O 1
ATOM 2945 N N . ASN A 1 345 ? 38.714 10.225 -32.717 1.00 95.31 345 ASN A N 1
ATOM 2946 C CA . ASN A 1 345 ? 38.588 11.637 -32.371 1.00 95.31 345 ASN A CA 1
ATOM 2947 C C . ASN A 1 345 ? 37.140 11.988 -32.011 1.00 95.31 345 ASN A C 1
ATOM 2949 O O . ASN A 1 345 ? 36.193 11.286 -32.368 1.00 95.31 345 ASN A O 1
ATOM 2953 N N . ASP A 1 346 ? 36.961 13.102 -31.303 1.00 96.00 346 ASP A N 1
ATOM 2954 C CA . ASP A 1 346 ? 35.634 13.589 -30.936 1.00 96.00 346 ASP A CA 1
ATOM 2955 C C . ASP A 1 346 ? 34.819 13.944 -32.194 1.00 96.00 346 ASP A C 1
ATOM 2957 O O . ASP A 1 346 ? 35.351 14.450 -33.185 1.00 96.00 346 ASP A O 1
ATOM 2961 N N . CYS A 1 347 ? 33.517 13.663 -32.155 1.00 96.88 347 CYS A N 1
ATOM 2962 C CA . CYS A 1 347 ? 32.582 14.017 -33.219 1.00 96.88 347 CYS A CA 1
ATOM 2963 C C . CYS A 1 347 ? 32.289 15.523 -33.157 1.00 96.88 347 CYS A C 1
ATOM 2965 O O . CYS A 1 347 ? 31.859 16.014 -32.116 1.00 96.88 347 CYS A O 1
ATOM 2967 N N . ASN A 1 348 ? 32.522 16.261 -34.242 1.00 96.50 348 ASN A N 1
ATOM 2968 C CA . ASN A 1 348 ? 32.225 17.697 -34.339 1.00 96.50 348 ASN A CA 1
ATOM 2969 C C . ASN A 1 348 ? 32.129 18.139 -35.812 1.00 96.50 348 ASN A C 1
ATOM 2971 O O . ASN A 1 348 ? 32.055 17.302 -36.708 1.00 96.50 348 ASN A O 1
ATOM 2975 N N . GLU A 1 349 ? 32.091 19.443 -36.099 1.00 94.44 349 GLU A N 1
ATOM 2976 C CA . GLU A 1 349 ? 32.010 19.933 -37.484 1.00 94.44 349 GLU A CA 1
ATOM 2977 C C . GLU A 1 349 ? 33.286 19.713 -38.316 1.00 94.44 349 GLU A C 1
ATOM 2979 O O . GLU A 1 349 ? 33.184 19.631 -39.541 1.00 94.44 349 GLU A O 1
ATOM 2984 N N . PHE A 1 350 ? 34.447 19.576 -37.666 1.00 95.56 350 PHE A N 1
ATOM 2985 C CA . PHE A 1 350 ? 35.749 19.312 -38.296 1.00 95.56 350 PHE A CA 1
ATOM 2986 C C . PHE A 1 350 ? 36.033 17.812 -38.451 1.00 95.56 350 PHE A C 1
ATOM 2988 O O . PHE A 1 350 ? 36.720 17.401 -39.378 1.00 95.56 350 PHE A O 1
ATOM 2995 N N . ASN A 1 351 ? 35.453 16.987 -37.579 1.00 96.88 351 ASN A N 1
ATOM 2996 C CA . ASN A 1 351 ? 35.452 15.530 -37.663 1.00 96.88 351 ASN A CA 1
ATOM 2997 C C . ASN A 1 351 ? 33.998 15.016 -37.665 1.00 96.88 351 ASN A C 1
ATOM 2999 O O . ASN A 1 351 ? 33.519 14.507 -36.642 1.00 96.88 351 ASN A O 1
ATOM 3003 N N . PRO A 1 352 ? 33.252 15.195 -38.776 1.00 97.38 352 PRO A N 1
ATOM 3004 C CA . PRO A 1 352 ? 31.807 14.972 -38.829 1.00 97.38 352 PRO A CA 1
ATOM 3005 C C . PRO A 1 352 ? 31.433 13.488 -38.922 1.00 97.38 352 PRO A C 1
ATOM 3007 O O . PRO A 1 352 ? 30.760 13.039 -39.850 1.00 97.38 352 PRO A O 1
ATOM 3010 N N . LEU A 1 353 ? 31.818 12.716 -37.905 1.00 97.12 353 LEU A N 1
ATOM 3011 C CA . LEU A 1 353 ? 31.518 11.290 -37.762 1.00 97.12 353 LEU A CA 1
ATOM 3012 C C . LEU A 1 353 ? 30.013 10.988 -37.799 1.00 97.12 353 LEU A C 1
ATOM 3014 O O . LEU A 1 353 ? 29.612 9.901 -38.210 1.00 97.12 353 LEU A O 1
ATOM 3018 N N . TYR A 1 354 ? 29.163 11.962 -37.455 1.00 97.12 354 TYR A N 1
ATOM 3019 C CA . TYR A 1 354 ? 27.711 11.843 -37.589 1.00 97.12 354 TYR A CA 1
ATOM 3020 C C . TYR A 1 354 ? 27.228 11.683 -39.043 1.00 97.12 354 TYR A C 1
ATOM 3022 O O . TYR A 1 354 ? 26.085 11.294 -39.258 1.00 97.12 354 TYR A O 1
ATOM 3030 N N . MET A 1 355 ? 28.066 11.987 -40.038 1.00 97.25 355 MET A N 1
ATOM 3031 C CA . MET A 1 355 ? 27.777 11.758 -41.460 1.00 97.25 355 MET A CA 1
ATOM 3032 C C . MET A 1 355 ? 28.158 10.342 -41.916 1.00 97.25 355 MET A C 1
ATOM 3034 O O . MET A 1 355 ? 27.820 9.938 -43.031 1.00 97.25 355 MET A O 1
ATOM 3038 N N . HIS A 1 356 ? 28.895 9.600 -41.083 1.00 97.12 356 HIS A N 1
ATOM 3039 C CA . HIS A 1 356 ? 29.403 8.274 -41.399 1.00 97.12 356 HIS A CA 1
ATOM 3040 C C . HIS A 1 356 ? 28.429 7.184 -40.923 1.00 97.12 356 HIS A C 1
ATOM 3042 O O . HIS A 1 356 ? 28.218 6.991 -39.722 1.00 97.12 356 HIS A O 1
ATOM 3048 N N . LYS A 1 357 ? 27.862 6.419 -41.869 1.00 94.81 357 LYS A N 1
ATOM 3049 C CA . LYS A 1 357 ? 26.763 5.469 -41.613 1.00 94.81 357 LYS A CA 1
ATOM 3050 C C . LYS A 1 357 ? 27.091 4.427 -40.544 1.00 94.81 357 LYS A C 1
ATOM 3052 O O . LYS A 1 357 ? 26.272 4.207 -39.652 1.00 94.81 357 LYS A O 1
ATOM 3057 N N . GLU A 1 358 ? 28.249 3.767 -40.631 1.00 92.25 358 GLU A N 1
ATOM 3058 C CA . GLU A 1 358 ? 28.608 2.680 -39.701 1.00 92.25 358 GLU A CA 1
ATOM 3059 C C . GLU A 1 358 ? 28.827 3.213 -38.279 1.00 92.25 358 GLU A C 1
ATOM 3061 O O . GLU A 1 358 ? 28.373 2.606 -37.309 1.00 92.25 358 GLU A O 1
ATOM 3066 N N . TRP A 1 359 ? 29.433 4.396 -38.155 1.00 95.50 359 TRP A N 1
ATOM 3067 C CA . TRP A 1 359 ? 29.676 5.036 -36.862 1.00 95.50 359 TRP A CA 1
ATOM 3068 C C . TRP A 1 359 ? 28.368 5.470 -36.213 1.00 95.50 359 TRP A C 1
ATOM 3070 O O . TRP A 1 359 ? 28.071 5.072 -35.085 1.00 95.50 359 TRP A O 1
ATOM 3080 N N . PHE A 1 360 ? 27.533 6.196 -36.964 1.00 96.00 360 PHE A N 1
ATOM 3081 C CA . PHE A 1 360 ? 26.237 6.653 -36.478 1.00 96.00 360 PHE A CA 1
ATOM 3082 C C . PHE A 1 360 ? 25.351 5.465 -36.088 1.00 96.00 360 PHE A C 1
ATOM 3084 O O . PHE A 1 360 ? 24.792 5.456 -34.994 1.00 96.00 360 PHE A O 1
ATOM 3091 N N . SER A 1 361 ? 25.256 4.435 -36.940 1.00 90.56 361 SER A N 1
ATOM 3092 C CA . SER A 1 361 ? 24.437 3.240 -36.681 1.00 90.56 361 SER A CA 1
ATOM 3093 C C . SER A 1 361 ? 24.881 2.512 -35.423 1.00 90.56 361 SER A C 1
ATOM 3095 O O . SER A 1 361 ? 24.047 2.218 -34.568 1.00 90.56 361 SER A O 1
ATOM 3097 N N . ARG A 1 362 ? 26.189 2.259 -35.275 1.00 89.81 362 ARG A N 1
ATOM 3098 C CA . ARG A 1 362 ? 26.728 1.538 -34.120 1.00 89.81 362 ARG A CA 1
ATOM 3099 C C . ARG A 1 362 ? 26.406 2.264 -32.821 1.00 89.81 362 ARG A C 1
ATOM 3101 O O . ARG A 1 362 ? 25.947 1.638 -31.880 1.00 89.81 362 ARG A O 1
ATOM 3108 N N . ILE A 1 363 ? 26.571 3.581 -32.783 1.00 91.44 363 ILE A N 1
ATOM 3109 C CA . ILE A 1 363 ? 26.332 4.380 -31.574 1.00 91.44 363 ILE A CA 1
ATOM 3110 C C . ILE A 1 363 ? 24.843 4.528 -31.279 1.00 91.44 363 ILE A C 1
ATOM 3112 O O . ILE A 1 363 ? 24.408 4.389 -30.135 1.00 91.44 363 ILE A O 1
ATOM 3116 N N . TYR A 1 364 ? 24.052 4.818 -32.308 1.00 90.69 364 TYR A N 1
ATOM 3117 C CA . TYR A 1 364 ? 22.629 5.085 -32.158 1.00 90.69 364 TYR A CA 1
ATOM 3118 C C . TYR A 1 364 ? 21.843 3.821 -31.780 1.00 90.69 364 TYR A C 1
ATOM 3120 O O . TYR A 1 364 ? 20.882 3.903 -31.008 1.00 90.69 364 TYR A O 1
ATOM 3128 N N . LEU A 1 365 ? 22.250 2.650 -32.284 1.00 83.56 365 LEU A N 1
ATOM 3129 C CA . LEU A 1 365 ? 21.601 1.360 -32.016 1.00 83.56 365 LEU A CA 1
ATOM 3130 C C . LEU A 1 365 ? 22.139 0.649 -30.770 1.00 83.56 365 LEU A C 1
ATOM 3132 O O . LEU A 1 365 ? 21.456 -0.215 -30.226 1.00 83.56 365 LEU A O 1
ATOM 3136 N N . ASP A 1 366 ? 23.314 1.028 -30.269 1.00 81.25 366 ASP A N 1
ATOM 3137 C CA . ASP A 1 366 ? 23.848 0.450 -29.042 1.00 81.25 366 ASP A CA 1
ATOM 3138 C C . ASP A 1 366 ? 23.008 0.882 -27.825 1.00 81.25 366 ASP A C 1
ATOM 3140 O O . ASP A 1 366 ? 22.861 2.061 -27.470 1.00 81.25 366 ASP A O 1
ATOM 3144 N N . ASN A 1 367 ? 22.396 -0.108 -27.176 1.00 74.19 367 ASN A N 1
ATOM 3145 C CA . ASN A 1 367 ? 21.514 0.103 -26.033 1.00 74.19 367 ASN A CA 1
ATOM 3146 C C . ASN A 1 367 ? 22.247 0.596 -24.782 1.00 74.19 367 ASN A C 1
ATOM 3148 O O . ASN A 1 367 ? 21.592 1.161 -23.904 1.00 74.19 367 ASN A O 1
ATOM 3152 N N . ARG A 1 368 ? 23.577 0.458 -24.716 1.00 77.94 368 ARG A N 1
ATOM 3153 C CA . ARG A 1 368 ? 24.398 0.988 -23.621 1.00 77.94 368 ARG A CA 1
ATOM 3154 C C . ARG A 1 368 ? 24.369 2.518 -23.610 1.00 77.94 368 ARG A C 1
ATOM 3156 O O . ARG A 1 368 ? 24.185 3.123 -22.560 1.00 77.94 368 ARG A O 1
ATOM 3163 N N . PHE A 1 369 ? 24.463 3.161 -24.777 1.00 83.19 369 PHE A N 1
ATOM 3164 C CA . PHE A 1 369 ? 24.551 4.627 -24.862 1.00 83.19 369 PHE A CA 1
ATOM 3165 C C . PHE A 1 369 ? 23.193 5.342 -24.793 1.00 83.19 369 PHE A C 1
ATOM 3167 O O . PHE A 1 369 ? 23.128 6.519 -24.433 1.00 83.19 369 PHE A O 1
ATOM 3174 N N . LYS A 1 370 ? 22.095 4.647 -25.133 1.00 81.56 370 LYS A N 1
ATOM 3175 C CA . LYS A 1 370 ? 20.724 5.203 -25.181 1.00 81.56 370 LYS A CA 1
ATOM 3176 C C . LYS A 1 370 ? 20.645 6.560 -25.902 1.00 81.56 370 LYS A C 1
ATOM 3178 O O . LYS A 1 370 ? 20.011 7.499 -25.418 1.00 81.56 370 LYS A O 1
ATOM 3183 N N . ILE A 1 371 ? 21.324 6.680 -27.042 1.00 87.12 371 ILE A N 1
ATOM 3184 C CA . ILE A 1 371 ? 21.399 7.936 -27.792 1.00 87.12 371 ILE A CA 1
ATOM 3185 C C . ILE A 1 371 ? 20.046 8.250 -28.446 1.00 87.12 371 ILE A C 1
ATOM 3187 O O . ILE A 1 371 ? 19.456 7.421 -29.137 1.00 87.12 371 ILE A O 1
ATOM 3191 N N . THR A 1 372 ? 19.550 9.463 -28.197 1.00 89.50 372 THR A N 1
ATOM 3192 C CA . THR A 1 372 ? 18.417 10.084 -28.901 1.00 89.50 372 THR A CA 1
ATOM 3193 C C . THR A 1 372 ? 18.945 11.109 -29.903 1.00 89.50 372 THR A C 1
ATOM 3195 O O . THR A 1 372 ? 20.112 11.480 -29.836 1.00 89.50 372 THR A O 1
ATOM 3198 N N . ASP A 1 373 ? 18.100 11.637 -30.795 1.00 91.50 373 ASP A N 1
ATOM 3199 C CA . ASP A 1 373 ? 18.533 12.676 -31.750 1.00 91.50 373 ASP A CA 1
ATOM 3200 C C . ASP A 1 373 ? 19.090 13.927 -31.043 1.00 91.50 373 ASP A C 1
ATOM 3202 O O . ASP A 1 373 ? 20.071 14.502 -31.497 1.00 91.50 373 ASP A O 1
ATOM 3206 N N . SER A 1 374 ? 18.499 14.325 -29.905 1.00 90.06 374 SER A N 1
ATOM 3207 C CA . SER A 1 374 ? 18.989 15.463 -29.102 1.00 90.06 374 SER A CA 1
ATOM 3208 C C . SER A 1 374 ? 20.384 15.183 -28.564 1.00 90.06 374 SER A C 1
ATOM 3210 O O . SER A 1 374 ? 21.297 15.985 -28.707 1.00 90.06 374 SER A O 1
ATOM 3212 N N . ARG A 1 375 ? 20.552 13.984 -28.007 1.00 91.75 375 ARG A N 1
ATOM 3213 C CA . ARG A 1 375 ? 21.785 13.561 -27.357 1.00 91.75 375 ARG A CA 1
ATOM 3214 C C . ARG A 1 375 ? 22.912 13.295 -28.348 1.00 91.75 375 ARG A C 1
ATOM 3216 O O . ARG A 1 375 ? 24.067 13.528 -28.032 1.00 91.75 375 ARG A O 1
ATOM 3223 N N . MET A 1 376 ? 22.570 12.824 -29.547 1.00 95.62 376 MET A N 1
ATOM 3224 C CA . MET A 1 376 ? 23.498 12.742 -30.672 1.00 95.62 376 MET A CA 1
ATOM 3225 C C . MET A 1 376 ? 23.942 14.143 -31.100 1.00 95.62 376 MET A C 1
ATOM 3227 O O . MET A 1 376 ? 25.116 14.347 -31.383 1.00 95.62 376 MET A O 1
ATOM 3231 N N . GLY A 1 377 ? 23.014 15.107 -31.104 1.00 95.44 377 GLY A N 1
ATOM 3232 C CA . GLY A 1 377 ? 23.323 16.511 -31.348 1.00 95.44 377 GLY A CA 1
ATOM 3233 C C . GLY A 1 377 ? 24.348 17.062 -30.361 1.00 95.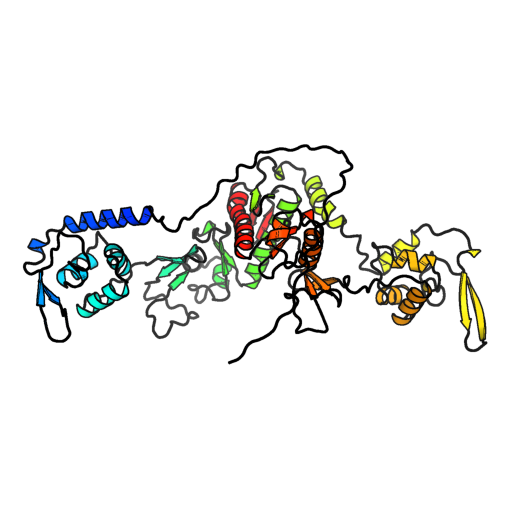44 377 GLY A C 1
ATOM 3234 O O . GLY A 1 377 ? 25.397 17.543 -30.774 1.00 95.44 377 GLY A O 1
ATOM 3235 N N . GLU A 1 378 ? 24.097 16.889 -29.063 1.00 94.69 378 GLU A N 1
ATOM 3236 C CA . GLU A 1 378 ? 25.024 17.285 -27.995 1.00 94.69 378 GLU A CA 1
ATOM 3237 C C . GLU A 1 378 ? 26.381 16.569 -28.102 1.00 94.69 378 GLU A C 1
ATOM 3239 O O . GLU A 1 378 ? 27.424 17.207 -27.995 1.00 94.69 378 GLU A O 1
ATOM 3244 N N . LEU A 1 379 ? 26.381 15.254 -28.363 1.00 96.00 379 LEU A N 1
ATOM 3245 C CA . LEU A 1 379 ? 27.599 14.447 -28.505 1.00 96.00 379 LEU A CA 1
ATOM 3246 C C . LEU A 1 379 ? 28.499 14.935 -29.650 1.00 96.00 379 LEU A C 1
ATOM 3248 O O . LEU A 1 379 ? 29.719 14.830 -29.542 1.00 96.00 379 LEU A O 1
ATOM 3252 N N . CYS A 1 380 ? 27.894 15.432 -30.730 1.00 96.94 380 CYS A N 1
ATOM 3253 C CA . CYS A 1 380 ? 28.576 15.828 -31.958 1.00 96.94 380 CYS A CA 1
ATOM 3254 C C . CYS A 1 380 ? 28.655 17.349 -32.174 1.00 96.94 380 CYS A C 1
ATOM 3256 O O . CYS A 1 380 ? 29.062 17.779 -33.251 1.00 96.94 380 CYS A O 1
ATOM 3258 N N . GLY A 1 381 ? 28.213 18.172 -31.218 1.00 96.31 381 GLY A N 1
ATOM 3259 C CA . GLY A 1 381 ? 28.167 19.630 -31.380 1.00 96.31 381 GLY A CA 1
ATOM 3260 C C . GLY A 1 381 ? 27.295 20.106 -32.553 1.00 96.31 381 GLY A C 1
ATOM 3261 O O . GLY A 1 381 ? 27.641 21.075 -33.219 1.00 96.31 381 GLY A O 1
ATOM 3262 N N . ILE A 1 382 ? 26.184 19.418 -32.842 1.00 97.19 382 ILE A N 1
ATOM 3263 C CA . ILE A 1 382 ? 25.242 19.771 -33.918 1.00 97.19 382 ILE A CA 1
ATOM 3264 C C . ILE A 1 382 ? 23.805 19.888 -33.401 1.00 97.19 382 ILE A C 1
ATOM 3266 O O . ILE A 1 382 ? 23.452 19.361 -32.348 1.00 97.19 382 ILE A O 1
ATOM 3270 N N . SER A 1 383 ? 22.927 20.542 -34.167 1.00 96.06 383 SER A N 1
ATOM 3271 C CA . SER A 1 383 ? 21.509 20.616 -33.804 1.00 96.06 383 SER A CA 1
ATOM 3272 C C . SER A 1 383 ? 20.833 19.237 -33.845 1.00 96.06 383 SER A C 1
ATOM 3274 O O . SER A 1 383 ? 21.170 18.362 -34.650 1.00 96.06 383 SER A O 1
ATOM 3276 N N . LYS A 1 384 ? 19.804 19.061 -33.010 1.00 93.25 384 LYS A N 1
ATOM 3277 C CA . LYS A 1 384 ? 18.945 17.865 -32.991 1.00 93.25 384 LYS A CA 1
ATOM 3278 C C . LYS A 1 384 ? 18.373 17.523 -34.371 1.00 93.25 384 LYS A C 1
ATOM 3280 O O . LYS A 1 384 ? 18.245 16.346 -34.705 1.00 93.25 384 LYS A O 1
ATOM 3285 N N . ASP A 1 385 ? 18.000 18.525 -35.162 1.00 90.31 385 ASP A N 1
ATOM 3286 C CA . ASP A 1 385 ? 17.405 18.299 -36.481 1.00 90.31 385 ASP A CA 1
ATOM 3287 C C . ASP A 1 385 ? 18.454 17.882 -37.514 1.00 90.31 385 ASP A C 1
ATOM 3289 O O . ASP A 1 385 ? 18.175 17.004 -38.329 1.00 90.31 385 ASP A O 1
ATOM 3293 N N . LYS A 1 386 ? 19.693 18.384 -37.405 1.00 96.19 386 LYS A N 1
ATOM 3294 C CA . LYS A 1 386 ? 20.833 17.893 -38.194 1.00 96.19 386 LYS A CA 1
ATOM 3295 C C . LYS A 1 386 ? 21.152 16.434 -37.848 1.00 96.19 386 LYS A C 1
ATOM 3297 O O . LYS A 1 386 ? 21.326 15.621 -38.752 1.00 96.19 386 LYS A O 1
ATOM 3302 N N . ALA A 1 387 ? 21.138 16.065 -36.565 1.00 95.88 387 ALA A N 1
ATOM 3303 C CA . ALA A 1 387 ? 21.290 14.668 -36.146 1.00 95.88 387 ALA A CA 1
ATOM 3304 C C . ALA A 1 387 ? 20.151 13.768 -36.671 1.00 95.88 387 ALA A C 1
ATOM 3306 O O . ALA A 1 387 ? 20.405 12.662 -37.149 1.00 95.88 387 ALA A O 1
ATOM 3307 N N . ARG A 1 388 ? 18.899 14.249 -36.634 1.00 92.12 388 ARG A N 1
ATOM 3308 C CA . ARG A 1 388 ? 17.733 13.540 -37.188 1.00 92.12 388 ARG A CA 1
ATOM 3309 C C . ARG A 1 388 ? 17.853 13.330 -38.698 1.00 92.12 388 ARG A C 1
ATOM 3311 O O . ARG A 1 388 ? 17.637 12.216 -39.161 1.00 92.12 388 ARG A O 1
ATOM 3318 N N . TYR A 1 389 ? 18.244 14.368 -39.437 1.00 95.00 389 TYR A N 1
ATOM 3319 C CA . TYR A 1 389 ? 18.470 14.295 -40.880 1.00 95.00 389 TYR A CA 1
ATOM 3320 C C . TYR A 1 389 ? 19.449 13.171 -41.239 1.00 95.00 389 TYR A C 1
ATOM 3322 O O . TYR A 1 389 ? 19.146 12.352 -42.102 1.00 95.00 389 TYR A O 1
ATOM 3330 N N . TRP A 1 390 ? 20.594 13.083 -40.553 1.00 96.19 390 TRP A N 1
ATOM 3331 C CA . TRP A 1 390 ? 21.591 12.043 -40.833 1.00 96.19 390 TRP A CA 1
ATOM 3332 C C . TRP A 1 390 ? 21.124 10.644 -40.446 1.00 96.19 390 TRP A C 1
ATOM 3334 O O . TRP A 1 390 ? 21.341 9.702 -41.206 1.00 96.19 390 TRP A O 1
ATOM 3344 N N . ARG A 1 391 ? 20.406 10.502 -39.327 1.00 94.62 391 ARG A N 1
ATOM 3345 C CA . ARG A 1 391 ? 19.753 9.238 -38.969 1.00 94.62 391 ARG A CA 1
ATOM 3346 C C . ARG A 1 391 ? 18.831 8.745 -40.089 1.00 94.62 391 ARG A C 1
ATOM 3348 O O . ARG A 1 391 ? 18.934 7.589 -40.503 1.00 94.62 391 ARG A O 1
ATOM 3355 N N . ASP A 1 392 ? 17.951 9.624 -40.563 1.00 91.31 392 ASP A N 1
ATOM 3356 C CA . ASP A 1 392 ? 16.959 9.301 -41.589 1.00 91.31 392 ASP A CA 1
ATOM 3357 C C . ASP A 1 392 ? 17.654 9.007 -42.929 1.00 91.31 392 ASP A C 1
ATOM 3359 O O . ASP A 1 392 ? 17.369 7.991 -43.557 1.00 91.31 392 ASP A O 1
ATOM 3363 N N . LYS A 1 393 ? 18.669 9.798 -43.304 1.00 94.88 393 LYS A N 1
ATOM 3364 C CA . LYS A 1 393 ? 19.515 9.574 -44.491 1.00 94.88 393 LYS A CA 1
ATOM 3365 C C . LYS A 1 393 ? 20.266 8.240 -44.465 1.00 94.88 393 LYS A C 1
ATOM 3367 O O . LYS A 1 393 ? 20.556 7.669 -45.514 1.00 94.88 393 LYS A O 1
ATOM 3372 N N . HIS A 1 394 ? 20.593 7.730 -43.281 1.00 93.81 394 HIS A N 1
ATOM 3373 C CA . HIS A 1 394 ? 21.218 6.421 -43.103 1.00 93.81 394 HIS A CA 1
ATOM 3374 C C . HIS A 1 394 ? 20.216 5.259 -43.023 1.00 93.81 394 HIS A C 1
ATOM 3376 O O . HIS A 1 394 ? 20.650 4.113 -42.872 1.00 93.81 394 HIS A O 1
ATOM 3382 N N . ASN A 1 395 ? 18.910 5.524 -43.152 1.00 91.25 395 ASN A N 1
ATOM 3383 C CA . ASN A 1 395 ? 17.820 4.559 -42.975 1.00 91.25 395 ASN A CA 1
ATOM 3384 C C . ASN A 1 395 ? 17.836 3.878 -41.596 1.00 91.25 395 ASN A C 1
ATOM 3386 O O . ASN A 1 395 ? 17.469 2.712 -41.452 1.00 91.25 395 ASN A O 1
ATOM 3390 N N . ILE A 1 396 ? 18.273 4.599 -40.562 1.00 87.44 396 ILE A N 1
ATOM 3391 C CA . ILE A 1 396 ? 18.274 4.095 -39.190 1.00 87.44 396 ILE A CA 1
ATOM 3392 C C . ILE A 1 396 ? 16.919 4.441 -38.585 1.00 87.44 396 ILE A C 1
ATOM 3394 O O . ILE A 1 396 ? 16.583 5.612 -38.418 1.00 87.44 396 ILE A O 1
ATOM 3398 N N . SER A 1 397 ? 16.121 3.433 -38.230 1.00 80.12 397 SER A N 1
ATOM 3399 C CA . SER A 1 397 ? 14.825 3.698 -37.606 1.00 80.12 397 SER A CA 1
ATOM 3400 C C . SER A 1 397 ? 15.027 4.472 -36.302 1.00 80.12 397 SER A C 1
ATOM 3402 O O . SER A 1 397 ? 15.694 3.985 -35.384 1.00 80.12 397 SER A O 1
ATOM 3404 N N . GLY A 1 398 ? 14.441 5.666 -36.207 1.00 70.50 398 GLY A N 1
ATOM 3405 C CA . GLY A 1 398 ? 14.418 6.427 -34.964 1.00 70.50 398 GLY A CA 1
ATOM 3406 C C . GLY A 1 398 ? 13.864 5.599 -33.811 1.00 70.50 398 GLY A C 1
ATOM 3407 O O . GLY A 1 398 ? 12.935 4.809 -33.983 1.00 70.50 398 GLY A O 1
ATOM 3408 N N . ARG A 1 399 ? 14.394 5.822 -32.602 1.00 62.94 399 ARG A N 1
ATOM 3409 C CA . ARG A 1 399 ? 13.844 5.201 -31.382 1.00 62.94 399 ARG A CA 1
ATOM 3410 C C . ARG A 1 399 ? 12.406 5.659 -31.085 1.00 62.94 399 ARG A C 1
ATOM 3412 O O . ARG A 1 399 ? 11.712 5.016 -30.306 1.00 62.94 399 ARG A O 1
ATOM 3419 N N . LYS A 1 400 ? 11.933 6.731 -31.735 1.00 53.06 400 LYS A N 1
ATOM 3420 C CA . LYS A 1 400 ? 10.548 7.217 -31.660 1.00 53.06 400 LYS A CA 1
ATOM 3421 C C . LYS A 1 400 ? 9.604 6.358 -32.506 1.00 53.06 400 LYS A C 1
ATOM 3423 O O . LYS A 1 400 ? 9.131 6.789 -33.555 1.00 53.06 400 LYS A O 1
ATOM 3428 N N . LYS A 1 401 ? 9.312 5.143 -32.042 1.00 52.94 401 LYS A N 1
ATOM 3429 C CA . LYS A 1 401 ? 8.126 4.393 -32.478 1.00 52.94 401 LYS A CA 1
ATOM 3430 C C . LYS A 1 401 ? 6.973 4.711 -31.524 1.00 52.94 401 LYS A C 1
ATOM 3432 O O . LYS A 1 401 ? 7.158 4.717 -30.308 1.00 52.94 401 LYS A O 1
ATOM 3437 N N . TRP A 1 402 ? 5.776 4.946 -32.064 1.00 45.88 402 TRP A N 1
ATOM 3438 C CA . TRP A 1 402 ? 4.545 4.858 -31.269 1.00 45.88 402 TRP A CA 1
ATOM 3439 C C . TRP A 1 402 ? 4.546 3.498 -30.551 1.00 45.88 402 TRP A C 1
ATOM 3441 O O . TRP A 1 402 ? 4.742 2.477 -31.208 1.00 45.88 402 TRP A O 1
ATOM 3451 N N . GLY A 1 403 ? 4.399 3.478 -29.225 1.00 52.06 403 GLY A N 1
ATOM 3452 C CA . GLY A 1 403 ? 4.569 2.271 -28.403 1.00 52.06 403 GLY A CA 1
ATOM 3453 C C . GLY A 1 403 ? 5.893 2.152 -27.635 1.00 52.06 403 GLY A C 1
ATOM 3454 O O . GLY A 1 403 ? 6.038 1.177 -26.910 1.00 52.06 403 GLY A O 1
ATOM 3455 N N . MET A 1 404 ? 6.853 3.083 -27.779 1.00 58.72 404 MET A N 1
ATOM 3456 C CA . MET A 1 404 ? 8.199 2.970 -27.166 1.00 58.72 404 MET A CA 1
ATOM 3457 C C . MET A 1 404 ? 8.664 4.203 -26.364 1.00 58.72 404 MET A C 1
ATOM 3459 O O . MET A 1 404 ? 9.732 4.160 -25.750 1.00 58.72 404 MET A O 1
ATOM 3463 N N . ASP A 1 405 ? 7.900 5.302 -26.343 1.00 72.25 405 ASP A N 1
ATOM 3464 C CA . ASP A 1 405 ? 8.228 6.466 -25.507 1.00 72.25 405 ASP A CA 1
ATOM 3465 C C . ASP A 1 405 ? 7.982 6.114 -24.034 1.00 72.25 405 ASP A C 1
ATOM 3467 O O . ASP A 1 405 ? 6.844 6.159 -23.573 1.00 72.25 405 ASP A O 1
ATOM 3471 N N . ARG A 1 406 ? 9.047 5.747 -23.314 1.00 78.75 406 ARG A N 1
ATOM 3472 C CA . ARG A 1 406 ? 9.025 5.478 -21.870 1.00 78.75 406 ARG A CA 1
ATOM 3473 C C . ARG A 1 406 ? 9.150 6.792 -21.102 1.00 78.75 406 ARG A C 1
ATOM 3475 O O . ARG A 1 406 ? 10.156 7.490 -21.224 1.00 78.75 406 ARG A O 1
ATOM 3482 N N . ILE A 1 407 ? 8.148 7.114 -20.297 1.00 84.50 407 ILE A N 1
ATOM 3483 C CA . ILE A 1 407 ? 8.119 8.264 -19.395 1.00 84.50 407 ILE A CA 1
ATOM 3484 C C . ILE A 1 407 ? 8.164 7.709 -17.976 1.00 84.50 407 ILE A C 1
ATOM 3486 O O . ILE A 1 407 ? 7.254 6.998 -17.567 1.00 84.50 407 ILE A O 1
ATOM 3490 N N . VAL A 1 408 ? 9.228 8.006 -17.234 1.00 83.00 408 VAL A N 1
ATOM 3491 C CA . VAL A 1 408 ? 9.314 7.625 -15.819 1.00 83.00 408 VAL A CA 1
ATOM 3492 C C . VAL A 1 408 ? 8.591 8.687 -15.001 1.00 83.00 408 VAL A C 1
ATOM 3494 O O . VAL A 1 408 ? 8.965 9.861 -15.049 1.00 83.00 408 VAL A O 1
ATOM 3497 N N . ASP A 1 409 ? 7.555 8.279 -14.278 1.00 82.25 409 ASP A N 1
ATOM 3498 C CA . ASP A 1 409 ? 6.854 9.137 -13.334 1.00 82.25 409 ASP A CA 1
ATOM 3499 C C . ASP A 1 409 ? 7.804 9.515 -12.194 1.00 82.25 409 ASP A C 1
ATOM 3501 O O . ASP A 1 409 ? 8.449 8.661 -11.586 1.00 82.25 409 ASP A O 1
ATOM 3505 N N . LYS A 1 410 ? 7.930 10.812 -11.914 1.00 83.06 410 LYS A N 1
ATOM 3506 C CA . LYS A 1 410 ? 8.825 11.297 -10.858 1.00 83.06 410 LYS A CA 1
ATOM 3507 C C . LYS A 1 410 ? 8.286 11.008 -9.456 1.00 83.06 410 LYS A C 1
ATOM 3509 O O . LYS A 1 410 ? 9.069 11.054 -8.514 1.00 83.06 410 LYS A O 1
ATOM 3514 N N . SER A 1 411 ? 6.982 10.765 -9.316 1.00 80.25 411 SER A N 1
ATOM 3515 C CA . SER A 1 411 ? 6.324 10.572 -8.023 1.00 80.25 411 SER A CA 1
ATOM 3516 C C . SER A 1 411 ? 6.505 9.155 -7.481 1.00 80.25 411 SER A C 1
ATOM 3518 O O . SER A 1 411 ? 6.876 8.990 -6.321 1.00 80.25 411 SER A O 1
ATOM 3520 N N . ASP A 1 412 ? 6.293 8.138 -8.319 1.00 81.00 412 ASP A N 1
ATOM 3521 C CA . ASP A 1 412 ? 6.332 6.730 -7.917 1.00 81.00 412 ASP A CA 1
ATOM 3522 C C . ASP A 1 412 ? 7.357 5.888 -8.696 1.00 81.00 412 ASP A C 1
ATOM 3524 O O . ASP A 1 412 ? 7.592 4.733 -8.351 1.00 81.00 412 ASP A O 1
ATOM 3528 N N . GLY A 1 413 ? 8.015 6.452 -9.715 1.00 85.25 413 GLY A N 1
ATOM 3529 C CA . GLY A 1 413 ? 9.023 5.760 -10.517 1.00 85.25 413 GLY A CA 1
ATOM 3530 C C . GLY A 1 413 ? 8.459 4.791 -11.558 1.00 85.25 413 GLY A C 1
ATOM 3531 O O . GLY A 1 413 ? 9.254 4.128 -12.234 1.00 85.25 413 GLY A O 1
ATOM 3532 N N . ARG A 1 414 ? 7.131 4.693 -11.713 1.00 87.50 414 ARG A N 1
ATOM 3533 C CA . ARG A 1 414 ? 6.505 3.828 -12.721 1.00 87.50 414 ARG A CA 1
ATOM 3534 C C . ARG A 1 414 ? 6.822 4.312 -14.126 1.00 87.50 414 ARG A C 1
ATOM 3536 O O . ARG A 1 414 ? 6.929 5.509 -14.392 1.00 87.50 414 ARG A O 1
ATOM 3543 N N . ILE A 1 415 ? 6.940 3.367 -15.055 1.00 87.44 415 ILE A N 1
ATOM 3544 C CA . ILE A 1 415 ? 7.117 3.693 -16.468 1.00 87.44 415 ILE A CA 1
ATOM 3545 C C . ILE A 1 415 ? 5.766 3.726 -17.164 1.00 87.44 415 ILE A C 1
ATOM 3547 O O . ILE A 1 415 ? 5.055 2.726 -17.230 1.00 87.44 415 ILE A O 1
ATOM 3551 N N . TRP A 1 416 ? 5.459 4.871 -17.749 1.00 89.44 416 TRP A N 1
ATOM 3552 C CA . TRP A 1 416 ? 4.369 5.066 -18.685 1.00 89.44 416 TRP A CA 1
ATOM 3553 C C . TRP A 1 416 ? 4.881 4.926 -20.112 1.00 89.44 416 TRP A C 1
ATOM 3555 O O . TRP A 1 416 ? 5.988 5.360 -20.427 1.00 89.44 416 TRP A O 1
ATOM 3565 N N . ILE A 1 417 ? 4.066 4.359 -20.991 1.00 85.88 417 ILE A N 1
ATOM 3566 C CA . ILE A 1 417 ? 4.325 4.293 -22.424 1.00 85.88 417 ILE A CA 1
ATOM 3567 C C . ILE A 1 417 ? 3.199 4.951 -23.204 1.00 85.88 417 ILE A C 1
ATOM 3569 O O . ILE A 1 417 ? 2.028 4.864 -22.833 1.00 85.88 417 ILE A O 1
ATOM 3573 N N . ARG A 1 418 ? 3.544 5.575 -24.328 1.00 84.44 418 ARG A N 1
ATOM 3574 C CA . ARG A 1 418 ? 2.553 6.019 -25.313 1.00 84.44 418 ARG A CA 1
ATOM 3575 C C . ARG A 1 418 ? 2.120 4.842 -26.176 1.00 84.44 418 ARG A C 1
ATOM 3577 O O . ARG A 1 418 ? 2.917 4.369 -26.983 1.00 84.44 418 ARG A O 1
ATOM 3584 N N . VAL A 1 419 ? 0.874 4.394 -26.057 1.00 82.88 419 VAL A N 1
ATOM 3585 C CA . VAL A 1 419 ? 0.357 3.254 -26.835 1.00 82.88 419 VAL A CA 1
ATOM 3586 C C . VAL A 1 419 ? 0.035 3.641 -28.293 1.00 82.88 419 VAL A C 1
ATOM 3588 O O . VAL A 1 419 ? -0.217 4.817 -28.581 1.00 82.88 419 VAL A O 1
ATOM 3591 N N . PRO A 1 420 ? 0.049 2.688 -29.253 1.00 78.75 420 PRO A N 1
ATOM 3592 C CA . PRO A 1 420 ? -0.256 2.964 -30.660 1.00 78.75 420 PRO A CA 1
ATOM 3593 C C . PRO A 1 420 ? -1.634 3.596 -30.886 1.00 78.75 420 PRO A C 1
ATOM 3595 O O . PRO A 1 420 ? -2.579 3.339 -30.144 1.00 78.75 420 PRO A O 1
ATOM 3598 N N . LYS A 1 421 ? -1.803 4.347 -31.987 1.00 76.12 421 LYS A N 1
ATOM 3599 C CA . LYS A 1 421 ? -3.115 4.927 -32.338 1.00 76.12 421 LYS A CA 1
ATOM 3600 C C . LYS A 1 421 ? -4.219 3.877 -32.543 1.00 76.12 421 LYS A C 1
ATOM 3602 O O . LYS A 1 421 ? -5.399 4.164 -32.364 1.00 76.12 421 LYS A O 1
ATOM 3607 N N . THR A 1 422 ? -3.830 2.669 -32.931 1.00 79.75 422 THR A N 1
ATOM 3608 C CA . THR A 1 422 ? -4.721 1.523 -33.139 1.00 79.75 422 THR A CA 1
ATOM 3609 C C . THR A 1 422 ? -5.088 0.803 -31.842 1.00 79.75 422 THR A C 1
ATOM 3611 O O . THR A 1 422 ? -5.907 -0.111 -31.867 1.00 79.75 422 THR A O 1
ATOM 3614 N N . TYR A 1 423 ? -4.503 1.190 -30.707 1.00 82.75 423 TYR A N 1
ATOM 3615 C CA . TYR A 1 423 ? -4.808 0.606 -29.411 1.00 82.75 423 TYR A CA 1
ATOM 3616 C C . TYR A 1 423 ? -6.158 1.135 -28.906 1.00 82.75 423 TYR A C 1
ATOM 3618 O O . TYR A 1 423 ? -6.281 2.306 -28.549 1.00 82.75 423 TYR A O 1
ATOM 3626 N N . LYS A 1 424 ? -7.183 0.275 -28.941 1.00 80.12 424 LYS A N 1
ATOM 3627 C CA . LYS A 1 424 ? -8.588 0.615 -28.661 1.00 80.12 424 LYS A CA 1
ATOM 3628 C C . LYS A 1 424 ? -9.068 0.165 -27.274 1.00 80.12 424 LYS A C 1
ATOM 3630 O O . LYS A 1 424 ? -10.275 0.052 -27.081 1.00 80.12 424 LYS A O 1
ATOM 3635 N N . ASN A 1 425 ? -8.159 -0.111 -26.332 1.00 77.12 425 ASN A N 1
ATOM 3636 C CA . ASN A 1 425 ? -8.548 -0.562 -24.994 1.00 77.12 425 ASN A CA 1
ATOM 3637 C C . ASN A 1 425 ? -9.536 0.456 -24.372 1.00 77.12 425 ASN A C 1
ATOM 3639 O O . ASN A 1 425 ? -9.203 1.644 -24.301 1.00 77.12 425 ASN A O 1
ATOM 3643 N N . PRO A 1 426 ? -10.743 0.025 -23.954 1.00 70.44 426 PRO A N 1
ATOM 3644 C CA . PRO A 1 426 ? -11.774 0.917 -23.425 1.00 70.44 426 PRO A CA 1
ATOM 3645 C C . PRO A 1 426 ? -11.363 1.636 -22.131 1.00 70.44 426 PRO A C 1
ATOM 3647 O O . PRO A 1 426 ? -11.949 2.666 -21.821 1.00 70.44 426 PRO A O 1
ATOM 3650 N N . VAL A 1 427 ? -10.350 1.130 -21.422 1.00 67.38 427 VAL A N 1
ATOM 3651 C CA . VAL A 1 427 ? -9.834 1.661 -20.147 1.00 67.38 427 VAL A CA 1
ATOM 3652 C C . VAL A 1 427 ? -8.784 2.761 -20.347 1.00 67.38 427 VAL A C 1
ATOM 3654 O O . VAL A 1 427 ? -8.450 3.485 -19.413 1.00 67.38 427 VAL A O 1
ATOM 3657 N N . VAL A 1 428 ? -8.235 2.917 -21.556 1.00 68.56 428 VAL A N 1
ATOM 3658 C CA . VAL A 1 428 ? -7.290 4.011 -21.826 1.00 68.56 428 VAL A CA 1
ATOM 3659 C C . VAL A 1 428 ? -8.040 5.327 -21.749 1.00 68.56 428 VAL A C 1
ATOM 3661 O O . VAL A 1 428 ? -9.029 5.503 -22.454 1.00 68.56 428 VAL A O 1
ATOM 3664 N N . ASN A 1 429 ? -7.543 6.253 -20.928 1.00 62.41 429 ASN A N 1
ATOM 3665 C CA . ASN A 1 429 ? -8.081 7.602 -20.850 1.00 62.41 429 ASN A CA 1
ATOM 3666 C C . ASN A 1 429 ? -8.053 8.241 -22.254 1.00 62.41 429 ASN A C 1
ATOM 3668 O O . ASN A 1 429 ? -6.983 8.464 -22.828 1.00 62.41 429 ASN A O 1
ATOM 3672 N N . LYS A 1 430 ? -9.244 8.457 -22.824 1.00 61.00 430 LYS A N 1
ATOM 3673 C CA . LYS A 1 430 ? -9.439 9.024 -24.167 1.00 61.00 430 LYS A CA 1
ATOM 3674 C C . LYS A 1 430 ? -9.479 10.552 -24.150 1.00 61.00 430 LYS A C 1
ATOM 3676 O O . LYS A 1 430 ? -9.315 11.147 -25.215 1.00 61.00 430 LYS A O 1
ATOM 3681 N N . ASP A 1 431 ? -9.646 11.153 -22.973 1.00 58.81 431 ASP A N 1
ATOM 3682 C CA . ASP A 1 431 ? -9.851 12.593 -22.791 1.00 58.81 431 ASP A CA 1
ATOM 3683 C C . ASP A 1 431 ? -8.541 13.379 -22.951 1.00 58.81 431 ASP A C 1
ATOM 3685 O O . ASP A 1 431 ? -8.556 14.549 -23.321 1.00 58.81 431 ASP A O 1
ATOM 3689 N N . ASP A 1 432 ? -7.387 12.719 -22.799 1.00 56.34 432 ASP A N 1
ATOM 3690 C CA . ASP A 1 432 ? -6.080 13.261 -23.187 1.00 56.34 432 ASP A CA 1
ATOM 3691 C C . ASP A 1 432 ? -5.630 12.679 -24.542 1.00 56.34 432 ASP A C 1
ATOM 3693 O O . ASP A 1 432 ? -4.709 11.853 -24.654 1.00 56.34 432 ASP A O 1
ATOM 3697 N N . TYR A 1 433 ? -6.323 13.112 -25.603 1.00 45.94 433 TYR A N 1
ATOM 3698 C CA . TYR A 1 433 ? -6.105 12.698 -26.997 1.00 45.94 433 TYR A CA 1
ATOM 3699 C C . TYR A 1 433 ? -4.635 12.830 -27.447 1.00 45.94 433 TYR A C 1
ATOM 3701 O O . TYR A 1 433 ? -4.183 12.098 -28.337 1.00 45.94 433 TYR A O 1
ATOM 3709 N N . HIS A 1 434 ? -3.862 13.715 -26.805 1.00 50.00 434 HIS A N 1
ATOM 3710 C CA . HIS A 1 434 ? -2.456 13.967 -27.115 1.00 50.00 434 HIS A CA 1
ATOM 3711 C C . HIS A 1 434 ? -1.474 13.003 -26.442 1.00 50.00 434 HIS A C 1
ATOM 3713 O O . HIS A 1 434 ? -0.329 12.900 -26.901 1.00 50.00 434 HIS A O 1
ATOM 3719 N N . ARG A 1 435 ? -1.870 12.284 -25.382 1.00 63.12 435 ARG A N 1
ATOM 3720 C CA . ARG A 1 435 ? -0.908 11.497 -24.597 1.00 63.12 435 ARG A CA 1
ATOM 3721 C C . ARG A 1 435 ? -1.085 9.988 -24.692 1.00 63.12 435 ARG A C 1
ATOM 3723 O O . ARG A 1 435 ? -0.043 9.338 -24.742 1.00 63.12 435 ARG A O 1
ATOM 3730 N N . ARG A 1 436 ? -2.310 9.441 -24.826 1.00 75.56 436 ARG A N 1
ATOM 3731 C CA . ARG A 1 436 ? -2.589 7.980 -24.934 1.00 75.56 436 ARG A CA 1
ATOM 3732 C C . ARG A 1 436 ? -1.580 7.150 -24.126 1.00 75.56 436 ARG A C 1
ATOM 3734 O O . ARG A 1 436 ? -0.809 6.371 -24.691 1.00 75.56 436 ARG A O 1
ATOM 3741 N N . LEU A 1 437 ? -1.498 7.425 -22.827 1.00 84.06 437 LEU A N 1
ATOM 3742 C CA . LEU A 1 437 ? -0.510 6.808 -21.947 1.00 84.06 437 LEU A CA 1
ATOM 3743 C C . LEU A 1 437 ? -1.104 5.592 -21.248 1.00 84.06 437 LEU A C 1
ATOM 3745 O O . LEU A 1 437 ? -2.282 5.567 -20.902 1.00 84.06 437 LEU A O 1
ATOM 3749 N N . MET A 1 438 ? -0.262 4.594 -21.029 1.00 87.56 438 MET A N 1
ATOM 3750 C CA . MET A 1 438 ? -0.574 3.403 -20.251 1.00 87.56 438 MET A CA 1
ATOM 3751 C C . MET A 1 438 ? 0.656 3.008 -19.445 1.00 87.56 438 MET A C 1
ATOM 3753 O O . MET A 1 438 ? 1.778 3.197 -19.912 1.00 87.56 438 MET A O 1
ATOM 3757 N N . ILE A 1 439 ? 0.470 2.451 -18.253 1.00 90.50 439 ILE A N 1
ATOM 3758 C CA . ILE A 1 439 ? 1.598 1.945 -17.470 1.00 90.50 439 ILE A CA 1
ATOM 3759 C C . ILE A 1 439 ? 2.188 0.718 -18.187 1.00 90.50 439 ILE A C 1
ATOM 3761 O O . ILE A 1 439 ? 1.463 -0.203 -18.572 1.00 90.50 439 ILE A O 1
ATOM 3765 N N . GLU A 1 440 ? 3.507 0.706 -18.380 1.00 91.00 440 GLU A N 1
ATOM 3766 C CA . GLU A 1 440 ? 4.238 -0.261 -19.208 1.00 91.00 440 GLU A CA 1
ATOM 3767 C C . GLU A 1 440 ? 3.991 -1.710 -18.776 1.00 91.00 440 GLU A C 1
ATOM 3769 O O . GLU A 1 440 ? 3.682 -2.549 -19.619 1.00 91.00 440 GLU A O 1
ATOM 3774 N N . HIS A 1 441 ? 4.043 -2.000 -17.471 1.00 93.56 441 HIS A N 1
ATOM 3775 C CA . HIS A 1 441 ? 3.809 -3.351 -16.948 1.00 93.56 441 HIS A CA 1
ATOM 3776 C C . HIS A 1 441 ? 2.439 -3.926 -17.340 1.00 93.56 441 HIS A C 1
ATOM 3778 O O . HIS A 1 441 ? 2.327 -5.101 -17.685 1.00 93.56 441 HIS A O 1
ATOM 3784 N N . ARG A 1 442 ? 1.403 -3.080 -17.375 1.00 94.12 442 ARG A N 1
ATOM 3785 C CA . ARG A 1 442 ? 0.033 -3.459 -17.707 1.00 94.12 442 ARG A CA 1
ATOM 3786 C C . ARG A 1 442 ? -0.061 -3.774 -19.187 1.00 94.12 442 ARG A C 1
ATOM 3788 O O . ARG A 1 442 ? -0.640 -4.786 -19.561 1.00 94.12 442 ARG A O 1
ATOM 3795 N N . TYR A 1 443 ? 0.550 -2.936 -20.023 1.00 92.56 443 TYR A N 1
ATOM 3796 C CA . TYR A 1 443 ? 0.611 -3.173 -21.460 1.00 92.56 443 TYR A CA 1
ATOM 3797 C C . TYR A 1 443 ? 1.354 -4.473 -21.797 1.00 92.56 443 TYR A C 1
ATOM 3799 O O . TYR A 1 443 ? 0.867 -5.266 -22.600 1.00 92.56 443 TYR A O 1
ATOM 3807 N N . LEU A 1 444 ? 2.515 -4.711 -21.179 1.00 91.81 444 LEU A N 1
ATOM 3808 C CA . LEU A 1 444 ? 3.309 -5.921 -21.408 1.00 91.81 444 LEU A CA 1
ATOM 3809 C C . LEU A 1 444 ? 2.544 -7.179 -21.003 1.00 91.81 444 LEU A C 1
ATOM 3811 O O . LEU A 1 444 ? 2.480 -8.132 -21.778 1.00 91.81 444 LEU A O 1
ATOM 3815 N N . MET A 1 445 ? 1.923 -7.152 -19.827 1.00 96.31 445 MET A N 1
ATOM 3816 C CA . MET A 1 445 ? 1.144 -8.274 -19.328 1.00 96.31 445 MET A CA 1
ATOM 3817 C C . MET A 1 445 ? -0.100 -8.537 -20.182 1.00 96.31 445 MET A C 1
ATOM 3819 O O . MET A 1 445 ? -0.404 -9.680 -20.501 1.00 96.31 445 MET A O 1
ATOM 3823 N N . GLU A 1 446 ? -0.774 -7.488 -20.651 1.00 95.06 446 GLU A N 1
ATOM 3824 C CA . GLU A 1 446 ? -1.872 -7.633 -21.603 1.00 95.06 446 GLU A CA 1
ATOM 3825 C C . GLU A 1 446 ? -1.424 -8.314 -22.903 1.00 95.06 446 GLU A C 1
ATOM 3827 O O . GLU A 1 446 ? -2.081 -9.244 -23.369 1.00 95.06 446 GLU A O 1
ATOM 3832 N N . LYS A 1 447 ? -0.293 -7.891 -23.487 1.00 94.31 447 LYS A N 1
ATOM 3833 C CA . LYS A 1 447 ? 0.251 -8.524 -24.699 1.00 94.31 447 LYS A CA 1
ATOM 3834 C C . LYS A 1 447 ? 0.655 -9.969 -24.466 1.00 94.31 447 LYS A C 1
ATOM 3836 O O . LYS A 1 447 ? 0.430 -10.799 -25.343 1.00 94.31 447 LYS A O 1
ATOM 3841 N N . TYR A 1 448 ? 1.227 -10.261 -23.305 1.00 96.06 448 TYR A N 1
ATOM 3842 C CA . TYR A 1 448 ? 1.561 -11.621 -22.925 1.00 96.06 448 TYR A CA 1
ATOM 3843 C C . TYR A 1 448 ? 0.304 -12.494 -22.854 1.00 96.06 448 TYR A C 1
ATOM 3845 O O . TYR A 1 448 ? 0.232 -13.489 -23.567 1.00 96.06 448 TYR A O 1
ATOM 3853 N N . LEU A 1 449 ? -0.716 -12.086 -22.094 1.00 97.44 449 LEU A N 1
ATOM 3854 C CA . LEU A 1 449 ? -1.945 -12.866 -21.932 1.00 97.44 449 LEU A CA 1
ATOM 3855 C C . LEU A 1 449 ? -2.743 -13.013 -23.233 1.00 97.44 449 LEU A C 1
ATOM 3857 O O . LEU A 1 449 ? -3.295 -14.079 -23.484 1.00 97.44 449 LEU A O 1
ATOM 3861 N N . ALA A 1 450 ? -2.780 -11.985 -24.086 1.00 96.00 450 ALA A N 1
ATOM 3862 C CA . ALA A 1 450 ? -3.449 -12.066 -25.388 1.00 96.00 450 ALA A CA 1
ATOM 3863 C C . ALA A 1 450 ? -2.801 -13.107 -26.322 1.00 96.00 450 ALA A C 1
ATOM 3865 O O . ALA A 1 450 ? -3.484 -13.701 -27.155 1.00 96.00 450 ALA A O 1
ATOM 3866 N N . ASN A 1 451 ? -1.495 -13.347 -26.168 1.00 96.31 451 ASN A N 1
ATOM 3867 C CA . ASN A 1 451 ? -0.756 -14.369 -26.911 1.00 96.31 451 ASN A CA 1
ATOM 3868 C C . ASN A 1 451 ? -0.794 -15.757 -26.246 1.00 96.31 451 ASN A C 1
ATOM 3870 O O . ASN A 1 451 ? -0.352 -16.717 -26.869 1.00 96.31 451 ASN A O 1
ATOM 3874 N N . HIS A 1 452 ? -1.313 -15.857 -25.017 1.00 96.94 452 HIS A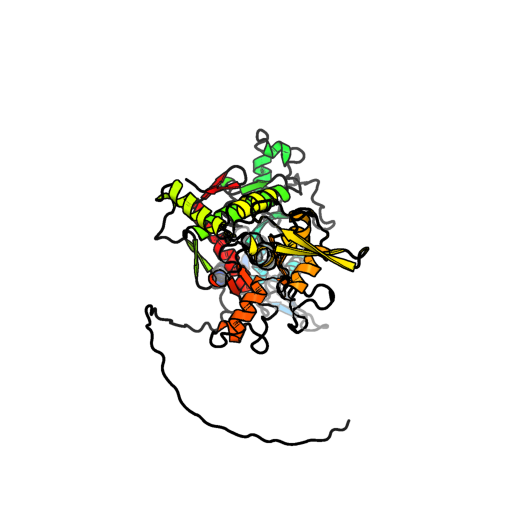 N 1
ATOM 3875 C CA . HIS A 1 452 ? -1.404 -17.096 -24.236 1.00 96.94 452 HIS A CA 1
ATOM 3876 C C . HIS A 1 452 ? -2.847 -17.335 -23.740 1.00 96.94 452 HIS A C 1
ATOM 3878 O O . HIS A 1 452 ? -3.106 -17.367 -22.529 1.00 96.94 452 HIS A O 1
ATOM 3884 N N . PRO A 1 453 ? -3.833 -17.461 -24.655 1.00 97.12 453 PRO A N 1
ATOM 3885 C CA . PRO A 1 453 ? -5.248 -17.621 -24.304 1.00 97.12 453 PRO A CA 1
ATOM 3886 C C . PRO A 1 453 ? -5.566 -18.942 -23.578 1.00 97.12 453 PRO A C 1
ATOM 3888 O O . PRO A 1 453 ? -6.654 -19.103 -23.017 1.00 97.12 453 PRO A O 1
ATOM 3891 N N . GLU A 1 454 ? -4.645 -19.905 -23.587 1.00 97.25 454 GLU A N 1
ATOM 3892 C CA . GLU A 1 454 ? -4.731 -21.147 -22.824 1.00 97.25 454 GLU A CA 1
ATOM 3893 C C . GLU A 1 454 ? -4.635 -20.924 -21.308 1.00 97.25 454 GLU A C 1
ATOM 3895 O O . GLU A 1 454 ? -5.175 -21.732 -20.547 1.00 97.25 454 GLU A O 1
ATOM 3900 N N . LEU A 1 455 ? -4.019 -19.821 -20.861 1.00 96.31 455 LEU A N 1
ATOM 3901 C CA . LEU A 1 455 ? -3.888 -19.504 -19.442 1.00 96.31 455 LEU A CA 1
ATOM 3902 C C . LEU A 1 455 ? -5.261 -19.168 -18.829 1.00 96.31 455 LEU A C 1
ATOM 3904 O O . LEU A 1 455 ? -5.973 -18.302 -19.349 1.00 96.31 455 LEU A O 1
ATOM 3908 N N . PRO A 1 456 ? -5.641 -19.768 -17.681 1.00 96.50 456 PRO A N 1
ATOM 3909 C CA . PRO A 1 456 ? -6.917 -19.471 -17.025 1.00 96.50 456 PRO A CA 1
ATOM 3910 C C . PRO A 1 456 ? -7.121 -17.978 -16.739 1.00 96.50 456 PRO A C 1
ATOM 3912 O O . PRO A 1 456 ? -8.217 -17.457 -16.938 1.00 96.50 456 PRO A O 1
ATOM 3915 N N . ILE A 1 457 ? -6.057 -17.275 -16.340 1.00 96.69 457 ILE A N 1
ATOM 3916 C CA . ILE A 1 457 ? -6.105 -15.837 -16.054 1.00 96.69 457 ILE A CA 1
ATOM 3917 C C . ILE A 1 457 ? -6.390 -15.003 -17.314 1.00 96.69 457 ILE A C 1
ATOM 3919 O O . ILE A 1 457 ? -7.107 -14.012 -17.230 1.00 96.69 457 ILE A O 1
ATOM 3923 N N . ALA A 1 458 ? -5.936 -15.426 -18.502 1.00 97.12 458 ALA A N 1
ATOM 3924 C CA . ALA A 1 458 ? -6.229 -14.725 -19.755 1.00 97.12 458 ALA A CA 1
ATOM 3925 C C . ALA A 1 458 ? -7.735 -14.743 -20.060 1.00 97.12 458 ALA A C 1
ATOM 3927 O O . ALA A 1 458 ? -8.317 -13.709 -20.387 1.00 97.12 458 ALA A O 1
ATOM 3928 N N . LYS A 1 459 ? -8.392 -15.895 -19.865 1.00 96.62 459 LYS A N 1
ATOM 3929 C CA . LYS A 1 459 ? -9.846 -16.048 -20.058 1.00 96.62 459 LYS A CA 1
ATOM 3930 C C . LYS A 1 459 ? -10.664 -15.195 -19.089 1.00 96.62 459 LYS A C 1
ATOM 3932 O O . LYS A 1 459 ? -11.739 -14.723 -19.447 1.00 96.62 459 LYS A O 1
ATOM 3937 N N . LYS A 1 460 ? -10.166 -15.005 -17.865 1.00 96.69 460 LYS A N 1
ATOM 3938 C CA . LYS A 1 460 ? -10.851 -14.233 -16.823 1.00 96.69 460 LYS A CA 1
ATOM 3939 C C . LYS A 1 460 ? -10.611 -12.730 -16.934 1.00 96.69 460 LYS A C 1
ATOM 3941 O O . LYS A 1 460 ? -11.542 -11.957 -16.718 1.00 96.69 460 LYS A O 1
ATOM 3946 N N . CYS A 1 461 ? -9.394 -12.314 -17.278 1.00 96.56 461 CYS A N 1
ATOM 3947 C CA . CYS A 1 461 ? -8.959 -10.920 -17.192 1.00 96.56 461 CYS A CA 1
ATOM 3948 C C . CYS A 1 461 ? -8.986 -10.161 -18.522 1.00 96.56 461 CYS A C 1
ATOM 3950 O O . CYS A 1 461 ? -8.853 -8.938 -18.498 1.00 96.56 461 CYS A O 1
ATOM 3952 N N . LEU A 1 462 ? -9.147 -10.832 -19.671 1.00 96.25 462 LEU A N 1
ATOM 3953 C CA . LEU A 1 462 ? -9.171 -10.160 -20.974 1.00 96.25 462 LEU A CA 1
ATOM 3954 C C . LEU A 1 462 ? -10.589 -9.900 -21.502 1.00 96.25 462 LEU A C 1
ATOM 3956 O O . LEU A 1 462 ? -11.450 -10.774 -21.499 1.00 96.25 462 LEU A O 1
ATOM 3960 N N . ILE A 1 463 ? -10.795 -8.700 -22.040 1.00 93.50 463 ILE A N 1
ATOM 3961 C CA . ILE A 1 463 ? -11.928 -8.302 -22.881 1.00 93.50 463 ILE A CA 1
ATOM 3962 C C . ILE A 1 463 ? -11.583 -8.681 -24.324 1.00 93.50 463 ILE A C 1
ATOM 3964 O O . ILE A 1 463 ? -10.510 -8.318 -24.821 1.00 93.50 463 ILE A O 1
ATOM 3968 N N . ASP A 1 464 ? -12.467 -9.437 -24.979 1.00 92.56 464 ASP A N 1
ATOM 3969 C CA . ASP A 1 464 ? -12.314 -9.948 -26.352 1.00 92.56 464 ASP A CA 1
ATOM 3970 C C . ASP A 1 464 ? -10.998 -10.708 -26.606 1.00 92.56 464 ASP A C 1
ATOM 3972 O O . ASP A 1 464 ? -10.474 -10.714 -27.722 1.00 92.56 464 ASP A O 1
ATOM 3976 N N . GLY A 1 465 ? -10.412 -11.294 -25.554 1.00 93.50 465 GLY A N 1
ATOM 3977 C CA . GLY A 1 465 ? -9.102 -11.952 -25.615 1.00 93.50 465 GLY A CA 1
ATOM 3978 C C . GLY A 1 465 ? -7.936 -11.005 -25.926 1.00 93.50 465 GLY A C 1
ATOM 3979 O O . GLY A 1 465 ? -6.875 -11.464 -26.339 1.00 93.50 465 GLY A O 1
ATOM 3980 N N . LYS A 1 466 ? -8.120 -9.686 -25.772 1.00 92.81 466 LYS A N 1
ATOM 3981 C CA . LYS A 1 466 ? -7.141 -8.671 -26.195 1.00 92.81 466 LYS A CA 1
ATOM 3982 C C . LYS A 1 466 ? -6.713 -7.712 -25.099 1.00 92.81 466 LYS A C 1
ATOM 3984 O O . LYS A 1 466 ? -5.545 -7.343 -25.086 1.00 92.81 466 LYS A O 1
ATOM 3989 N N . TYR A 1 467 ? -7.637 -7.264 -24.251 1.00 93.94 467 TYR A N 1
ATOM 3990 C CA . TYR A 1 467 ? -7.408 -6.118 -23.365 1.00 93.94 467 TYR A CA 1
ATOM 3991 C C . TYR A 1 467 ? -7.629 -6.462 -21.899 1.00 93.94 467 TYR A C 1
ATOM 3993 O O . TYR A 1 467 ? -8.669 -7.019 -21.580 1.00 93.94 467 TYR A O 1
ATOM 4001 N N . LEU A 1 468 ? -6.721 -6.085 -20.995 1.00 94.38 468 LEU A N 1
ATOM 4002 C CA . LEU A 1 468 ? -6.951 -6.282 -19.559 1.00 94.38 468 LEU A CA 1
ATOM 4003 C C . LEU A 1 468 ? -8.139 -5.432 -19.087 1.00 94.38 468 LEU A C 1
ATOM 4005 O O . LEU A 1 468 ? -8.153 -4.216 -19.326 1.00 94.38 468 LEU A O 1
ATOM 4009 N N . LYS A 1 469 ? -9.098 -6.056 -18.388 1.00 94.12 469 LYS A N 1
ATOM 4010 C CA . LYS A 1 469 ? -10.247 -5.380 -17.763 1.00 94.12 469 LYS A CA 1
ATOM 4011 C C . LYS A 1 469 ? -9.794 -4.310 -16.767 1.00 94.12 469 LYS A C 1
ATOM 4013 O O . LYS A 1 469 ? -8.712 -4.409 -16.190 1.00 94.12 469 LYS A O 1
ATOM 4018 N N . SER A 1 470 ? -10.596 -3.260 -16.584 1.00 90.31 470 SER A N 1
ATOM 4019 C CA . SER A 1 470 ? -10.245 -2.099 -15.748 1.00 90.31 470 SER A CA 1
ATOM 4020 C C . SER A 1 470 ? -10.060 -2.417 -14.270 1.00 90.31 470 SER A C 1
ATOM 4022 O O . SER A 1 470 ? -9.306 -1.719 -13.608 1.00 90.31 470 SER A O 1
ATOM 4024 N N . ASP A 1 471 ? -10.758 -3.429 -13.768 1.00 93.31 471 ASP A N 1
ATOM 4025 C CA . ASP A 1 471 ? -10.686 -3.911 -12.389 1.00 93.31 471 ASP A CA 1
ATOM 4026 C C . ASP A 1 471 ? -9.444 -4.769 -12.117 1.00 93.31 471 ASP A C 1
ATOM 4028 O O . ASP A 1 471 ? -9.003 -4.834 -10.972 1.00 93.31 471 ASP A O 1
ATOM 4032 N N . CYS A 1 472 ? -8.851 -5.382 -13.147 1.00 95.50 472 CYS A N 1
ATOM 4033 C CA . CYS A 1 472 ? -7.624 -6.156 -12.999 1.00 95.50 472 CYS A CA 1
ATOM 4034 C C . CYS A 1 472 ? -6.417 -5.263 -12.689 1.00 95.50 472 CYS A C 1
ATOM 4036 O O . CYS A 1 472 ? -6.183 -4.252 -13.361 1.00 95.50 472 CYS A O 1
ATOM 4038 N N . GLU A 1 473 ? -5.587 -5.710 -11.750 1.00 96.19 473 GLU A N 1
ATOM 4039 C CA . GLU A 1 473 ? -4.378 -5.015 -11.301 1.00 96.19 473 GLU A CA 1
ATOM 4040 C C . GLU A 1 473 ? -3.121 -5.792 -11.697 1.00 96.19 473 GLU A C 1
ATOM 4042 O O . GLU A 1 473 ? -3.089 -7.020 -11.615 1.00 96.19 473 GLU A O 1
ATOM 4047 N N . VAL A 1 474 ? -2.067 -5.080 -12.111 1.00 96.94 474 VAL A N 1
ATOM 4048 C CA . VAL A 1 474 ? -0.760 -5.685 -12.417 1.00 96.94 474 VAL A CA 1
ATOM 4049 C C . VAL A 1 474 ? 0.244 -5.290 -11.346 1.00 96.94 474 VAL A C 1
ATOM 4051 O O . VAL A 1 474 ? 0.511 -4.111 -11.117 1.00 96.94 474 VAL A O 1
ATOM 4054 N N . HIS A 1 475 ? 0.819 -6.291 -10.695 1.00 96.69 475 HIS A N 1
ATOM 4055 C CA . HIS A 1 475 ? 1.675 -6.134 -9.534 1.00 96.69 475 HIS A CA 1
ATOM 4056 C C . HIS A 1 475 ? 3.116 -6.538 -9.835 1.00 96.69 475 HIS A C 1
ATOM 4058 O O . HIS A 1 475 ? 3.359 -7.591 -10.417 1.00 96.69 475 HIS A O 1
ATOM 4064 N N . HIS A 1 476 ? 4.070 -5.713 -9.405 1.00 96.38 476 HIS A N 1
ATOM 4065 C CA . HIS A 1 476 ? 5.493 -6.046 -9.408 1.00 96.38 476 HIS A CA 1
ATOM 4066 C C . HIS A 1 476 ? 5.830 -6.882 -8.180 1.00 96.38 476 HIS A C 1
ATOM 4068 O O . HIS A 1 476 ? 5.866 -6.354 -7.069 1.00 96.38 476 HIS A O 1
ATOM 4074 N N . ILE A 1 477 ? 6.112 -8.165 -8.389 1.00 95.38 477 ILE A N 1
ATOM 4075 C CA . ILE A 1 477 ? 6.387 -9.135 -7.327 1.00 95.38 477 ILE A CA 1
ATOM 4076 C C . ILE A 1 477 ? 7.570 -8.680 -6.465 1.00 95.38 477 ILE A C 1
ATOM 4078 O O . ILE A 1 477 ? 7.494 -8.725 -5.240 1.00 95.38 477 ILE A O 1
ATOM 4082 N N . ASN A 1 478 ? 8.642 -8.177 -7.078 1.00 92.19 478 ASN A N 1
ATOM 4083 C CA . ASN A 1 478 ? 9.820 -7.677 -6.366 1.00 92.19 478 ASN A CA 1
ATOM 4084 C C . ASN A 1 478 ? 9.698 -6.238 -5.837 1.00 92.19 478 ASN A C 1
ATOM 4086 O O . ASN A 1 478 ? 10.690 -5.705 -5.341 1.00 92.19 478 ASN A O 1
ATOM 4090 N N . LEU A 1 479 ? 8.531 -5.591 -5.955 1.00 93.19 479 LEU A N 1
ATOM 4091 C CA . LEU A 1 479 ? 8.296 -4.194 -5.555 1.00 93.19 479 LEU A CA 1
ATOM 4092 C C . LEU A 1 479 ? 9.173 -3.160 -6.291 1.00 93.19 479 LEU A C 1
ATOM 4094 O O . LEU A 1 479 ? 9.301 -2.017 -5.849 1.00 93.19 479 LEU A O 1
ATOM 4098 N N . ASP A 1 480 ? 9.789 -3.542 -7.409 1.00 89.50 480 ASP A N 1
ATOM 4099 C CA . ASP A 1 480 ? 10.582 -2.669 -8.265 1.00 89.50 480 ASP A CA 1
ATOM 4100 C C . ASP A 1 480 ? 9.753 -2.252 -9.482 1.00 89.50 480 ASP A C 1
ATOM 4102 O O . ASP A 1 480 ? 9.629 -2.988 -10.461 1.00 89.50 480 ASP A O 1
ATOM 4106 N N . TYR A 1 481 ? 9.190 -1.043 -9.430 1.00 89.94 481 TYR A N 1
ATOM 4107 C CA . TYR A 1 481 ? 8.329 -0.512 -10.493 1.00 89.94 481 TYR A CA 1
ATOM 4108 C C . TYR A 1 481 ? 9.032 -0.344 -11.847 1.00 89.94 481 TYR A C 1
ATOM 4110 O O . TYR A 1 481 ? 8.368 -0.082 -12.854 1.00 89.94 481 TYR A O 1
ATOM 4118 N N . GLN A 1 482 ? 10.363 -0.468 -11.877 1.00 87.19 482 GLN A N 1
ATOM 4119 C CA . GLN A 1 482 ? 11.158 -0.383 -13.097 1.00 87.19 482 GLN A CA 1
ATOM 4120 C C . GLN A 1 482 ? 11.478 -1.749 -13.712 1.00 87.19 482 GLN A C 1
ATOM 4122 O O . GLN A 1 482 ? 11.897 -1.802 -14.874 1.00 87.19 482 GLN A O 1
ATOM 4127 N N . ASP A 1 483 ? 11.249 -2.843 -12.981 1.00 86.75 483 ASP A N 1
ATOM 4128 C CA . ASP A 1 483 ? 11.488 -4.206 -13.445 1.00 86.75 483 ASP A CA 1
ATOM 4129 C C . ASP A 1 483 ? 10.231 -4.800 -14.093 1.00 86.75 483 ASP A C 1
ATOM 4131 O O . ASP A 1 483 ? 9.459 -5.540 -13.486 1.00 86.75 483 ASP A O 1
ATOM 4135 N N . ASN A 1 484 ? 10.032 -4.455 -15.364 1.00 88.69 484 ASN A N 1
ATOM 4136 C CA . ASN A 1 484 ? 8.881 -4.881 -16.160 1.00 88.69 484 ASN A CA 1
ATOM 4137 C C . ASN A 1 484 ? 9.093 -6.218 -16.892 1.00 88.69 484 ASN A C 1
ATOM 4139 O O . ASN A 1 484 ? 8.424 -6.484 -17.892 1.00 88.69 484 ASN A O 1
ATOM 4143 N N . ARG A 1 485 ? 10.039 -7.051 -16.442 1.00 87.94 485 ARG A N 1
ATOM 4144 C CA . ARG A 1 485 ? 10.183 -8.416 -16.964 1.00 87.94 485 ARG A CA 1
ATOM 4145 C C . ARG A 1 485 ? 8.951 -9.243 -16.592 1.00 87.94 485 ARG A C 1
ATOM 4147 O O . ARG A 1 485 ? 8.431 -9.101 -15.489 1.00 87.94 485 ARG A O 1
ATOM 4154 N N . LEU A 1 486 ? 8.469 -10.083 -17.507 1.00 89.69 486 LEU A N 1
ATOM 4155 C CA . LEU A 1 486 ? 7.192 -10.789 -17.341 1.00 89.69 486 LEU A CA 1
ATOM 4156 C C . LEU A 1 486 ? 7.190 -11.710 -16.116 1.00 89.69 486 LEU A C 1
ATOM 4158 O O . LEU A 1 486 ? 6.181 -11.777 -15.424 1.00 89.69 486 LEU A O 1
ATOM 4162 N N . GLU A 1 487 ? 8.324 -12.341 -15.801 1.00 87.19 487 GLU A N 1
ATOM 4163 C CA . GLU A 1 487 ? 8.489 -13.193 -14.619 1.00 87.19 487 GLU A CA 1
ATOM 4164 C C . GLU A 1 487 ? 8.352 -12.445 -13.281 1.00 87.19 487 GLU A C 1
ATOM 4166 O O . GLU A 1 487 ? 8.186 -13.072 -12.239 1.00 87.19 487 GLU A O 1
ATOM 4171 N N . ASN A 1 488 ? 8.409 -11.110 -13.297 1.00 92.44 488 ASN A N 1
ATOM 4172 C CA . ASN A 1 488 ? 8.263 -10.260 -12.119 1.00 92.44 488 ASN A CA 1
ATOM 4173 C C . ASN A 1 488 ? 6.867 -9.619 -12.008 1.00 92.44 488 ASN A C 1
ATOM 4175 O O . ASN A 1 488 ? 6.608 -8.832 -11.097 1.00 92.44 488 ASN A O 1
ATOM 4179 N N . LEU A 1 489 ? 5.964 -9.916 -12.940 1.00 96.44 489 LEU A N 1
ATOM 4180 C CA . LEU A 1 489 ? 4.632 -9.328 -12.987 1.00 96.44 489 LEU A CA 1
ATOM 4181 C C . LEU A 1 489 ? 3.568 -10.373 -12.644 1.00 96.44 489 LEU A C 1
ATOM 4183 O O . LEU A 1 489 ? 3.599 -11.496 -13.137 1.00 96.44 489 LEU A O 1
ATOM 4187 N N . TRP A 1 490 ? 2.583 -9.974 -11.843 1.00 97.81 490 TRP A N 1
ATOM 4188 C CA . TRP A 1 490 ? 1.420 -10.792 -11.500 1.00 97.81 490 TRP A CA 1
ATOM 4189 C C . TRP A 1 490 ? 0.119 -10.045 -11.785 1.00 97.81 490 TRP A C 1
ATOM 4191 O O . TRP A 1 490 ? 0.043 -8.843 -11.535 1.00 97.81 490 TRP A O 1
ATOM 4201 N N . VAL A 1 491 ? -0.905 -10.740 -12.286 1.00 98.12 491 VAL A N 1
ATOM 4202 C CA . VAL A 1 491 ? -2.241 -10.163 -12.518 1.00 98.12 491 VAL A CA 1
ATOM 4203 C C . VAL A 1 491 ? -3.200 -10.630 -11.440 1.00 98.12 491 VAL A C 1
ATOM 4205 O O . VAL A 1 491 ? -3.363 -11.830 -11.237 1.00 98.12 491 VAL A O 1
ATOM 4208 N N . PHE A 1 492 ? -3.859 -9.676 -10.794 1.00 98.00 492 PHE A N 1
ATOM 4209 C CA . PHE A 1 492 ? -4.997 -9.919 -9.916 1.00 98.00 492 PHE A CA 1
ATOM 4210 C C . PHE A 1 492 ? -6.293 -9.640 -10.666 1.00 98.00 492 PHE A C 1
ATOM 4212 O O . PHE A 1 492 ? -6.351 -8.700 -11.465 1.00 98.00 492 PHE A O 1
ATOM 4219 N N . GLU A 1 493 ? -7.331 -10.442 -10.418 1.00 97.06 493 GLU A N 1
ATOM 4220 C CA . GLU A 1 493 ? -8.612 -10.291 -11.117 1.00 97.06 493 GLU A CA 1
ATOM 4221 C C . GLU A 1 493 ? -9.302 -8.979 -10.727 1.00 97.06 493 GLU A C 1
ATOM 4223 O O . GLU A 1 493 ? -10.002 -8.380 -11.541 1.00 97.06 493 GLU A O 1
ATOM 4228 N N . ASN A 1 494 ? -9.061 -8.516 -9.499 1.00 96.56 494 ASN A N 1
ATOM 4229 C CA . ASN A 1 494 ? -9.625 -7.296 -8.940 1.00 96.56 494 ASN A CA 1
ATOM 4230 C C . ASN A 1 494 ? -8.690 -6.660 -7.888 1.00 96.56 494 ASN A C 1
ATOM 4232 O O . ASN A 1 494 ? -7.729 -7.271 -7.411 1.00 96.56 494 ASN A O 1
ATOM 4236 N N . ASN A 1 495 ? -9.007 -5.428 -7.481 1.00 94.81 495 ASN A N 1
ATOM 4237 C CA . ASN A 1 495 ? -8.257 -4.715 -6.444 1.00 94.81 495 ASN A CA 1
ATOM 4238 C C . ASN A 1 495 ? -8.347 -5.379 -5.052 1.00 94.81 495 ASN A C 1
ATOM 4240 O O . ASN A 1 495 ? -7.431 -5.210 -4.255 1.00 94.81 495 ASN A O 1
ATOM 4244 N N . GLU A 1 496 ? -9.405 -6.134 -4.731 1.00 95.38 496 GLU A N 1
ATOM 4245 C CA . GLU A 1 496 ? -9.513 -6.819 -3.431 1.00 95.38 496 GLU A CA 1
ATOM 4246 C C . GLU A 1 496 ? -8.438 -7.907 -3.290 1.00 95.38 496 GLU A C 1
ATOM 4248 O O . GLU A 1 496 ? -7.736 -7.960 -2.282 1.00 95.38 496 GLU A 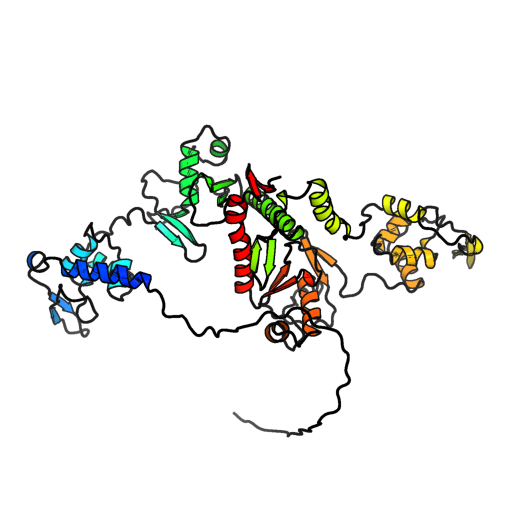O 1
ATOM 4253 N N . GLU A 1 497 ? -8.248 -8.733 -4.319 1.00 96.88 497 GLU A N 1
ATOM 4254 C CA . GLU A 1 497 ? -7.171 -9.729 -4.366 1.00 96.88 497 GLU A CA 1
ATOM 4255 C C . GLU A 1 497 ? -5.784 -9.080 -4.328 1.00 96.88 497 GLU A C 1
ATOM 4257 O O . GLU A 1 497 ? -4.887 -9.564 -3.636 1.00 96.88 497 GLU A O 1
ATOM 4262 N N . HIS A 1 498 ? -5.616 -7.945 -5.013 1.00 96.56 498 HIS A N 1
ATOM 4263 C CA . HIS A 1 498 ? -4.375 -7.176 -4.947 1.00 96.56 498 HIS A CA 1
ATOM 4264 C C . HIS A 1 498 ? -4.094 -6.648 -3.534 1.00 96.56 498 HIS A C 1
ATOM 4266 O O . HIS A 1 498 ? -2.956 -6.735 -3.066 1.00 96.56 498 HIS A O 1
ATOM 4272 N N . GLN A 1 499 ? -5.111 -6.147 -2.820 1.00 94.31 499 GLN A N 1
ATOM 4273 C CA . GLN A 1 499 ? -4.946 -5.743 -1.421 1.00 94.31 499 GLN A CA 1
ATOM 4274 C C . GLN A 1 499 ? -4.604 -6.939 -0.529 1.00 94.31 499 GLN A C 1
ATOM 4276 O O . GLN A 1 499 ? -3.678 -6.818 0.266 1.00 94.31 499 GLN A O 1
ATOM 4281 N N . LYS A 1 500 ? -5.232 -8.110 -0.717 1.00 95.44 500 LYS A N 1
ATOM 4282 C CA . LYS A 1 500 ? -4.876 -9.341 0.021 1.00 95.44 500 LYS A CA 1
ATOM 4283 C C . LYS A 1 500 ? -3.410 -9.730 -0.179 1.00 95.44 500 LYS A C 1
ATOM 4285 O O . LYS A 1 500 ? -2.731 -10.102 0.776 1.00 95.44 500 LYS A O 1
ATOM 4290 N N . ALA A 1 501 ? -2.879 -9.582 -1.393 1.00 95.94 501 ALA A N 1
ATOM 4291 C CA . ALA A 1 501 ? -1.459 -9.803 -1.653 1.00 95.94 501 ALA A CA 1
ATOM 4292 C C . ALA A 1 501 ? -0.568 -8.810 -0.890 1.00 95.94 501 ALA A C 1
ATOM 4294 O O . ALA A 1 501 ? 0.419 -9.209 -0.270 1.00 95.94 501 ALA A O 1
ATOM 4295 N N . ARG A 1 502 ? -0.927 -7.520 -0.869 1.00 94.31 502 ARG A N 1
ATOM 4296 C CA . ARG A 1 502 ? -0.200 -6.498 -0.093 1.00 94.31 502 ARG A CA 1
ATOM 4297 C C . ARG A 1 502 ? -0.278 -6.750 1.411 1.00 94.31 502 ARG A C 1
ATOM 4299 O O . ARG A 1 502 ? 0.729 -6.619 2.100 1.00 94.31 502 ARG A O 1
ATOM 4306 N N . GLU A 1 503 ? -1.443 -7.138 1.912 1.00 93.25 503 GLU A N 1
ATOM 4307 C CA . GLU A 1 503 ? -1.649 -7.535 3.305 1.00 93.25 503 GLU A CA 1
ATOM 4308 C C . GLU A 1 503 ? -0.794 -8.754 3.656 1.00 93.25 503 GLU A C 1
ATOM 4310 O O . GLU A 1 503 ? -0.156 -8.758 4.707 1.00 93.25 503 GLU A O 1
ATOM 4315 N N . SER A 1 504 ? -0.687 -9.742 2.755 1.00 96.25 504 SER A N 1
ATOM 4316 C CA . SER A 1 504 ? 0.180 -10.906 2.965 1.00 96.25 504 SER A CA 1
ATOM 4317 C C . SER A 1 504 ? 1.642 -10.493 3.147 1.00 96.25 504 SER A C 1
ATOM 4319 O O . SER A 1 504 ? 2.294 -11.005 4.050 1.00 96.25 504 SER A O 1
ATOM 4321 N N . LEU A 1 505 ? 2.130 -9.502 2.389 1.00 95.50 505 LEU A N 1
ATOM 4322 C CA . LEU A 1 505 ? 3.479 -8.959 2.547 1.00 95.50 505 LEU A CA 1
ATOM 4323 C C . LEU A 1 505 ? 3.665 -8.264 3.903 1.00 95.50 505 LEU A C 1
ATOM 4325 O O . LEU A 1 505 ? 4.650 -8.527 4.591 1.00 95.50 505 LEU A O 1
ATOM 4329 N N . TYR A 1 506 ? 2.727 -7.401 4.307 1.00 94.12 506 TYR A N 1
ATOM 4330 C CA . TYR A 1 506 ? 2.816 -6.697 5.591 1.00 94.12 506 TYR A CA 1
ATOM 4331 C C . TYR A 1 506 ? 2.667 -7.637 6.789 1.00 94.12 506 TYR A C 1
ATOM 4333 O O . TYR A 1 506 ? 3.327 -7.435 7.803 1.00 94.12 506 TYR A O 1
ATOM 4341 N N . SER A 1 507 ? 1.905 -8.723 6.650 1.00 94.56 507 SER A N 1
ATOM 4342 C CA . SER A 1 507 ? 1.800 -9.761 7.680 1.00 94.56 507 SER A CA 1
ATOM 4343 C C . SER A 1 507 ? 3.121 -10.497 7.949 1.00 94.56 507 SER A C 1
ATOM 4345 O O . SER A 1 507 ? 3.255 -11.175 8.968 1.00 94.56 507 SER A O 1
ATOM 4347 N N . LEU A 1 508 ? 4.110 -10.380 7.050 1.00 97.06 508 LEU A N 1
ATOM 4348 C CA . LEU A 1 508 ? 5.445 -10.933 7.270 1.00 97.06 508 LEU A CA 1
ATOM 4349 C C . LEU A 1 508 ? 6.302 -10.044 8.176 1.00 97.06 508 LEU A C 1
ATOM 4351 O O . LEU A 1 508 ? 7.260 -10.557 8.738 1.00 97.06 508 LEU A O 1
ATOM 4355 N N . VAL A 1 509 ? 5.995 -8.748 8.323 1.00 97.31 509 VAL A N 1
ATOM 4356 C CA . VAL A 1 509 ? 6.862 -7.781 9.025 1.00 97.31 509 VAL A CA 1
ATOM 4357 C C . VAL A 1 509 ? 7.103 -8.195 10.474 1.00 97.31 509 VAL A C 1
ATOM 4359 O O . VAL A 1 509 ? 8.256 -8.264 10.891 1.00 97.31 509 VAL A O 1
ATOM 4362 N N . ASP A 1 510 ? 6.044 -8.555 11.200 1.00 96.50 510 ASP A N 1
ATOM 4363 C CA . ASP A 1 510 ? 6.126 -9.065 12.572 1.00 96.50 510 ASP A CA 1
ATOM 4364 C C . ASP A 1 510 ? 7.049 -10.294 12.663 1.00 96.50 510 ASP A C 1
ATOM 4366 O O . ASP A 1 510 ? 8.037 -10.286 13.391 1.00 96.50 510 ASP A O 1
ATOM 4370 N N . LYS A 1 511 ? 6.847 -11.289 11.791 1.00 96.94 511 LYS A N 1
ATOM 4371 C CA . LYS A 1 511 ? 7.696 -12.492 11.727 1.00 96.94 511 LYS A CA 1
ATOM 4372 C C . LYS A 1 511 ? 9.152 -12.178 11.378 1.00 96.94 511 LYS A C 1
ATOM 4374 O O . LYS A 1 511 ? 10.060 -12.813 11.906 1.00 96.94 511 LYS A O 1
ATOM 4379 N N . LEU A 1 512 ? 9.399 -11.224 10.477 1.00 97.44 512 LEU A N 1
ATOM 4380 C CA . LEU A 1 512 ? 10.751 -10.796 10.105 1.00 97.44 512 LEU A CA 1
ATOM 4381 C C . LEU A 1 512 ? 11.457 -10.097 11.281 1.00 97.44 512 LEU A C 1
ATOM 4383 O O . LEU A 1 512 ? 12.665 -10.283 11.451 1.00 97.44 512 LEU A O 1
ATOM 4387 N N . LEU A 1 513 ? 10.725 -9.325 12.094 1.00 97.06 513 LEU A N 1
ATOM 4388 C CA . LEU A 1 513 ? 11.227 -8.702 13.325 1.00 97.06 513 LEU A CA 1
ATOM 4389 C C . LEU A 1 513 ? 11.501 -9.753 14.410 1.00 97.06 513 LEU A C 1
ATOM 4391 O O . LEU A 1 513 ? 12.601 -9.780 14.964 1.00 97.06 513 LEU A O 1
ATOM 4395 N N . GLU A 1 514 ? 10.556 -10.665 14.660 1.00 96.31 514 GLU A N 1
ATOM 4396 C CA . GLU A 1 514 ? 10.694 -11.776 15.615 1.00 96.31 514 GLU A CA 1
ATOM 4397 C C . GLU A 1 514 ? 11.909 -12.654 15.289 1.00 96.31 514 GLU A C 1
ATOM 4399 O O . GLU A 1 514 ? 12.725 -12.970 16.158 1.00 96.31 514 GLU A O 1
ATOM 4404 N N . GLN A 1 515 ? 12.079 -12.998 14.009 1.00 96.38 515 GLN A N 1
ATOM 4405 C CA . GLN A 1 515 ? 13.219 -13.774 13.521 1.00 96.38 515 GLN A CA 1
ATOM 4406 C C . GLN A 1 515 ? 14.509 -12.960 13.447 1.00 96.38 515 GLN A C 1
ATOM 4408 O O . GLN A 1 515 ? 15.559 -13.533 13.152 1.00 96.38 515 GLN A O 1
ATOM 4413 N N . LYS A 1 516 ? 14.467 -11.649 13.721 1.00 96.44 516 LYS A N 1
ATOM 4414 C CA . LYS A 1 516 ? 15.612 -10.736 13.641 1.00 96.44 516 LYS A CA 1
ATOM 4415 C C . LYS A 1 516 ? 16.259 -10.746 12.247 1.00 96.44 516 LYS A C 1
ATOM 4417 O O . LYS A 1 516 ? 17.483 -10.695 12.140 1.00 96.44 516 LYS A O 1
ATOM 4422 N N . LEU A 1 517 ? 15.448 -10.875 11.196 1.00 95.94 517 LEU A N 1
ATOM 4423 C CA . LEU A 1 517 ? 15.847 -10.693 9.791 1.00 95.94 517 LEU A CA 1
ATOM 4424 C C . LEU A 1 517 ? 15.795 -9.213 9.398 1.00 95.94 517 LEU A C 1
ATOM 4426 O O . LEU A 1 517 ? 16.518 -8.758 8.518 1.00 95.94 517 LEU A O 1
ATOM 4430 N N . ILE A 1 518 ? 14.953 -8.439 10.074 1.00 97.19 518 ILE A N 1
ATOM 4431 C CA . ILE A 1 518 ? 14.947 -6.982 9.983 1.00 97.19 518 ILE A CA 1
ATOM 4432 C C . ILE A 1 518 ? 14.991 -6.400 11.390 1.00 97.19 518 ILE A C 1
ATOM 4434 O O . ILE A 1 518 ? 14.637 -7.066 12.365 1.00 97.19 518 ILE A O 1
ATOM 4438 N N . ILE A 1 519 ? 15.435 -5.155 11.492 1.00 97.25 519 ILE A N 1
ATOM 4439 C CA . ILE A 1 519 ? 15.376 -4.360 12.717 1.00 97.25 519 ILE A CA 1
ATOM 4440 C C . ILE A 1 519 ? 14.707 -3.027 12.411 1.00 97.25 519 ILE A C 1
ATOM 4442 O O . ILE A 1 519 ? 14.801 -2.524 11.290 1.00 97.25 519 ILE A O 1
ATOM 4446 N N . PHE A 1 520 ? 14.043 -2.459 13.412 1.00 97.56 520 PHE A N 1
ATOM 4447 C CA . PHE A 1 520 ? 13.497 -1.113 13.353 1.00 97.56 520 PHE A CA 1
ATOM 4448 C C . PHE A 1 520 ? 14.228 -0.242 14.366 1.00 97.56 520 PHE A C 1
ATOM 4450 O O . PHE A 1 520 ? 14.111 -0.467 15.566 1.00 97.56 520 PHE A O 1
ATOM 4457 N N . ASN A 1 521 ? 14.979 0.742 13.878 1.00 96.75 521 ASN A N 1
ATOM 4458 C CA . ASN A 1 521 ? 15.745 1.664 14.705 1.00 96.75 521 ASN A CA 1
ATOM 4459 C C . ASN A 1 521 ? 15.526 3.089 14.202 1.00 96.75 521 ASN A C 1
ATOM 4461 O O . ASN A 1 521 ? 15.641 3.352 13.004 1.00 96.75 521 ASN A O 1
ATOM 4465 N N . ASN A 1 522 ? 15.253 4.017 15.121 1.00 95.38 522 ASN A N 1
ATOM 4466 C CA . ASN A 1 522 ? 15.157 5.452 14.837 1.00 95.38 522 ASN A CA 1
ATOM 4467 C C . ASN A 1 522 ? 14.213 5.789 13.666 1.00 95.38 522 ASN A C 1
ATOM 4469 O O . ASN A 1 522 ? 14.553 6.576 12.783 1.00 95.38 522 ASN A O 1
ATOM 4473 N N . GLY A 1 523 ? 13.031 5.167 13.626 1.00 95.31 523 GLY A N 1
ATOM 4474 C CA . GLY A 1 523 ? 12.045 5.440 12.577 1.00 95.31 523 GLY A CA 1
ATOM 4475 C C . GLY A 1 523 ? 12.384 4.833 11.214 1.00 95.31 523 GLY A C 1
ATOM 4476 O O . GLY A 1 523 ? 11.858 5.285 10.199 1.00 95.31 523 GLY A O 1
ATOM 4477 N N . SER A 1 524 ? 13.302 3.868 11.151 1.00 97.31 524 SER A N 1
ATOM 4478 C CA . SER A 1 524 ? 13.732 3.242 9.900 1.00 97.31 524 SER A CA 1
ATOM 4479 C C . SER A 1 524 ? 13.918 1.738 10.053 1.00 97.31 524 SER A C 1
ATOM 4481 O O . SER A 1 524 ? 14.369 1.250 11.088 1.00 97.31 524 SER A O 1
ATOM 4483 N N . TYR A 1 525 ? 13.604 1.008 8.987 1.00 97.56 525 TYR A N 1
ATOM 4484 C CA . TYR A 1 525 ? 13.838 -0.426 8.880 1.00 97.56 525 TYR A CA 1
ATOM 4485 C C . TYR A 1 525 ? 15.173 -0.689 8.188 1.00 97.56 525 TYR A C 1
ATOM 4487 O O . TYR A 1 525 ? 15.505 -0.051 7.185 1.00 97.56 525 TYR A O 1
ATOM 4495 N N . SER A 1 526 ? 15.925 -1.665 8.684 1.00 95.50 526 SER A N 1
ATOM 4496 C CA . SER A 1 526 ? 17.166 -2.118 8.059 1.00 95.50 526 SER A CA 1
ATOM 4497 C C . SER A 1 526 ? 17.351 -3.629 8.188 1.00 95.50 526 SER A C 1
ATOM 4499 O O . SER A 1 526 ? 16.647 -4.310 8.936 1.00 95.50 526 SER A O 1
ATOM 4501 N N . PHE A 1 527 ? 18.301 -4.159 7.416 1.00 89.94 527 PHE A N 1
ATOM 4502 C CA . PHE A 1 527 ? 18.773 -5.531 7.576 1.00 89.94 527 PHE A CA 1
ATOM 4503 C C . PHE A 1 527 ? 19.442 -5.690 8.929 1.00 89.94 527 PHE A C 1
ATOM 4505 O O . PHE A 1 527 ? 20.203 -4.817 9.353 1.00 89.94 527 PHE A O 1
ATOM 4512 N N . LYS A 1 528 ? 19.235 -6.849 9.547 1.00 84.31 528 LYS A N 1
ATOM 4513 C CA . LYS A 1 528 ? 20.148 -7.295 10.587 1.00 84.31 528 LYS A CA 1
ATOM 4514 C C . LYS A 1 528 ? 21.295 -8.047 9.927 1.00 84.31 528 LYS A C 1
ATOM 4516 O O . LYS A 1 528 ? 21.066 -9.124 9.379 1.00 84.31 528 LYS A O 1
ATOM 4521 N N . HIS A 1 529 ? 22.480 -7.456 9.918 1.00 68.94 529 HIS A N 1
ATOM 4522 C CA . HIS A 1 529 ? 23.694 -8.182 9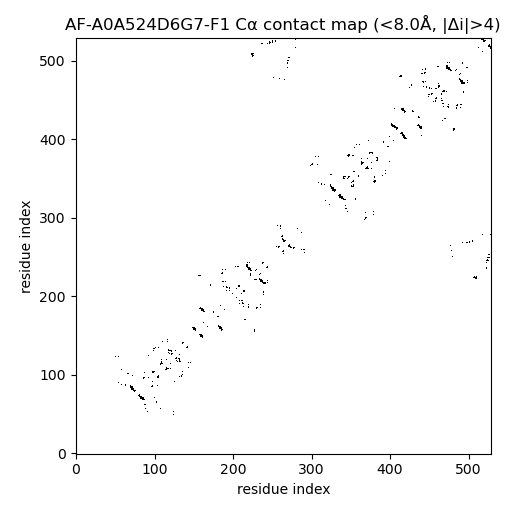.567 1.00 68.94 529 HIS A CA 1
ATOM 4523 C C . HIS A 1 529 ? 24.378 -8.713 10.811 1.00 68.94 529 HIS A C 1
ATOM 4525 O O . HIS A 1 529 ? 24.319 -8.003 11.843 1.00 68.94 529 HIS A O 1
#

Sequence (529 aa):
MKRLNEFFCVAKNKKVSRLKNSIFPNKNKFPLEVSSFKENLNSFPIKNEKSNRIKKQLKQFDWYSIASDWKIKIHPNQYSEEDLILKPFQNCSKANPLYRHKIWLETVYNDKKLNLLDSDIAQLFGVHPSIIGRWRERFSIPLKPRGKGSWTCKRDGRVYIRIEEEDYSHPNLKQFKNANQTYRLEHIYKMEKYLSRHPELEISKKCLIDGKYLKTDCEIHHINFIPNDNRIENLWCYESKKAHACGELTLRDVLRKLIKIDQIGFYNGSYYINKNFDYRTWEYSDLKKKLDRNNSNLPINFKNLENIKKALKSIKWKNDPEFWKVYKYNYRMQTREELKVNPYNDCNEFNPLYMHKEWFSRIYLDNRFKITDSRMGELCGISKDKARYWRDKHNISGRKKWGMDRIVDKSDGRIWIRVPKTYKNPVVNKDDYHRRLMIEHRYLMEKYLANHPELPIAKKCLIDGKYLKSDCEVHHINLDYQDNRLENLWVFENNEEHQKARESLYSLVDKLLEQKLIIFNNGSYSFKH

Foldseek 3Di:
DDDDDDDDDDDDDDDDDDDDDDDDDDDDDDDDDDDDDDDDPDDPPVVVVLLVVLLVVQLPDPVVVQDVAQWDWDPPDPPDTDTQRADSNDQDEPSHPQLLPLSSLLCCCPDPVNVDALVSVCVSYVHDSVVSVVSCVVSVPDHDPCPQDWDQDPPLRWIKTKDPPPPPDAPPDPPPPPDPIDIDTLLQQLLQVVLLVVVVDPVLVLQDDVSHHGDPQKDKDQLLSPNHPSDNVRIDIDSGPVLLVVQVVQVLVLLLLCVLVVQWDDDPLAIDGDPVDDCVPDDPVVSVCSSVVVVPVQQQACPDLVVVLVVQLPDDDPPDQVLQWAWDQDPVVRDIDIAGADSNDFAEPNRPCLLRLVSVQCQCVPSNHVDALCNVCVSRVHHSVVSVVSCVVSVNDHCPDQFRPWDQDPPQRFTKGRHDPPPPAVLQPCVPVPGSIDGPLQVVVLVVLLVVVVDPCLVLQDDVSHHGDPQKDKDQQSSDNVPSDNVRIDIDSGVVSNVVRVVSSSNCSNVCVVVQQWDDDPSHIDGDD

Nearest PDB structures (foldseek):
  1rio-assembly1_H  TM=7.327E-01  e=5.985E+00  Thermus aquaticus
  1ku7-assembly1_A  TM=6.853E-01  e=9.410E+00  Thermus aquaticus

Solvent-accessible surface area (backbone atoms only — not comparable to full-atom values): 31750 Å² total; per-residue (Å²): 132,87,87,90,82,90,87,84,89,84,88,79,90,82,83,86,86,82,89,83,87,83,89,84,89,90,89,83,91,76,89,84,82,84,80,85,86,74,86,84,92,81,80,68,74,76,65,52,55,61,46,52,52,51,56,56,55,57,50,69,53,66,54,68,83,74,45,89,75,52,66,38,83,41,63,94,49,100,87,50,80,43,81,44,78,50,58,81,73,50,80,52,36,93,92,28,53,49,68,71,31,62,68,56,35,50,52,57,45,69,33,77,89,71,63,47,50,47,56,53,55,13,60,70,48,79,48,58,38,67,58,45,48,50,44,33,56,75,62,66,49,74,78,69,75,74,65,82,38,65,48,66,40,87,86,74,48,34,40,34,30,48,59,79,58,90,82,71,72,58,90,86,57,80,69,54,96,87,44,100,61,56,72,44,47,41,54,54,53,51,51,24,57,51,36,41,75,36,67,87,41,70,65,24,66,71,35,31,49,96,55,54,37,62,45,89,55,39,38,76,41,48,75,42,65,47,64,69,55,64,49,70,93,35,50,44,81,27,78,25,58,66,54,43,52,53,22,51,50,32,40,53,51,44,52,27,51,35,32,73,71,54,36,33,46,76,57,96,70,33,44,45,73,34,85,93,49,63,75,77,78,50,57,67,70,58,52,49,47,57,65,45,56,66,61,61,70,50,56,64,66,48,82,48,67,67,58,45,55,56,53,49,50,70,52,90,67,84,93,45,80,82,74,33,55,40,76,47,74,39,81,90,76,75,41,76,45,83,41,78,42,58,82,72,51,75,39,26,90,87,28,50,43,67,69,28,59,70,59,38,48,54,49,51,68,33,70,42,55,66,45,46,44,58,52,46,4,66,63,28,74,45,53,37,66,61,36,42,52,39,35,55,75,60,72,46,80,65,79,83,42,80,54,54,53,72,44,67,40,88,87,79,48,38,38,29,24,28,54,41,93,84,64,74,55,86,75,51,63,67,88,48,78,90,55,41,59,43,51,41,56,52,54,52,49,25,55,51,32,44,75,38,63,86,40,72,63,25,67,73,36,31,50,94,58,54,33,65,41,82,56,39,39,73,42,45,74,50,70,42,62,76,55,66,52,70,94,34,52,46,79,29,77,28,60,68,58,45,47,52,23,53,50,35,48,47,65,42,43,38,56,33,44,74,69,49,56,31,44,78,56,96,72,32,40,40,75,48,127